Protein AF-0000000083550250 (afdb_homodimer)

Radius of gyration: 25.95 Å; Cα contacts (8 Å, |Δi|>4): 1192; chains: 2; bounding box: 70×78×74 Å

Solvent-accessible surface area (backbone atoms only — not comparable to full-atom values): 33553 Å² total; per-residue (Å²): 126,80,76,89,70,52,73,62,41,43,50,44,47,48,36,23,65,73,61,24,26,57,62,56,21,14,63,73,69,72,49,53,44,66,59,44,53,50,37,48,52,49,51,23,62,74,69,72,40,67,40,64,40,82,44,86,99,64,44,41,39,65,30,75,62,19,50,56,47,45,55,50,43,48,48,51,52,45,51,54,50,49,49,51,38,48,54,28,45,72,67,70,45,58,48,47,79,43,36,36,34,22,31,57,83,47,33,31,27,31,47,38,55,53,47,44,59,48,43,71,75,34,70,61,40,48,77,43,76,44,77,28,54,63,66,53,46,54,53,28,44,73,66,56,68,22,58,34,28,44,40,63,75,67,84,71,56,88,78,47,41,73,46,77,48,35,79,31,60,42,25,36,37,27,13,65,81,44,89,68,46,80,43,82,58,39,39,57,75,77,46,36,87,42,42,24,38,41,62,59,41,76,68,53,34,58,57,60,50,43,42,27,51,77,71,73,43,73,66,40,75,68,40,72,37,76,44,62,55,38,48,43,18,32,16,35,54,65,62,23,33,34,74,46,52,78,45,52,67,59,55,50,27,61,31,62,38,47,47,27,82,28,42,52,48,75,84,57,80,63,42,32,40,25,39,37,31,46,67,79,46,61,69,27,46,44,54,42,51,47,51,54,49,49,55,70,50,33,38,54,74,40,34,55,28,43,56,52,69,58,76,67,75,75,75,82,124,127,82,76,89,70,51,73,63,39,44,51,44,47,49,36,23,65,73,61,25,26,58,63,57,22,14,62,73,70,72,50,53,44,66,58,45,53,49,35,46,50,49,51,24,62,74,67,72,40,68,39,64,41,82,44,87,99,63,44,41,40,66,30,74,64,20,50,57,47,46,55,50,43,48,48,51,53,45,51,54,50,48,50,53,38,50,53,28,44,73,68,70,44,59,46,47,80,42,35,36,33,22,33,58,83,48,32,31,27,30,46,38,54,53,48,43,58,48,41,73,73,33,71,61,38,48,78,41,76,43,74,28,54,63,66,53,46,54,53,29,43,75,66,57,68,21,59,35,28,44,39,63,75,66,85,71,54,88,79,46,40,75,46,78,49,35,78,29,60,43,26,36,36,27,13,64,81,41,90,68,45,80,44,83,58,41,40,56,76,76,47,36,88,42,41,24,37,41,61,58,41,76,68,52,34,57,56,61,50,43,43,28,52,77,71,72,42,73,65,39,76,68,41,72,37,77,44,62,54,39,48,42,19,31,16,34,54,64,61,22,32,35,74,48,53,78,45,51,66,62,55,51,26,60,31,62,38,46,47,28,82,28,42,52,48,75,84,58,81,62,42,31,41,25,39,38,30,46,69,78,46,61,69,26,46,44,53,43,51,48,51,53,49,48,55,70,50,34,39,55,74,40,34,55,28,43,57,52,69,61,76,66,74,76,75,85,123

Foldseek 3Di:
DPQPADLVLLQLLLLCAVVLALVRSCVVVVHDSVVSVVSQVVVCVSVVHDQWDQDPPRHIHGDPVNVVVSLVSLVVNLVVQVVVLVVCLVVVAQAEEAEEEEEQLCCVQFVVVLVVVLCVVRVRYHYHYYYDHPVVVVVCQVSVVHAKYWDWPQPDDPQKDWDFQDWFAKWKKAAPPDPCLPPQEEAPVNQQVWEEEAQDTPSRRCLVQCSQVVVPGDHHHQHYDNHNLVSNVCRNVPSTMYMDRFAFPAQARPVGGGMGIHGYDDPRDIITTTMMHGPVSCSRSNVVSSRVSQNVQRHLPHGGRTDHDDPPPPPPD/DPQPADLVLLQLLLLCAVVLALCRSCVVVVHDSVVSVVSQVVVCVSVVHDQWDQDPPRHIHGDPVNVVVSLVSLVVNLVVVVVVLVVCLVVVAQAEEAEEEEEQLCCVQFVVVLVVVLCVVRVRYHYHYYYDHPVVVVVCQVSVVHAKYWDWPQPDDPQKDWDFQDWFAKWKKAAPPDPCLPPQEEAVVNQQAWEEEAQDTPSRRCLVQCSQVVVPGDHHHQHYDNHNLVSNVCRNVPSTMYMDRFAFPAQARPVGGGMGIHGYDDPRDIITTTMMHGPVSCSRSNVVSSRVSQNVQRHLPHGGRTDRDPPPPPPPD

Organism: NCBI:txid2306993

Secondary structure (DSSP, 8-state):
------HHHHHHHHHHHHHS-HHHHHHHHTS-HHHHHHHHHHHHHHHT---EEEETTTEEEE-HHHHHHHHHHHHHHHHHHHHHHHHHHHHT---EEEEEEEETTTHHHHHHHHHHHHHHH-TTEEEEEEEE-HHHHHHHHHTTS-SEEEEE-SS--TTEEEEEEEEE--EEEEETT-TTTT-S-B-HHHHTTSEEEEE--TTHHHHHHHHHHTTT---EEEEEES-HHHHHHHHHTTS-BEEES--BS--B-TTS-BEEEEEB-SS---EEEEEEEEGGGGG-HHHHHHHHHHHHH--SS-BTTB-----------/------HHHHHHHHHHHHHS-HHHHHHHHTS-HHHHHHHHHHHHHHHT---EEEETTTEEEE-HHHHHHHHHHHHHHHHHHHHHHHHHHHHT---EEEEEEEETTTHHHHHHHHHHHHHHH-TTEEEEEEEE-HHHHHHHHHTTS-SEEEEE-SS--TTEEEEEEEEE--EEEEETT-TTTT-S-B-HHHHTTSEEEEE--TTHHHHHHHHHHTTT---EEEEEES-HHHHHHHHHTTS-BEEES--BS--B-TTS-BEEEEEB-SS---EEEEEEEEGGGGG-HHHHHHHHHHHHH--SS-BTTB-----------

Nearest PDB structures (foldseek):
  3fzv-assembly1_A  TM=6.780E-01  e=3.133E-28  Pseudomonas aeruginosa PAO1
  3fzv-assembly1_D  TM=7.309E-01  e=5.349E-27  Pseudomonas aeruginosa PAO1
  6g1d-assembly1_D  TM=6.155E-01  e=1.034E-23  Corynebacterium glutamicum
  1ixc-assembly1_B-2  TM=5.768E-01  e=3.769E-24  Cupriavidus necator
  6g1d-assembly1_A  TM=6.102E-01  e=1.101E-23  Corynebacterium glutamicum

InterPro domains:
  IPR000847 LysR, HTH, N-terminal domain [PF00126] (7-66)
  IPR000847 LysR, HTH, N-terminal domain [PR00039] (22-33)
  IPR000847 LysR, HTH, N-terminal domain [PR00039] (33-43)
  IPR000847 LysR, HTH, N-terminal domain [PR00039] (43-54)
  IPR000847 LysR, HTH, N-terminal domain [PS50931] (5-63)
  IPR005119 LysR, substrate-binding [PF03466] (92-297)
  IPR036388 Winged helix-like DNA-binding domain superfamily [G3DSA:1.10.10.10] (3-85)
  IPR036390 Winged helix DNA-binding domain superfamily [SSF46785] (4-113)

pLDDT: mean 88.81, std 13.45, range [21.88, 98.88]

Structure (mmCIF, N/CA/C/O backbone):
data_AF-0000000083550250-model_v1
#
loop_
_entity.id
_entity.type
_entity.pdbx_description
1 polymer 'LysR family transcriptional regulator'
#
loop_
_atom_site.group_PDB
_atom_site.id
_atom_site.type_symbol
_atom_site.label_atom_id
_atom_site.label_alt_id
_atom_site.label_comp_id
_atom_site.label_asym_id
_atom_site.label_entity_id
_atom_site.label_seq_id
_atom_site.pdbx_PDB_ins_code
_atom_site.Cartn_x
_atom_site.Cartn_y
_atom_site.Cartn_z
_atom_site.occupancy
_atom_site.B_iso_or_equiv
_atom_site.auth_seq_id
_atom_site.auth_comp_id
_atom_site.auth_asym_id
_atom_site.auth_atom_id
_atom_site.pdbx_PDB_model_num
ATOM 1 N N . MET A 1 1 ? 16.156 15.422 42.844 1 33.97 1 MET A N 1
ATOM 2 C CA . MET A 1 1 ? 17.406 15.289 42.094 1 33.97 1 MET A CA 1
ATOM 3 C C . MET A 1 1 ? 17.188 15.688 40.625 1 33.97 1 MET A C 1
ATOM 5 O O . MET A 1 1 ? 16.125 15.438 40.062 1 33.97 1 MET A O 1
ATOM 9 N N . ALA A 1 2 ? 17.844 16.656 40.188 1 43.44 2 ALA A N 1
ATOM 10 C CA . ALA A 1 2 ? 17.766 17.203 38.844 1 43.44 2 ALA A CA 1
ATOM 11 C C . ALA A 1 2 ? 17.891 16.094 37.781 1 43.44 2 ALA A C 1
ATOM 13 O O . ALA A 1 2 ? 18.781 15.242 37.875 1 43.44 2 ALA A O 1
ATOM 14 N N . LEU A 1 3 ? 16.797 15.711 37.25 1 52.44 3 LEU A N 1
ATOM 15 C CA . LEU A 1 3 ? 16.828 14.695 36.219 1 52.44 3 LEU A CA 1
ATOM 16 C C . LEU A 1 3 ? 17.906 15 35.188 1 52.44 3 LEU A C 1
ATOM 18 O O . LEU A 1 3 ? 17.984 16.109 34.656 1 52.44 3 LEU A O 1
ATOM 22 N N . ARG A 1 4 ? 19.016 14.336 35.219 1 67.69 4 ARG A N 1
ATOM 23 C CA . ARG A 1 4 ? 20.188 14.516 34.375 1 67.69 4 ARG A CA 1
ATOM 24 C C . ARG A 1 4 ? 19.984 13.883 33 1 67.69 4 ARG A C 1
ATOM 26 O O . ARG A 1 4 ? 20.906 13.266 32.469 1 67.69 4 ARG A O 1
ATOM 33 N N . ILE A 1 5 ? 18.641 13.852 32.594 1 73 5 ILE A N 1
ATOM 34 C CA . ILE A 1 5 ? 18.453 13.32 31.25 1 73 5 ILE A CA 1
ATOM 35 C C . ILE A 1 5 ? 17.984 14.438 30.312 1 73 5 ILE A C 1
ATOM 37 O O . ILE A 1 5 ? 17.406 15.43 30.766 1 73 5 ILE A O 1
ATOM 41 N N . THR A 1 6 ? 18.422 14.32 29.141 1 76.31 6 THR A N 1
ATOM 42 C CA . THR A 1 6 ? 18.031 15.289 28.109 1 76.31 6 THR A CA 1
ATOM 43 C C . THR A 1 6 ? 16.906 14.742 27.25 1 76.31 6 THR A C 1
ATOM 45 O O . THR A 1 6 ? 16.688 13.531 27.188 1 76.31 6 THR A O 1
ATOM 48 N N . LEU A 1 7 ? 16.203 15.656 26.641 1 80.56 7 LEU A N 1
ATOM 49 C CA . LEU A 1 7 ? 15.18 15.258 25.688 1 80.56 7 LEU A CA 1
ATOM 50 C C . LEU A 1 7 ? 15.797 14.453 24.547 1 80.56 7 LEU A C 1
ATOM 52 O O . LEU A 1 7 ? 15.172 13.523 24.031 1 80.56 7 LEU A O 1
ATOM 56 N N . ARG A 1 8 ? 17 14.773 24.297 1 81.75 8 ARG A N 1
ATOM 57 C CA . ARG A 1 8 ? 17.703 14.078 23.234 1 81.75 8 ARG A CA 1
ATOM 58 C C . ARG A 1 8 ? 17.938 12.609 23.594 1 81.75 8 ARG A C 1
ATOM 60 O O . ARG A 1 8 ? 17.797 11.734 22.734 1 81.75 8 ARG A O 1
ATOM 67 N N . GLN A 1 9 ? 18.25 12.422 24.75 1 84.56 9 GLN A N 1
ATOM 68 C CA . GLN A 1 9 ? 18.438 11.055 25.219 1 84.56 9 GLN A CA 1
ATOM 69 C C . GLN A 1 9 ? 17.141 10.258 25.094 1 84.56 9 GLN A C 1
ATOM 71 O O . GLN A 1 9 ? 17.156 9.086 24.703 1 84.56 9 GLN A O 1
A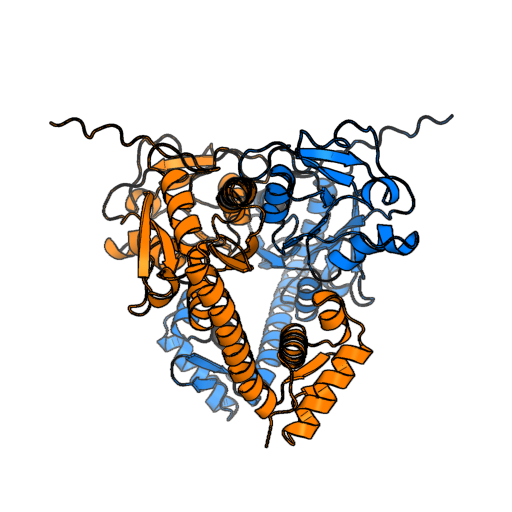TOM 76 N N . LEU A 1 10 ? 16.078 10.891 25.406 1 85.56 10 LEU A N 1
ATOM 77 C CA . LEU A 1 10 ? 14.773 10.234 25.266 1 85.56 10 LEU A CA 1
ATOM 78 C C . LEU A 1 10 ? 14.453 9.945 23.812 1 85.56 10 LEU A C 1
ATOM 80 O O . LEU A 1 10 ? 13.906 8.891 23.484 1 85.56 10 LEU A O 1
ATOM 84 N N . GLU A 1 11 ? 14.805 10.82 22.953 1 85.19 11 GLU A N 1
ATOM 85 C CA . GLU A 1 11 ? 14.633 10.609 21.531 1 85.19 11 GLU A CA 1
ATOM 86 C C . GLU A 1 11 ? 15.43 9.398 21.031 1 85.19 11 GLU A C 1
ATOM 88 O O . GLU A 1 11 ? 14.922 8.602 20.25 1 85.19 11 GLU A O 1
ATOM 93 N N . TYR A 1 12 ? 16.641 9.328 21.531 1 87.62 12 TYR A N 1
ATOM 94 C CA . TYR A 1 12 ? 17.484 8.203 21.172 1 87.62 12 TYR A CA 1
ATOM 95 C C . TYR A 1 12 ? 16.875 6.887 21.625 1 87.62 12 TYR A C 1
ATOM 97 O O . TYR A 1 12 ? 16.844 5.914 20.875 1 87.62 12 TYR A O 1
ATOM 105 N N . PHE A 1 13 ? 16.391 6.879 22.781 1 89.75 13 PHE A N 1
ATOM 106 C CA . PHE A 1 13 ? 15.773 5.703 23.375 1 89.75 13 PHE A CA 1
ATOM 107 C C . PHE A 1 13 ? 14.562 5.262 22.547 1 89.75 13 PHE A C 1
ATOM 109 O O . PHE A 1 13 ? 14.438 4.082 22.203 1 89.75 13 PHE A O 1
ATOM 116 N N . VAL A 1 14 ? 13.75 6.227 22.25 1 87.06 14 VAL A N 1
ATOM 117 C CA . VAL A 1 14 ? 12.531 5.93 21.5 1 87.06 14 VAL A CA 1
ATOM 118 C C . VAL A 1 14 ? 12.891 5.391 20.109 1 87.06 14 VAL A C 1
ATOM 120 O O . VAL A 1 14 ? 12.281 4.426 19.641 1 87.06 14 VAL A O 1
ATOM 123 N N . ALA A 1 15 ? 13.898 5.953 19.531 1 86.5 15 ALA A N 1
ATOM 124 C CA . ALA A 1 15 ? 14.344 5.504 18.219 1 86.5 15 ALA A CA 1
ATOM 125 C C . ALA A 1 15 ? 14.812 4.055 18.266 1 86.5 15 ALA A C 1
ATOM 127 O O . ALA A 1 15 ? 14.469 3.256 17.391 1 86.5 15 ALA A O 1
ATOM 128 N N . VAL A 1 16 ? 15.547 3.746 19.25 1 89.25 16 VAL A N 1
ATOM 129 C CA . VAL A 1 16 ? 16.047 2.383 19.375 1 89.25 16 VAL A CA 1
ATOM 130 C C . VAL A 1 16 ? 14.883 1.425 19.625 1 89.25 16 VAL A C 1
ATOM 132 O O . VAL A 1 16 ? 14.852 0.318 19.078 1 89.25 16 VAL A O 1
ATOM 135 N N . GLY A 1 17 ? 14.008 1.849 20.406 1 86.5 17 GLY A N 1
ATOM 136 C CA . GLY A 1 17 ? 12.844 1.027 20.688 1 86.5 17 GLY A CA 1
ATOM 137 C C . GLY A 1 17 ? 12 0.749 19.453 1 86.5 17 GLY A C 1
ATOM 138 O O . GLY A 1 17 ? 11.477 -0.352 19.297 1 86.5 17 GLY A O 1
ATOM 139 N N . GLU A 1 18 ? 11.938 1.693 18.672 1 80.81 18 GLU A N 1
ATOM 140 C CA . GLU A 1 18 ? 11.102 1.605 17.469 1 80.81 18 GLU A CA 1
ATOM 141 C C . GLU A 1 18 ? 11.766 0.757 16.391 1 80.81 18 GLU A C 1
ATOM 143 O O . GLU A 1 18 ? 11.094 0.024 15.672 1 80.81 18 GLU A O 1
ATOM 148 N N . HIS A 1 19 ? 13.055 0.819 16.359 1 79.19 19 HIS A N 1
ATOM 149 C CA . HIS A 1 19 ? 13.75 0.204 15.227 1 79.19 19 HIS A CA 1
ATOM 150 C C . HIS A 1 19 ? 14.445 -1.089 15.648 1 79.19 19 HIS A C 1
ATOM 152 O O . HIS A 1 19 ? 14.883 -1.866 14.797 1 79.19 19 HIS A O 1
ATOM 158 N N . GLY A 1 20 ? 14.57 -1.303 16.953 1 81.56 20 GLY A 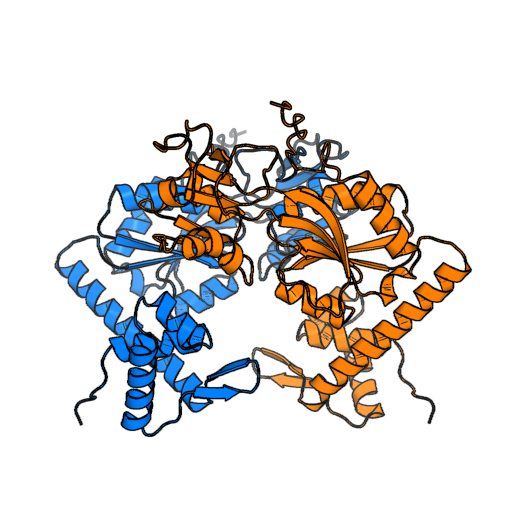N 1
ATOM 159 C CA . GLY A 1 20 ? 15.117 -2.539 17.484 1 81.56 20 GLY A CA 1
ATOM 160 C C . GLY A 1 20 ? 16.609 -2.67 17.297 1 81.56 20 GLY A C 1
ATOM 161 O O . GLY A 1 20 ? 17.156 -3.768 17.391 1 81.56 20 GLY A O 1
ATOM 162 N N . SER A 1 21 ? 17.172 -1.557 16.828 1 85.06 21 SER A N 1
ATOM 163 C CA . SER A 1 21 ? 18.609 -1.559 16.531 1 85.06 21 SER A CA 1
ATOM 164 C C . SER A 1 21 ? 19.234 -0.189 16.781 1 85.06 21 SER A C 1
ATOM 166 O O . SER A 1 21 ? 18.672 0.836 16.391 1 85.06 21 SER A O 1
ATOM 168 N N . ILE A 1 22 ? 20.438 -0.225 17.453 1 86.38 22 ILE A N 1
ATOM 169 C CA . ILE A 1 22 ? 21.141 1.021 17.719 1 86.38 22 ILE A CA 1
ATOM 170 C C . ILE A 1 22 ? 21.656 1.618 16.422 1 86.38 22 ILE A C 1
ATOM 172 O O . ILE A 1 22 ? 21.531 2.824 16.188 1 86.38 22 ILE A O 1
ATOM 176 N N . ALA A 1 23 ? 22.078 0.716 15.562 1 81.62 23 ALA A N 1
ATOM 177 C CA . ALA A 1 23 ? 22.609 1.181 14.281 1 81.62 23 ALA A CA 1
ATOM 178 C C . ALA A 1 23 ? 21.516 1.815 13.43 1 81.62 23 ALA A C 1
ATOM 180 O O . ALA A 1 23 ? 21.703 2.895 12.867 1 81.62 23 ALA A O 1
ATOM 181 N N . LEU A 1 24 ? 20.422 1.231 13.438 1 80.06 24 LEU A N 1
ATOM 182 C CA . LEU A 1 24 ? 19.312 1.758 12.656 1 80.06 24 LEU A CA 1
ATOM 183 C C . LEU A 1 24 ? 18.781 3.055 13.258 1 80.06 24 LEU A C 1
ATOM 185 O O . LEU A 1 24 ? 18.484 4.004 12.539 1 80.06 24 LEU A O 1
ATOM 189 N N . ALA A 1 25 ? 18.719 3.031 14.516 1 85 25 ALA A N 1
ATOM 190 C CA . ALA A 1 25 ? 18.297 4.242 15.211 1 85 25 ALA A CA 1
ATOM 191 C C . ALA A 1 25 ? 19.25 5.398 14.938 1 85 25 ALA A C 1
ATOM 193 O O . ALA A 1 25 ? 18.812 6.531 14.711 1 85 25 ALA A O 1
ATOM 194 N N . ALA A 1 26 ? 20.516 5.117 14.945 1 84.38 26 ALA A N 1
ATOM 195 C CA . ALA A 1 26 ? 21.531 6.137 14.711 1 84.38 26 ALA A CA 1
ATOM 196 C C . ALA A 1 26 ? 21.391 6.754 13.32 1 84.38 26 ALA A C 1
ATOM 198 O O . ALA A 1 26 ? 21.484 7.969 13.164 1 84.38 26 ALA A O 1
ATOM 199 N N . GLU A 1 27 ? 21.125 5.914 12.445 1 74.88 27 GLU A N 1
ATOM 200 C CA . GLU A 1 27 ? 20.906 6.363 11.078 1 74.88 27 GLU A CA 1
ATOM 201 C C . GLU A 1 27 ? 19.672 7.254 10.977 1 74.88 27 GLU A C 1
ATOM 203 O O . GLU A 1 27 ? 19.703 8.305 10.328 1 74.88 27 GLU A O 1
ATOM 208 N N . LYS A 1 28 ? 18.734 6.875 11.719 1 73.25 28 LYS A N 1
ATOM 209 C CA . LYS A 1 28 ? 17.438 7.562 11.641 1 73.25 28 LYS A CA 1
ATOM 210 C C . LYS A 1 28 ? 17.516 8.93 12.328 1 73.25 28 LYS A C 1
ATOM 212 O O . LYS A 1 28 ? 16.859 9.883 11.883 1 73.25 28 LYS A O 1
ATOM 217 N N . VAL A 1 29 ? 18.328 8.984 13.359 1 74.5 29 VAL A N 1
ATOM 218 C CA . VAL A 1 29 ? 18.375 10.227 14.117 1 74.5 29 VAL A CA 1
ATOM 219 C C . VAL A 1 29 ? 19.672 10.984 13.797 1 74.5 29 VAL A C 1
ATOM 221 O O . VAL A 1 29 ? 19.984 11.992 14.43 1 74.5 29 VAL A O 1
ATOM 224 N N . SER A 1 30 ? 20.391 10.492 12.742 1 72.19 30 SER A N 1
ATOM 225 C CA . SER A 1 30 ? 21.578 11.133 12.18 1 72.19 30 SER A CA 1
ATOM 226 C C . SER A 1 30 ? 22.625 11.398 13.25 1 72.19 30 SER A C 1
ATOM 228 O O . SER A 1 30 ? 23.141 12.508 13.367 1 72.19 30 SER A O 1
ATOM 230 N N . VAL A 1 31 ? 22.922 10.367 14.07 1 78.31 31 VAL A N 1
ATOM 231 C CA . VAL A 1 31 ? 23.984 10.43 15.07 1 78.31 31 VAL A CA 1
ATOM 232 C C . VAL A 1 31 ? 24.797 9.141 15.047 1 78.31 31 VAL A C 1
ATOM 234 O O . VAL A 1 31 ? 24.516 8.242 14.25 1 78.31 31 VAL A O 1
ATOM 237 N N . SER A 1 32 ? 25.859 9.125 15.766 1 82.31 32 SER A N 1
ATOM 238 C CA . SER A 1 32 ? 26.703 7.938 15.797 1 82.31 32 SER A CA 1
ATOM 239 C C . SER A 1 32 ? 26.125 6.875 16.719 1 82.31 32 SER A C 1
ATOM 241 O O . SER A 1 32 ? 25.453 7.203 17.703 1 82.31 32 SER A O 1
ATOM 243 N N . SER A 1 33 ? 26.328 5.648 16.359 1 88.81 33 SER A N 1
ATOM 244 C CA . SER A 1 33 ? 25.891 4.527 17.172 1 88.81 33 SER A CA 1
ATOM 245 C C . SER A 1 33 ? 26.453 4.633 18.594 1 88.81 33 SER A C 1
ATOM 247 O O . SER A 1 33 ? 25.734 4.387 19.562 1 88.81 33 SER A O 1
ATOM 249 N N . PRO A 1 34 ? 27.688 5.062 18.781 1 87.75 34 PRO A N 1
ATOM 250 C CA . PRO A 1 34 ? 28.203 5.203 20.156 1 87.75 34 PRO A CA 1
ATOM 251 C C . PRO A 1 34 ? 27.438 6.246 20.969 1 87.75 34 PRO A C 1
ATOM 253 O O . PRO A 1 34 ? 27.234 6.07 22.172 1 87.75 34 PRO A O 1
ATOM 256 N N . SER A 1 35 ? 27.062 7.273 20.297 1 86.38 35 SER A N 1
ATOM 257 C CA . SER A 1 35 ? 26.297 8.312 20.984 1 86.38 35 SER A CA 1
ATOM 258 C C . SER A 1 35 ? 24.969 7.77 21.516 1 86.38 35 SER A C 1
ATOM 260 O O . SER A 1 35 ? 24.562 8.094 22.625 1 86.38 35 SER A O 1
ATOM 262 N N . ILE A 1 36 ? 24.312 6.98 20.703 1 90.81 36 ILE A N 1
ATOM 263 C CA . ILE A 1 36 ? 23.047 6.387 21.094 1 90.81 36 ILE A CA 1
ATOM 264 C C . ILE A 1 36 ? 23.281 5.383 22.234 1 90.81 36 ILE A C 1
ATOM 266 O O . ILE A 1 36 ? 22.547 5.379 23.219 1 90.81 36 ILE A O 1
ATOM 270 N N . SER A 1 37 ? 24.266 4.52 22.078 1 91.5 37 SER A N 1
ATOM 271 C CA . SER A 1 37 ? 24.594 3.527 23.094 1 91.5 37 SER A CA 1
ATOM 272 C C . SER A 1 37 ? 24.891 4.188 24.438 1 91.5 37 SER A C 1
ATOM 274 O O . SER A 1 37 ? 24.406 3.73 25.484 1 91.5 37 SER A O 1
ATOM 276 N N . ALA A 1 38 ? 25.625 5.289 24.391 1 89.94 38 ALA A N 1
ATOM 277 C CA . ALA A 1 38 ? 25.953 6.027 25.609 1 89.94 38 ALA A CA 1
ATOM 278 C C . ALA A 1 38 ? 24.703 6.621 26.25 1 89.94 38 ALA A C 1
ATOM 280 O O . ALA A 1 38 ? 24.547 6.578 27.469 1 89.94 38 ALA A O 1
ATOM 281 N N . ALA A 1 39 ? 23.922 7.16 25.422 1 90.25 39 ALA A N 1
ATOM 282 C CA . ALA A 1 39 ? 22.688 7.758 25.906 1 90.25 39 ALA A CA 1
ATOM 283 C C . ALA A 1 39 ? 21.812 6.723 26.609 1 90.25 39 ALA A C 1
ATOM 285 O O . ALA A 1 39 ? 21.266 6.98 27.688 1 90.25 39 ALA A O 1
ATOM 286 N N . ILE A 1 40 ? 21.688 5.547 26.031 1 90.94 40 ILE A N 1
ATOM 287 C CA . ILE A 1 40 ? 20.875 4.48 26.594 1 90.94 40 ILE A CA 1
ATOM 288 C C . ILE A 1 40 ? 21.453 4.02 27.922 1 90.94 40 ILE A C 1
ATOM 290 O O . ILE A 1 40 ? 20.719 3.836 28.891 1 90.94 40 ILE A O 1
ATOM 294 N N . ALA A 1 41 ? 22.734 3.848 27.922 1 90.5 41 ALA A N 1
ATOM 295 C CA . ALA A 1 41 ? 23.422 3.443 29.141 1 90.5 41 ALA A CA 1
ATOM 296 C C . ALA A 1 41 ? 23.203 4.461 30.25 1 90.5 41 ALA A C 1
ATOM 298 O O . ALA A 1 41 ? 22.969 4.09 31.406 1 90.5 41 ALA A O 1
ATOM 299 N N . GLN A 1 42 ? 23.297 5.68 29.906 1 86.69 42 GLN A N 1
ATOM 300 C CA . GLN A 1 42 ? 23.094 6.742 30.891 1 86.69 42 GLN A CA 1
ATOM 301 C C . GLN A 1 42 ? 21.656 6.73 31.406 1 86.69 42 GLN A C 1
ATOM 303 O O . GLN A 1 42 ? 21.438 6.926 32.625 1 86.69 42 GLN A O 1
ATOM 308 N N . LEU A 1 43 ? 20.719 6.559 30.516 1 87.5 43 LEU A N 1
ATOM 309 C CA . LEU A 1 43 ? 19.312 6.473 30.938 1 87.5 43 LEU A CA 1
ATOM 310 C C . LEU A 1 43 ? 19.109 5.309 31.891 1 87.5 43 LEU A C 1
ATOM 312 O O . LEU A 1 43 ? 18.469 5.469 32.938 1 87.5 43 LEU A O 1
ATOM 316 N N . GLU A 1 44 ? 19.703 4.156 31.531 1 89.62 44 GLU A N 1
ATOM 317 C CA . GLU A 1 44 ? 19.562 2.973 32.375 1 89.62 44 GLU A CA 1
ATOM 318 C C . GLU A 1 44 ? 20.203 3.186 33.75 1 89.62 44 GLU A C 1
ATOM 320 O O . GLU A 1 44 ? 19.641 2.799 34.781 1 89.62 44 GLU A O 1
ATOM 325 N N . ALA A 1 45 ? 21.344 3.785 33.719 1 85.06 45 ALA A N 1
ATOM 326 C CA . ALA A 1 45 ? 22.047 4.074 34.938 1 85.06 45 ALA A CA 1
ATOM 327 C C . ALA A 1 45 ? 21.266 5.059 35.812 1 85.06 45 ALA A C 1
ATOM 329 O O . ALA A 1 45 ? 21.141 4.871 37.031 1 85.06 45 ALA A O 1
ATOM 330 N N . GLU A 1 46 ? 20.781 6.07 35.188 1 80.75 46 GLU A N 1
ATOM 331 C CA . GLU A 1 46 ? 20.062 7.129 35.906 1 80.75 46 GLU A CA 1
ATOM 332 C C . GLU A 1 46 ? 18.812 6.59 36.594 1 80.75 46 GLU A C 1
ATOM 334 O O . GLU A 1 46 ? 18.484 6.965 37.719 1 80.75 46 GLU A O 1
ATOM 339 N N . PHE A 1 47 ? 18.156 5.711 35.906 1 81.56 47 PHE A N 1
ATOM 340 C CA . PHE A 1 47 ? 16.875 5.246 36.406 1 81.56 47 PHE A CA 1
ATOM 341 C C . PHE A 1 47 ? 17.016 3.887 37.094 1 81.56 47 PHE A C 1
ATOM 343 O O . PHE A 1 47 ? 16.062 3.385 37.688 1 81.56 47 PHE A O 1
ATOM 350 N N . GLY A 1 48 ? 18.219 3.285 36.938 1 84.19 48 GLY A N 1
ATOM 351 C CA . GLY A 1 48 ? 18.469 1.988 37.562 1 84.19 48 GLY A CA 1
ATOM 352 C C . GLY A 1 48 ? 17.641 0.874 36.938 1 84.19 48 GLY A C 1
ATOM 353 O O . GLY A 1 48 ? 17.172 -0.021 37.625 1 84.19 48 GLY A O 1
ATOM 354 N N . LEU A 1 49 ? 17.281 1.052 35.656 1 85.5 49 LEU A N 1
ATOM 355 C CA . LEU A 1 49 ? 16.469 0.106 34.906 1 85.5 49 LEU A CA 1
ATOM 356 C C . LEU A 1 49 ? 17.203 -0.376 33.656 1 85.5 49 LEU A C 1
ATOM 358 O O . LEU A 1 49 ? 17.891 0.403 33 1 85.5 49 LEU A O 1
ATOM 362 N N . GLN A 1 50 ? 17.094 -1.587 33.469 1 89.75 50 GLN A N 1
ATOM 363 C CA . GLN A 1 50 ? 17.469 -2.072 32.156 1 89.75 50 GLN A CA 1
ATOM 364 C C . GLN A 1 50 ? 16.344 -1.865 31.141 1 89.75 50 GLN A C 1
ATOM 366 O O . GLN A 1 50 ? 15.234 -2.354 31.344 1 89.75 50 GLN A O 1
ATOM 371 N N . LEU A 1 51 ? 16.656 -1.194 30.125 1 91.38 51 LEU A N 1
ATOM 372 C CA . LEU A 1 51 ? 15.602 -0.794 29.203 1 91.38 51 LEU A CA 1
ATOM 373 C C . LEU A 1 51 ? 15.539 -1.744 28.016 1 91.38 51 LEU A C 1
ATOM 375 O O . LEU A 1 51 ? 14.469 -1.952 27.438 1 91.38 51 LEU A O 1
ATOM 379 N N . PHE A 1 52 ? 16.703 -2.246 27.641 1 92.31 52 PHE A N 1
ATOM 380 C CA . PHE A 1 52 ? 16.766 -3.137 26.484 1 92.31 52 PHE A CA 1
ATOM 381 C C . PHE A 1 52 ? 17.453 -4.449 26.859 1 92.31 52 PHE A C 1
ATOM 383 O O . PHE A 1 52 ? 18.25 -4.5 27.797 1 92.31 52 PHE A O 1
ATOM 390 N N . ILE A 1 53 ? 17.047 -5.527 26.125 1 86.19 53 ILE A N 1
ATOM 391 C CA . ILE A 1 53 ? 17.734 -6.809 26.234 1 86.19 53 ILE A CA 1
ATOM 392 C C . ILE A 1 53 ? 18.172 -7.281 24.859 1 86.19 53 ILE A C 1
ATOM 394 O O . ILE A 1 53 ? 17.469 -7.055 23.859 1 86.19 53 ILE A O 1
ATOM 398 N N . ARG A 1 54 ? 19.328 -7.762 24.797 1 79.81 54 ARG A N 1
ATOM 399 C CA . ARG A 1 54 ? 19.828 -8.312 23.547 1 79.81 54 ARG A CA 1
ATOM 400 C C . ARG A 1 54 ? 19.25 -9.711 23.297 1 79.81 54 ARG A C 1
ATOM 402 O O . ARG A 1 54 ? 19.281 -10.562 24.188 1 79.81 54 ARG A O 1
ATOM 409 N N . ARG A 1 55 ? 18.469 -9.867 22.312 1 67.75 55 ARG A N 1
ATOM 410 C CA . ARG A 1 55 ? 17.984 -11.195 21.953 1 67.75 55 ARG A CA 1
ATOM 411 C C . ARG A 1 55 ? 18.844 -11.797 20.844 1 67.75 55 ARG A C 1
ATOM 413 O O . ARG A 1 55 ? 19.281 -11.094 19.938 1 67.75 55 ARG A O 1
ATOM 420 N N . HIS A 1 56 ? 19.031 -13.039 20.859 1 62.47 56 HIS A N 1
ATOM 421 C CA . HIS A 1 56 ? 19.766 -13.766 19.828 1 62.47 56 HIS A CA 1
ATOM 422 C C . HIS A 1 56 ? 19.094 -13.617 18.469 1 62.47 56 HIS A C 1
ATOM 424 O O . HIS A 1 56 ? 17.875 -13.688 18.359 1 62.47 56 HIS A O 1
ATOM 430 N N . ALA A 1 57 ? 19.797 -13.133 17.422 1 57.81 57 ALA A N 1
ATOM 431 C CA . ALA A 1 57 ? 19.469 -13.055 16 1 57.81 57 ALA A CA 1
ATOM 432 C C . ALA A 1 57 ? 18.484 -11.922 15.727 1 57.81 57 ALA A C 1
ATOM 434 O O . ALA A 1 57 ? 18.234 -11.57 14.57 1 57.81 57 ALA A O 1
ATOM 435 N N . HIS A 1 58 ? 17.875 -11.297 16.938 1 59.88 58 HIS A N 1
ATOM 436 C CA . HIS A 1 58 ? 16.797 -10.367 16.641 1 59.88 58 HIS A CA 1
ATOM 437 C C . HIS A 1 58 ? 17.172 -8.938 17.047 1 59.88 58 HIS A C 1
ATOM 439 O O . HIS A 1 58 ? 16.359 -8.023 16.938 1 59.88 58 HIS A O 1
ATOM 445 N N . GLY A 1 59 ? 18.328 -8.758 17.453 1 73.44 59 GLY A N 1
ATOM 446 C CA . GLY A 1 59 ? 18.719 -7.402 17.797 1 73.44 59 GLY A CA 1
ATOM 447 C C . GLY A 1 59 ? 18.312 -7.004 19.203 1 73.44 59 GLY A C 1
ATOM 448 O O . GLY A 1 59 ? 18.453 -7.793 20.141 1 73.44 59 GLY A O 1
ATOM 449 N N . LEU A 1 60 ? 17.938 -5.652 19.453 1 83.5 60 LEU A N 1
ATOM 450 C CA . LEU A 1 60 ? 17.531 -5.133 20.75 1 83.5 60 LEU A CA 1
ATOM 451 C C . LEU A 1 60 ? 16.016 -5.141 20.906 1 83.5 60 LEU A C 1
ATOM 453 O O . LEU A 1 60 ? 15.297 -4.836 19.953 1 83.5 60 LEU A O 1
ATOM 457 N N . SER A 1 61 ? 15.594 -5.684 22.047 1 86.56 61 SER A N 1
ATOM 458 C CA . SER A 1 61 ? 14.18 -5.617 22.391 1 86.56 61 SER A CA 1
ATOM 459 C C . SER A 1 61 ? 13.969 -4.91 23.734 1 86.56 61 SER A C 1
ATOM 461 O O . SER A 1 61 ? 14.836 -4.941 24.609 1 86.56 61 SER A O 1
ATOM 463 N N . LEU A 1 62 ? 12.82 -4.297 23.828 1 86.62 62 LEU A N 1
ATOM 464 C CA . LEU A 1 62 ? 12.477 -3.605 25.078 1 86.62 62 LEU A CA 1
ATOM 465 C C . LEU A 1 62 ? 12.211 -4.602 26.188 1 86.62 62 LEU A C 1
ATOM 467 O O . LEU A 1 62 ? 11.594 -5.645 25.969 1 86.62 62 LEU A O 1
ATOM 471 N N . THR A 1 63 ? 12.75 -4.359 27.391 1 84.69 63 THR A N 1
ATOM 472 C CA . THR A 1 63 ? 12.289 -5.043 28.594 1 84.69 63 THR A CA 1
ATOM 473 C C . THR A 1 63 ? 10.883 -4.59 28.969 1 84.69 63 THR A C 1
ATOM 475 O O . THR A 1 63 ? 10.328 -3.686 28.344 1 84.69 63 THR A O 1
ATOM 478 N N . GLN A 1 64 ? 10.344 -5.238 29.969 1 78.12 64 GLN A N 1
ATOM 479 C CA . GLN A 1 64 ? 9.062 -4.773 30.469 1 78.12 64 GLN A CA 1
ATOM 480 C C . GLN A 1 64 ? 9.164 -3.338 30.984 1 78.12 64 GLN A C 1
ATOM 482 O O . GLN A 1 64 ? 8.289 -2.514 30.719 1 78.12 64 GLN A O 1
ATOM 487 N N . GLY A 1 65 ? 10.125 -3.121 31.781 1 81.06 65 GLY A N 1
ATOM 488 C CA . GLY A 1 65 ? 10.391 -1.76 32.219 1 81.06 65 GLY A CA 1
ATOM 489 C C . GLY A 1 65 ? 10.641 -0.798 31.062 1 81.06 65 GLY A C 1
ATOM 490 O O . GLY A 1 65 ? 10.172 0.341 31.094 1 81.06 65 GLY A O 1
ATOM 491 N N . GLY A 1 66 ? 11.336 -1.346 30.062 1 87 66 GLY A N 1
ATOM 492 C CA . GLY A 1 66 ? 11.594 -0.542 28.875 1 87 66 GLY A CA 1
ATOM 493 C C . GLY A 1 66 ? 10.336 -0.14 28.141 1 87 66 GLY A C 1
ATOM 494 O O . GLY A 1 66 ? 10.219 0.994 27.672 1 87 66 GLY A O 1
ATOM 495 N N . ALA A 1 67 ? 9.43 -0.985 28.078 1 83.75 67 ALA A N 1
ATOM 496 C CA . ALA A 1 67 ? 8.164 -0.707 27.406 1 83.75 67 ALA A CA 1
ATOM 497 C C . ALA A 1 67 ? 7.379 0.376 28.141 1 83.75 67 ALA A C 1
ATOM 499 O O . ALA A 1 67 ? 6.812 1.272 27.516 1 83.75 67 ALA A O 1
ATOM 500 N N . ARG A 1 68 ? 7.344 0.273 29.438 1 78.81 68 ARG A N 1
ATOM 501 C CA . ARG A 1 68 ? 6.672 1.296 30.234 1 78.81 68 ARG A CA 1
ATOM 502 C C . ARG A 1 68 ? 7.395 2.635 30.125 1 78.81 68 ARG A C 1
ATOM 504 O O . ARG A 1 68 ? 6.754 3.682 30 1 78.81 68 ARG A O 1
ATOM 511 N N . PHE A 1 69 ? 8.727 2.49 30.203 1 84.44 69 PHE A N 1
ATOM 512 C CA . PHE A 1 69 ? 9.539 3.691 30.062 1 84.44 69 PHE A CA 1
ATOM 513 C C . PHE A 1 69 ? 9.289 4.359 28.719 1 84.44 69 PHE A C 1
ATOM 515 O O . PHE A 1 69 ? 9.227 5.586 28.625 1 84.44 69 PHE A O 1
ATOM 522 N N . MET A 1 70 ? 9.117 3.539 27.688 1 87.06 70 MET A N 1
ATOM 523 C CA . MET A 1 70 ? 8.875 4.027 26.328 1 87.06 70 MET A CA 1
ATOM 524 C C . MET A 1 70 ? 7.609 4.875 26.281 1 87.06 70 MET A C 1
ATOM 526 O O . MET A 1 70 ? 7.609 5.961 25.703 1 87.06 70 MET A O 1
ATOM 530 N N . GLU A 1 71 ? 6.656 4.453 26.891 1 79.94 71 GLU A N 1
ATOM 531 C CA . GLU A 1 71 ? 5.395 5.188 26.922 1 79.94 71 GLU A CA 1
ATOM 532 C C . GLU A 1 71 ? 5.566 6.559 27.562 1 79.94 71 GLU A C 1
ATOM 534 O O . GLU A 1 71 ? 5.102 7.566 27.031 1 79.94 71 GLU A O 1
ATOM 539 N N . HIS A 1 72 ? 6.27 6.551 28.625 1 78.38 72 HIS A N 1
ATOM 540 C CA . HIS A 1 72 ? 6.473 7.793 29.344 1 78.38 72 HIS A CA 1
ATOM 541 C C . HIS A 1 72 ? 7.426 8.719 28.609 1 78.38 72 HIS A C 1
ATOM 543 O O . HIS A 1 72 ? 7.219 9.938 28.562 1 78.38 72 HIS A O 1
ATOM 549 N N . ALA A 1 73 ? 8.453 8.117 28.047 1 84.25 73 ALA A N 1
ATOM 550 C CA . ALA A 1 73 ? 9.398 8.914 27.266 1 84.25 73 ALA A CA 1
ATOM 551 C C . ALA A 1 73 ? 8.695 9.609 26.109 1 84.25 73 ALA A C 1
ATOM 553 O O . ALA A 1 73 ? 8.922 10.797 25.859 1 84.25 73 ALA A O 1
ATOM 554 N N . ARG A 1 74 ? 7.824 8.875 25.5 1 80.31 74 ARG A N 1
ATOM 555 C CA . ARG A 1 74 ? 7.055 9.445 24.391 1 80.31 74 ARG A CA 1
ATOM 556 C C . ARG A 1 74 ? 6.172 10.594 24.891 1 80.31 74 ARG A C 1
ATOM 558 O O . ARG A 1 74 ? 6.07 11.633 24.219 1 80.31 74 ARG A O 1
ATOM 565 N N . ASP A 1 75 ? 5.625 10.422 26.016 1 75.38 75 ASP A N 1
ATOM 566 C CA . ASP A 1 75 ? 4.781 11.453 26.594 1 75.38 75 ASP A CA 1
ATOM 567 C C . ASP A 1 75 ? 5.582 12.727 26.875 1 75.38 75 ASP A C 1
ATOM 569 O O . ASP A 1 75 ? 5.125 13.828 26.578 1 75.38 75 ASP A O 1
ATOM 573 N N . VAL A 1 76 ? 6.738 12.555 27.438 1 74.69 76 VAL A N 1
ATOM 574 C CA . VAL A 1 76 ? 7.598 13.688 27.75 1 74.69 76 VAL A CA 1
ATOM 575 C C . VAL A 1 76 ? 7.977 14.414 26.469 1 74.69 76 VAL A C 1
ATOM 577 O O . VAL A 1 76 ? 7.906 15.648 26.406 1 74.69 76 VAL A O 1
ATOM 580 N N . LEU A 1 77 ? 8.32 13.664 25.516 1 77.88 77 LEU A N 1
ATOM 581 C CA . LEU A 1 77 ? 8.719 14.266 24.25 1 77.88 77 LEU A CA 1
ATOM 582 C C . LEU A 1 77 ? 7.547 15 23.609 1 77.88 77 LEU A C 1
ATOM 584 O O . LEU A 1 77 ? 7.727 16.078 23.031 1 77.88 77 LEU A O 1
ATOM 588 N N . GLU A 1 78 ? 6.43 14.461 23.812 1 71.56 78 GLU A N 1
ATOM 589 C CA . GLU A 1 78 ? 5.215 15.094 23.297 1 71.56 78 GLU A CA 1
ATOM 590 C C . GLU A 1 78 ? 4.949 16.422 24 1 71.56 78 GLU A C 1
ATOM 592 O O . GLU A 1 78 ? 4.617 17.422 23.359 1 71.56 78 GLU A O 1
ATOM 597 N N . ARG A 1 79 ? 5.137 16.375 25.219 1 67.81 79 ARG A N 1
ATOM 598 C CA . ARG A 1 79 ? 4.918 17.578 26 1 67.81 79 ARG A CA 1
ATOM 599 C C . ARG A 1 79 ? 5.965 18.641 25.672 1 67.81 79 ARG A C 1
ATOM 601 O O . ARG A 1 79 ? 5.656 19.844 25.625 1 67.81 79 ARG A O 1
ATOM 608 N N . ALA A 1 80 ? 7.125 18.203 25.484 1 70.56 80 ALA A N 1
ATOM 609 C CA . ALA A 1 80 ? 8.172 19.125 25.078 1 70.56 80 ALA A CA 1
ATOM 610 C C . ALA A 1 80 ? 7.836 19.781 23.734 1 70.56 80 ALA A C 1
ATOM 612 O O . ALA A 1 80 ? 8.047 20.969 23.547 1 70.56 80 ALA A O 1
ATOM 613 N N . ARG A 1 81 ? 7.277 18.984 22.891 1 69.94 81 ARG A N 1
ATOM 614 C CA . ARG A 1 81 ? 6.852 19.5 21.594 1 69.94 81 ARG A CA 1
ATOM 615 C C . ARG A 1 81 ? 5.734 20.516 21.75 1 69.94 81 ARG A C 1
ATOM 617 O O . ARG A 1 81 ? 5.707 21.531 21.031 1 69.94 81 ARG A O 1
ATOM 624 N N . ALA A 1 82 ? 4.934 20.266 22.703 1 66.81 82 ALA A N 1
ATOM 625 C CA . ALA A 1 82 ? 3.828 21.172 22.969 1 66.81 82 ALA A CA 1
ATOM 626 C C . ALA A 1 82 ? 4.344 22.531 23.422 1 66.81 82 ALA A C 1
ATOM 628 O O . ALA A 1 82 ? 3.711 23.562 23.156 1 66.81 82 ALA A O 1
ATOM 629 N N . LEU A 1 83 ? 5.488 22.5 24.062 1 64.06 83 LEU A N 1
ATOM 630 C CA . LEU A 1 83 ? 6.098 23.766 24.453 1 64.06 83 LEU A CA 1
ATOM 631 C C . LEU A 1 83 ? 6.488 24.578 23.234 1 64.06 83 LEU A C 1
ATOM 633 O O . LEU A 1 83 ? 6.344 25.812 23.234 1 64.06 83 LEU A O 1
ATOM 637 N N . ASN A 1 84 ? 6.988 23.891 22.297 1 64.69 84 ASN A N 1
ATOM 638 C CA . ASN A 1 84 ? 7.297 24.578 21.047 1 64.69 84 ASN A CA 1
ATOM 639 C C . ASN A 1 84 ? 6.047 25.172 20.406 1 64.69 84 ASN A C 1
ATOM 641 O O . ASN A 1 84 ? 6.09 26.297 19.891 1 64.69 84 ASN A O 1
ATOM 645 N N . ASP A 1 85 ? 5.027 24.5 20.5 1 66.5 85 ASP A N 1
ATOM 646 C CA . ASP A 1 85 ? 3.752 24.969 19.969 1 66.5 85 ASP A CA 1
ATOM 647 C C . ASP A 1 85 ? 3.283 26.219 20.703 1 66.5 85 ASP A C 1
ATOM 649 O O . ASP A 1 85 ? 2.781 27.156 20.078 1 66.5 85 ASP A O 1
ATOM 653 N N . LEU A 1 86 ? 3.523 26.141 21.938 1 61.88 86 LEU A N 1
ATOM 654 C CA . LEU A 1 86 ? 3.172 27.297 22.75 1 61.88 86 LEU A CA 1
ATOM 655 C C . LEU A 1 86 ? 4.004 28.516 22.344 1 61.88 86 LEU A C 1
ATOM 657 O O . LEU A 1 86 ? 3.475 29.609 22.219 1 61.88 86 LEU A O 1
ATOM 661 N N . ALA A 1 87 ? 5.25 28.281 22.172 1 63.84 87 ALA A N 1
ATOM 662 C CA . ALA A 1 87 ? 6.129 29.359 21.734 1 63.84 87 ALA A CA 1
ATOM 663 C C . ALA A 1 87 ? 5.691 29.922 20.391 1 63.84 87 ALA A C 1
ATOM 665 O O . ALA A 1 87 ? 5.688 31.141 20.188 1 63.84 87 ALA A O 1
ATOM 666 N N . ASN A 1 88 ? 5.328 29.078 19.547 1 66.69 88 ASN A N 1
ATOM 667 C CA . ASN A 1 88 ? 4.848 29.484 18.234 1 66.69 88 ASN A CA 1
ATOM 668 C C . ASN A 1 88 ? 3.537 30.266 18.328 1 66.69 88 ASN A C 1
ATOM 670 O O . ASN A 1 88 ? 3.334 31.25 17.609 1 66.69 88 ASN A O 1
ATOM 674 N N . ASP A 1 89 ? 2.711 29.812 19.172 1 63.5 89 ASP A N 1
ATOM 675 C CA . ASP A 1 89 ? 1.441 30.5 19.406 1 63.5 89 ASP A CA 1
ATOM 676 C C . ASP A 1 89 ? 1.666 31.922 19.891 1 63.5 89 ASP A C 1
ATOM 678 O O . ASP A 1 89 ? 1.01 32.844 19.422 1 63.5 89 ASP A O 1
ATOM 682 N N . ILE A 1 90 ? 2.559 31.984 20.656 1 62.44 90 ILE A N 1
ATOM 683 C CA . ILE A 1 90 ? 2.854 33.281 21.234 1 62.44 90 ILE A CA 1
ATOM 684 C C . ILE A 1 90 ? 3.471 34.188 20.172 1 62.44 90 ILE A C 1
ATOM 686 O O . ILE A 1 90 ? 3.129 35.375 20.062 1 62.44 90 ILE A O 1
ATOM 690 N N . SER A 1 91 ? 4.262 33.594 19.344 1 68.94 91 SER A N 1
ATOM 691 C CA . SER A 1 91 ? 4.961 34.375 18.344 1 68.94 91 SER A CA 1
ATOM 692 C C . SER A 1 91 ? 4.102 34.562 17.094 1 68.94 91 SER A C 1
ATOM 694 O O . SER A 1 91 ? 4.422 35.375 16.234 1 68.94 91 SER A O 1
ATOM 696 N N . GLY A 1 92 ? 3.01 33.875 16.938 1 74.19 92 GLY A N 1
ATOM 697 C CA . GLY A 1 92 ? 2.121 33.938 15.797 1 74.19 92 GLY A CA 1
ATOM 698 C C . GLY A 1 92 ? 2.727 33.344 14.539 1 74.19 92 GLY A C 1
ATOM 699 O O . GLY A 1 92 ? 2.25 33.594 13.43 1 74.19 92 GLY A O 1
ATOM 700 N N . LYS A 1 93 ? 3.74 32.625 14.719 1 82.25 93 LYS A N 1
ATOM 701 C CA . LYS A 1 93 ? 4.449 32.094 13.555 1 82.25 93 LYS A CA 1
ATOM 702 C C . LYS A 1 93 ? 4.012 30.672 13.25 1 82.25 93 LYS A C 1
ATOM 704 O O . LYS A 1 93 ? 3.723 29.891 14.164 1 82.25 93 LYS A O 1
ATOM 709 N N . VAL A 1 94 ? 3.816 30.422 11.984 1 90.56 94 VAL A N 1
ATOM 710 C CA . VAL A 1 94 ? 3.547 29.078 11.492 1 90.56 94 VAL A CA 1
ATOM 711 C C . VAL A 1 94 ? 4.859 28.375 11.156 1 90.56 94 VAL A C 1
ATOM 713 O O . VAL A 1 94 ? 5.473 28.672 10.125 1 90.56 94 VAL A O 1
ATOM 716 N N . ARG A 1 95 ? 5.289 27.562 12.055 1 89.31 95 ARG A N 1
ATOM 717 C CA . ARG A 1 95 ? 6.57 26.891 11.914 1 89.31 95 ARG A CA 1
ATOM 718 C C . ARG A 1 95 ? 6.645 25.656 12.812 1 89.31 95 ARG A C 1
ATOM 720 O O . ARG A 1 95 ? 5.691 25.359 13.539 1 89.31 95 ARG A O 1
ATOM 727 N N . GLY A 1 96 ? 7.789 24.844 12.711 1 86.69 96 GLY A N 1
ATOM 728 C CA . GLY A 1 96 ? 8.008 23.688 13.562 1 86.69 96 GLY A CA 1
ATOM 729 C C . GLY A 1 96 ? 7.488 22.406 12.961 1 86.69 96 GLY A C 1
ATOM 730 O O . GLY A 1 96 ? 7.059 22.375 11.812 1 86.69 96 GLY A O 1
ATOM 731 N N . PRO A 1 97 ? 7.559 21.359 13.773 1 88.31 97 PRO A N 1
ATOM 732 C CA . PRO A 1 97 ? 7.16 20.047 13.266 1 88.31 97 PRO A CA 1
ATOM 733 C C . PRO A 1 97 ? 5.645 19.891 13.133 1 88.31 97 PRO A C 1
ATOM 735 O O . PRO A 1 97 ? 4.898 20.438 13.953 1 88.31 97 PRO A O 1
ATOM 738 N N . LEU A 1 98 ? 5.195 19.234 12.141 1 94.19 98 LEU A N 1
ATOM 739 C CA . LEU A 1 98 ? 3.809 18.859 11.906 1 94.19 98 LEU A CA 1
ATOM 740 C C . LEU A 1 98 ? 3.719 17.422 11.406 1 94.19 98 LEU A C 1
ATOM 742 O O . LEU A 1 98 ? 4.164 17.109 10.297 1 94.19 98 LEU A O 1
ATOM 746 N N . ASN A 1 99 ? 3.195 16.5 12.242 1 95.38 99 ASN A N 1
ATOM 747 C CA . ASN A 1 99 ? 3.014 15.094 11.891 1 95.38 99 ASN A CA 1
ATOM 748 C C . ASN A 1 99 ? 1.596 14.82 11.398 1 95.38 99 ASN A C 1
ATOM 750 O O . ASN A 1 99 ? 0.65 14.82 12.188 1 95.38 99 ASN A O 1
ATOM 754 N N . VAL A 1 100 ? 1.467 14.516 10.094 1 98.31 100 VAL A N 1
ATOM 755 C CA . VAL A 1 100 ? 0.158 14.367 9.461 1 98.31 100 VAL A CA 1
ATOM 756 C C . VAL A 1 100 ? -0.046 12.914 9.031 1 98.31 100 VAL A C 1
ATOM 758 O O . VAL A 1 100 ? 0.74 12.383 8.242 1 98.31 100 VAL A O 1
ATOM 761 N N . GLY A 1 101 ? -1.067 12.281 9.578 1 98.5 101 GLY A N 1
ATOM 762 C CA . GLY A 1 101 ? -1.48 10.969 9.109 1 98.5 101 GLY A CA 1
ATOM 763 C C . GLY A 1 101 ? -2.48 11.031 7.969 1 98.5 101 GLY A C 1
ATOM 764 O O . GLY A 1 101 ? -3.186 12.031 7.809 1 98.5 101 GLY A O 1
ATOM 765 N N . CYS A 1 102 ? -2.5 10.031 7.207 1 98.5 102 CYS A N 1
ATOM 766 C CA . CYS A 1 102 ? -3.49 9.898 6.145 1 98.5 102 CYS A CA 1
ATOM 767 C C . CYS A 1 102 ? -3.887 8.438 5.945 1 98.5 102 CYS A C 1
ATOM 769 O O . CYS A 1 102 ? -3.041 7.547 6.008 1 98.5 102 CYS A O 1
ATOM 771 N N . LEU A 1 103 ? -5.152 8.281 5.73 1 97.94 103 LEU A N 1
ATOM 772 C CA . LEU A 1 103 ? -5.656 6.934 5.477 1 97.94 103 LEU A CA 1
ATOM 773 C C . LEU A 1 103 ? -5.004 6.336 4.234 1 97.94 103 LEU A C 1
ATOM 775 O O . LEU A 1 103 ? -4.906 6.996 3.199 1 97.94 103 LEU A O 1
ATOM 779 N N . VAL A 1 104 ? -4.672 5.121 4.32 1 96.56 104 VAL A N 1
ATOM 780 C CA . VAL A 1 104 ? -3.834 4.449 3.334 1 96.56 104 VAL A CA 1
ATOM 781 C C . VAL A 1 104 ? -4.602 4.297 2.023 1 96.56 104 VAL A C 1
ATOM 783 O O . VAL A 1 104 ? -4 4.133 0.959 1 96.56 104 VAL A O 1
ATOM 786 N N . THR A 1 105 ? -5.887 4.402 2 1 95.38 105 THR A N 1
ATOM 787 C CA . THR A 1 105 ? -6.68 4.133 0.808 1 95.38 105 THR A CA 1
ATOM 788 C C . THR A 1 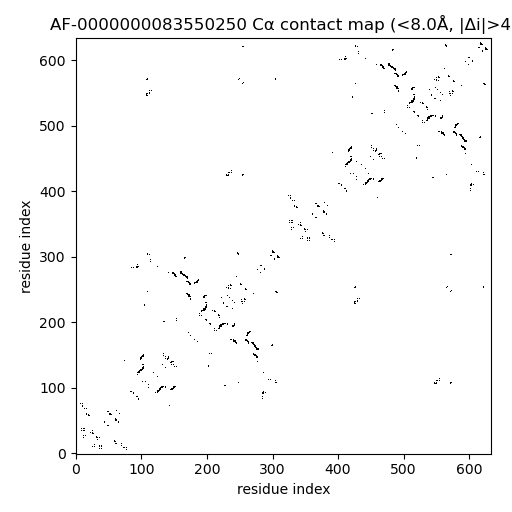105 ? -6.57 5.285 -0.186 1 95.38 105 THR A C 1
ATOM 790 O O . THR A 1 105 ? -6.895 5.129 -1.365 1 95.38 105 THR A O 1
ATOM 793 N N . PHE A 1 106 ? -6.121 6.492 0.322 1 96.88 106 PHE A N 1
ATOM 794 C CA . PHE A 1 106 ? -6.051 7.605 -0.618 1 96.88 106 PHE A CA 1
ATOM 795 C C . PHE A 1 106 ? -4.828 8.477 -0.341 1 96.88 106 PHE A C 1
ATOM 797 O O . PHE A 1 106 ? -4.684 9.555 -0.919 1 96.88 106 PHE A O 1
ATOM 804 N N . ALA A 1 107 ? -3.928 8.062 0.473 1 98.12 107 ALA A N 1
ATOM 805 C CA . ALA A 1 107 ? -2.732 8.828 0.815 1 98.12 107 ALA A CA 1
ATOM 806 C C . ALA A 1 107 ? -1.921 9.164 -0.433 1 98.12 107 ALA A C 1
ATOM 808 O O . ALA A 1 107 ? -1.417 10.281 -0.572 1 98.12 107 ALA A O 1
ATOM 809 N N . GLN A 1 108 ? -1.838 8.25 -1.383 1 97.25 108 GLN A N 1
ATOM 810 C CA . GLN A 1 108 ? -1.023 8.406 -2.582 1 97.25 108 GLN A CA 1
ATOM 811 C C . GLN A 1 108 ? -1.671 9.383 -3.561 1 97.25 108 GLN A C 1
ATOM 813 O O . GLN A 1 108 ? -1.009 9.898 -4.469 1 97.25 108 GLN A O 1
ATOM 818 N N . ILE A 1 109 ? -2.922 9.641 -3.363 1 97.12 109 ILE A N 1
ATOM 819 C CA . ILE A 1 109 ? -3.686 10.438 -4.316 1 97.12 109 ILE A CA 1
ATOM 820 C C . ILE A 1 109 ? -3.762 11.891 -3.838 1 97.12 109 ILE A C 1
ATOM 822 O O . ILE A 1 109 ? -3.59 12.82 -4.625 1 97.12 109 ILE A O 1
ATOM 826 N N . VAL A 1 110 ? -3.914 12.102 -2.561 1 97.88 110 VAL A N 1
ATOM 827 C CA . VAL A 1 110 ? -4.324 13.406 -2.061 1 97.88 110 VAL A CA 1
ATOM 828 C C . VAL A 1 110 ? -3.158 14.078 -1.34 1 97.88 110 VAL A C 1
ATOM 830 O O . VAL A 1 110 ? -2.854 15.242 -1.587 1 97.88 110 VAL A O 1
ATOM 833 N N . LEU A 1 111 ? -2.441 13.367 -0.515 1 98.44 111 LEU A N 1
ATOM 834 C CA . LEU A 1 111 ? -1.6 13.945 0.526 1 98.44 111 LEU A CA 1
ATOM 835 C C . LEU A 1 111 ? -0.385 14.641 -0.081 1 98.44 111 LEU A C 1
ATOM 837 O O . LEU A 1 111 ? -0.034 15.75 0.322 1 98.44 111 LEU A O 1
ATOM 841 N N . PRO A 1 112 ? 0.261 14.062 -1.12 1 98.5 112 PRO A N 1
ATOM 842 C CA . PRO A 1 112 ? 1.471 14.711 -1.635 1 98.5 112 PRO A CA 1
ATOM 843 C C . PRO A 1 112 ? 1.198 16.094 -2.225 1 98.5 112 PRO A C 1
ATOM 845 O O . PRO A 1 112 ? 1.939 17.031 -1.954 1 98.5 112 PRO A O 1
ATOM 848 N N . GLN A 1 113 ? 0.158 16.172 -2.975 1 97.56 113 GLN A N 1
ATOM 849 C CA . GLN A 1 113 ? -0.181 17.453 -3.572 1 97.56 113 GLN A CA 1
ATOM 850 C C . GLN A 1 113 ? -0.639 18.453 -2.51 1 97.56 113 GLN A C 1
ATOM 852 O O . GLN A 1 113 ? -0.272 19.625 -2.555 1 97.56 113 GLN A O 1
ATOM 857 N N . LEU A 1 114 ? -1.46 17.984 -1.597 1 98.5 114 LEU A N 1
ATOM 858 C CA . LEU A 1 114 ? -1.894 18.812 -0.485 1 98.5 114 LEU A CA 1
ATOM 859 C C . LEU A 1 114 ? -0.696 19.328 0.308 1 98.5 114 LEU A C 1
ATOM 861 O O . LEU A 1 114 ? -0.629 20.516 0.643 1 98.5 114 LEU A O 1
ATOM 865 N N . ARG A 1 115 ? 0.215 18.422 0.623 1 98.69 115 ARG A N 1
ATOM 866 C CA . ARG A 1 115 ? 1.434 18.766 1.35 1 98.69 115 ARG A CA 1
ATOM 867 C C . ARG A 1 115 ? 2.258 19.781 0.584 1 98.69 115 ARG A C 1
ATOM 869 O O . ARG A 1 115 ? 2.744 20.766 1.167 1 98.69 115 ARG A O 1
ATOM 876 N N . ARG A 1 116 ? 2.434 19.609 -0.716 1 98.25 116 ARG A N 1
ATOM 877 C CA . ARG A 1 116 ? 3.23 20.531 -1.532 1 98.25 116 ARG A CA 1
ATOM 878 C C . ARG A 1 116 ? 2.707 21.953 -1.43 1 98.25 116 ARG A C 1
ATOM 880 O O . ARG A 1 116 ? 3.471 22.875 -1.154 1 98.25 116 ARG A O 1
ATOM 887 N N . GLY A 1 117 ? 1.404 22.109 -1.589 1 98 117 GLY A N 1
ATOM 888 C CA . GLY A 1 117 ? 0.813 23.422 -1.479 1 98 117 GLY A CA 1
ATOM 889 C C . GLY A 1 117 ? 1.034 24.062 -0.123 1 98 117 GLY A C 1
ATOM 890 O O . GLY A 1 117 ? 1.293 25.266 -0.033 1 98 117 GLY A O 1
ATOM 891 N N . PHE A 1 118 ? 0.979 23.281 0.9 1 98.62 118 PHE A N 1
ATOM 892 C CA . PHE A 1 118 ? 1.109 23.797 2.258 1 98.62 118 PHE A CA 1
ATOM 893 C C . PHE A 1 118 ? 2.541 24.25 2.531 1 98.62 118 PHE A C 1
ATOM 895 O O . PHE A 1 118 ? 2.766 25.344 3.031 1 98.62 118 PHE A O 1
ATOM 902 N N . VAL A 1 119 ? 3.525 23.406 2.172 1 97.94 119 VAL A N 1
ATOM 903 C CA . VAL A 1 119 ? 4.906 23.688 2.543 1 97.94 119 VAL A CA 1
ATOM 904 C C . VAL A 1 119 ? 5.465 24.797 1.652 1 97.94 119 VAL A C 1
ATOM 906 O O . VAL A 1 119 ? 6.449 25.453 2.002 1 97.94 119 VAL A O 1
ATOM 909 N N . ASP A 1 120 ? 4.879 25.016 0.464 1 97.75 120 ASP A N 1
ATOM 910 C CA . ASP A 1 120 ? 5.234 26.172 -0.351 1 97.75 120 ASP A CA 1
ATOM 911 C C . ASP A 1 120 ? 4.836 27.469 0.343 1 97.75 120 ASP A C 1
ATOM 913 O O . ASP A 1 120 ? 5.555 28.469 0.261 1 97.75 120 ASP A O 1
ATOM 917 N N . GLN A 1 121 ? 3.699 27.422 1.042 1 97.12 121 GLN A N 1
ATOM 918 C CA . GLN A 1 121 ? 3.184 28.594 1.742 1 97.12 121 GLN A CA 1
ATOM 919 C C . GLN A 1 121 ? 3.889 28.797 3.08 1 97.12 121 GLN A C 1
ATOM 921 O O . GLN A 1 121 ? 4.109 29.922 3.512 1 97.12 121 GLN A O 1
ATOM 926 N N . TRP A 1 122 ? 4.211 27.734 3.74 1 96.94 122 TRP A N 1
ATOM 927 C CA . TRP A 1 122 ? 4.84 27.781 5.055 1 96.94 122 TRP A CA 1
ATOM 928 C C . TRP A 1 122 ? 6.133 26.984 5.078 1 96.94 122 TRP A C 1
ATOM 930 O O . TRP A 1 122 ? 6.211 25.938 5.734 1 96.94 122 TRP A O 1
ATOM 940 N N . PRO A 1 123 ? 7.207 27.5 4.578 1 96.19 123 PRO A N 1
ATOM 941 C CA . PRO A 1 123 ? 8.445 26.75 4.387 1 96.19 123 PRO A CA 1
ATOM 942 C C . PRO A 1 123 ? 9.164 26.438 5.699 1 96.19 123 PRO A C 1
ATOM 944 O O . PRO A 1 123 ? 10.062 25.609 5.734 1 96.19 123 PRO A O 1
ATOM 947 N N . GLU A 1 124 ? 8.781 27.062 6.773 1 94.19 124 GLU A N 1
ATOM 948 C CA . GLU A 1 124 ? 9.445 26.844 8.055 1 94.19 124 GLU A CA 1
ATOM 949 C C . GLU A 1 124 ? 8.812 25.672 8.805 1 94.19 124 GLU A C 1
ATOM 951 O O . GLU A 1 124 ? 9.289 25.281 9.867 1 94.19 124 GLU A O 1
ATOM 956 N N . VAL A 1 125 ? 7.738 25.062 8.25 1 95.06 125 VAL A N 1
ATOM 957 C CA . VAL A 1 125 ? 7.109 23.891 8.844 1 95.06 125 VAL A CA 1
ATOM 958 C C . VAL A 1 125 ? 7.859 22.625 8.422 1 95.06 125 VAL A C 1
ATOM 960 O O . VAL A 1 125 ? 8.164 22.453 7.238 1 95.06 125 VAL A O 1
ATOM 963 N N . GLU A 1 126 ? 8.273 21.828 9.383 1 94.38 126 GLU A N 1
ATOM 964 C CA . GLU A 1 126 ? 8.812 20.5 9.117 1 94.38 126 GLU A CA 1
ATOM 965 C C . GLU A 1 126 ? 7.699 19.453 9.016 1 94.38 126 GLU A C 1
ATOM 967 O O . GLU A 1 126 ? 7.309 18.859 10.023 1 94.38 126 GLU A O 1
ATOM 972 N N . PHE A 1 127 ? 7.25 19.188 7.812 1 97.06 127 PHE A N 1
ATOM 973 C CA . PHE A 1 127 ? 6.074 18.375 7.539 1 97.06 127 PHE A CA 1
ATOM 974 C C . PHE A 1 127 ? 6.449 16.906 7.406 1 97.06 127 PHE A C 1
ATOM 976 O O . PHE A 1 127 ? 7.277 16.547 6.57 1 97.06 127 PHE A O 1
ATOM 983 N N . HIS A 1 128 ? 5.879 16.047 8.227 1 95.81 128 HIS A N 1
ATOM 984 C CA . HIS A 1 128 ? 6.027 14.602 8.141 1 95.81 128 HIS A CA 1
ATOM 985 C C . HIS A 1 128 ? 4.691 13.93 7.844 1 95.81 128 HIS A C 1
ATOM 987 O O . HIS A 1 128 ? 3.678 14.25 8.469 1 95.81 128 HIS A O 1
ATOM 993 N N . GLN A 1 129 ? 4.695 13.07 6.867 1 98 129 GLN A N 1
ATOM 994 C CA . GLN A 1 129 ? 3.457 12.367 6.531 1 98 129 GLN A CA 1
ATOM 995 C C . GLN A 1 129 ? 3.578 10.875 6.816 1 98 129 GLN A C 1
ATOM 997 O O . GLN A 1 129 ? 4.641 10.281 6.621 1 98 129 GLN A O 1
ATOM 1002 N N . PHE A 1 130 ? 2.426 10.266 7.215 1 96.12 130 PHE A N 1
ATOM 1003 C CA . PHE A 1 130 ? 2.357 8.852 7.57 1 96.12 130 PHE A CA 1
ATOM 1004 C C . PHE A 1 130 ? 1.103 8.211 6.988 1 96.12 130 PHE A C 1
ATOM 1006 O O . PHE A 1 130 ? 0.006 8.766 7.102 1 96.12 130 PHE A O 1
ATOM 1013 N N . GLU A 1 131 ? 1.282 7.07 6.324 1 96.94 131 GLU A N 1
ATOM 1014 C CA . GLU A 1 131 ? 0.146 6.266 5.887 1 96.94 131 GLU A CA 1
ATOM 1015 C C . GLU A 1 131 ? -0.315 5.312 6.984 1 96.94 131 GLU A C 1
ATOM 1017 O O . GLU A 1 131 ? 0.484 4.539 7.516 1 96.94 131 GLU A O 1
ATOM 1022 N N . ARG A 1 132 ? -1.578 5.359 7.297 1 96.25 132 ARG A N 1
ATOM 1023 C CA . ARG A 1 132 ? -2.127 4.559 8.391 1 96.25 132 ARG A CA 1
ATOM 1024 C C . ARG A 1 132 ? -3.523 4.051 8.047 1 96.25 132 ARG A C 1
ATOM 1026 O O . ARG A 1 132 ? -4.234 4.664 7.246 1 96.25 132 ARG A O 1
ATOM 1033 N N . ASP A 1 133 ? -3.84 2.889 8.57 1 94.94 133 ASP A N 1
ATOM 1034 C CA . ASP A 1 133 ? -5.262 2.559 8.562 1 94.94 133 ASP A CA 1
ATOM 1035 C C . ASP A 1 133 ? -6.008 3.303 9.664 1 94.94 133 ASP A C 1
ATOM 1037 O O . ASP A 1 133 ? -5.395 4.008 10.469 1 94.94 133 ASP A O 1
ATOM 1041 N N . GLN A 1 134 ? -7.293 3.174 9.711 1 96.31 134 GLN A N 1
ATOM 1042 C CA . GLN A 1 134 ? -8.141 3.982 10.586 1 96.31 134 GLN A CA 1
ATOM 1043 C C . GLN A 1 134 ? -7.805 3.748 12.055 1 96.31 134 GLN A C 1
ATOM 1045 O O . GLN A 1 134 ? -7.688 4.699 12.828 1 96.31 134 GLN A O 1
ATOM 1050 N N . GLN A 1 135 ? -7.629 2.543 12.469 1 93.38 135 GLN A N 1
ATOM 1051 C CA . GLN A 1 135 ? -7.309 2.23 13.859 1 93.38 135 GLN A CA 1
ATOM 1052 C C . GLN A 1 135 ? -5.961 2.824 14.258 1 93.38 135 GLN A C 1
ATOM 1054 O O . GLN A 1 135 ? -5.828 3.406 15.336 1 93.38 135 GLN A O 1
ATOM 1059 N N . ALA A 1 136 ? -5.02 2.664 13.414 1 94.19 136 ALA A N 1
ATOM 1060 C CA . ALA A 1 136 ? -3.693 3.217 13.672 1 94.19 136 ALA A CA 1
ATOM 1061 C C . ALA A 1 136 ? -3.746 4.738 13.789 1 94.19 136 ALA A C 1
ATOM 1063 O O . ALA A 1 136 ? -3.002 5.332 14.57 1 94.19 136 ALA A O 1
ATOM 1064 N N . ILE A 1 137 ? -4.594 5.379 13.008 1 97.5 137 ILE A N 1
ATOM 1065 C CA . ILE A 1 137 ? -4.762 6.824 13.086 1 97.5 137 ILE A CA 1
ATOM 1066 C C . ILE A 1 137 ? -5.266 7.211 14.477 1 97.5 137 ILE A C 1
ATOM 1068 O O . ILE A 1 137 ? -4.73 8.133 15.102 1 97.5 137 ILE A O 1
ATOM 1072 N N . PHE A 1 138 ? -6.234 6.449 14.969 1 96.31 138 PHE A N 1
ATOM 1073 C CA . PHE A 1 138 ? -6.738 6.723 16.312 1 96.31 138 PHE A CA 1
ATOM 1074 C C . PHE A 1 138 ? -5.621 6.617 17.344 1 96.31 138 PHE A C 1
ATOM 1076 O O . PHE A 1 138 ? -5.43 7.531 18.156 1 96.31 138 PHE A O 1
ATOM 1083 N N . ASP A 1 139 ? -4.887 5.543 17.266 1 92 139 ASP A N 1
ATOM 1084 C CA . ASP A 1 139 ? -3.842 5.258 18.234 1 92 139 ASP A CA 1
ATOM 1085 C C . ASP A 1 139 ? -2.738 6.312 18.188 1 92 139 ASP A C 1
ATOM 1087 O O . ASP A 1 139 ? -2.268 6.777 19.219 1 92 139 ASP A O 1
ATOM 1091 N N . ASP A 1 140 ? -2.404 6.727 17 1 92.88 140 ASP A N 1
ATOM 1092 C CA . ASP A 1 140 ? -1.299 7.664 16.828 1 92.88 140 ASP A CA 1
ATOM 1093 C C . ASP A 1 140 ? -1.704 9.078 17.25 1 92.88 140 ASP A C 1
ATOM 1095 O O . ASP A 1 140 ? -0.881 9.836 17.766 1 92.88 140 ASP A O 1
ATOM 1099 N N . LEU A 1 141 ? -2.936 9.422 17 1 92.75 141 LEU A N 1
ATOM 1100 C CA . LEU A 1 141 ? -3.42 10.711 17.484 1 92.75 141 LEU A CA 1
ATOM 1101 C C . LEU A 1 141 ? -3.461 10.742 19.016 1 92.75 141 LEU A C 1
ATOM 1103 O O . LEU A 1 141 ? -3.045 11.727 19.625 1 92.75 141 LEU A O 1
ATOM 1107 N N . ARG A 1 142 ? -3.834 9.625 19.594 1 86.38 142 ARG A N 1
ATOM 1108 C CA . ARG A 1 142 ? -3.939 9.531 21.047 1 86.38 142 ARG A CA 1
ATOM 1109 C C . ARG A 1 142 ? -2.562 9.578 21.703 1 86.38 142 ARG A C 1
ATOM 1111 O O . ARG A 1 142 ? -2.402 10.141 22.781 1 86.38 142 ARG A O 1
ATOM 1118 N N . SER A 1 143 ? -1.635 8.953 21.031 1 81.69 143 SER A N 1
ATOM 1119 C CA . SER A 1 143 ? -0.282 8.898 21.578 1 81.69 143 SER A CA 1
ATOM 1120 C C . SER A 1 143 ? 0.545 10.094 21.125 1 81.69 143 SER A C 1
ATOM 1122 O O . SER A 1 143 ? 1.758 10.141 21.328 1 81.69 143 SER A O 1
ATOM 1124 N N . ALA A 1 144 ? -0.043 11 20.344 1 81.5 144 ALA A N 1
ATOM 1125 C CA . ALA A 1 144 ? 0.557 12.25 19.891 1 81.5 144 ALA A CA 1
ATOM 1126 C C . ALA A 1 144 ? 1.688 11.984 18.906 1 81.5 144 ALA A C 1
ATOM 1128 O O . ALA A 1 144 ? 2.586 12.812 18.75 1 81.5 144 ALA A O 1
ATOM 1129 N N . ARG A 1 145 ? 1.62 10.82 18.375 1 85.69 145 ARG A N 1
ATOM 1130 C CA . ARG A 1 145 ? 2.547 10.531 17.281 1 85.69 145 ARG A CA 1
ATOM 1131 C C . ARG A 1 145 ? 2.119 11.242 16 1 85.69 145 ARG A C 1
ATOM 1133 O O . ARG A 1 145 ? 2.947 11.523 15.133 1 85.69 145 ARG A O 1
ATOM 1140 N N . LEU A 1 146 ? 0.807 11.508 15.945 1 94.12 146 LEU A N 1
ATOM 1141 C CA . LEU A 1 146 ? 0.22 12.352 14.914 1 94.12 146 LEU A CA 1
ATOM 1142 C C . LEU A 1 146 ? -0.409 13.602 15.523 1 94.12 146 LEU A C 1
ATOM 1144 O O . LEU A 1 146 ? -0.998 13.539 16.609 1 94.12 146 LEU A O 1
ATOM 1148 N N . ASP A 1 147 ? -0.244 14.672 14.82 1 93.19 147 ASP A N 1
ATOM 1149 C CA . ASP A 1 147 ? -0.897 15.914 15.234 1 93.19 147 ASP A CA 1
ATOM 1150 C C . ASP A 1 147 ? -2.301 16.016 14.641 1 93.19 147 ASP A C 1
ATOM 1152 O O . ASP A 1 147 ? -3.209 16.562 15.281 1 93.19 147 ASP A O 1
ATOM 1156 N N . ILE A 1 148 ? -2.441 15.578 13.469 1 97.56 148 ILE A N 1
ATOM 1157 C CA . ILE A 1 148 ? -3.676 15.656 12.695 1 97.56 148 ILE A CA 1
ATOM 1158 C C . ILE A 1 148 ? -3.682 14.586 11.609 1 97.56 148 ILE A C 1
ATOM 1160 O O . ILE A 1 148 ? -2.625 14.094 11.211 1 97.56 148 ILE A O 1
ATOM 1164 N N . ALA A 1 149 ? -4.879 14.164 11.188 1 98.69 149 ALA A N 1
ATOM 1165 C CA . ALA A 1 149 ? -4.945 13.133 10.156 1 98.69 149 ALA A CA 1
ATOM 1166 C C . ALA A 1 149 ? -6.047 13.445 9.141 1 98.69 149 ALA A C 1
ATOM 1168 O O . ALA A 1 149 ? -7.082 14.008 9.5 1 98.69 149 ALA A O 1
ATOM 1169 N N . LEU A 1 150 ? -5.781 13.164 7.891 1 98.62 150 LEU A N 1
ATOM 1170 C CA . LEU A 1 150 ? -6.785 13.141 6.832 1 98.62 150 LEU A CA 1
ATOM 1171 C C . LEU A 1 150 ? -7.418 11.758 6.715 1 98.62 150 LEU A C 1
ATOM 1173 O O . LEU A 1 150 ? -6.73 10.781 6.422 1 98.62 150 LEU A O 1
ATOM 1177 N N . THR A 1 151 ? -8.711 11.625 6.992 1 98.44 151 THR A N 1
ATOM 1178 C CA . THR A 1 151 ? -9.375 10.328 6.992 1 98.44 151 THR A CA 1
ATOM 1179 C C . THR A 1 151 ? -10.875 10.484 6.762 1 98.44 151 THR A C 1
ATOM 1181 O O . THR A 1 151 ? -11.32 11.492 6.203 1 98.44 151 THR A O 1
ATOM 1184 N N . TYR A 1 152 ? -11.633 9.414 7.02 1 97.81 152 TYR A N 1
ATOM 1185 C CA . TYR A 1 152 ? -13.086 9.414 6.902 1 97.81 152 TYR A CA 1
ATOM 1186 C C . TYR A 1 152 ? -13.742 9.531 8.273 1 97.81 152 TYR A C 1
ATOM 1188 O O . TYR A 1 152 ? -13.102 9.281 9.297 1 97.81 152 TYR A O 1
ATOM 1196 N N . ASP A 1 153 ? -15 9.922 8.242 1 97.56 153 ASP A N 1
ATOM 1197 C CA . ASP A 1 153 ? -15.797 9.891 9.461 1 97.56 153 ASP A CA 1
ATOM 1198 C C . ASP A 1 153 ? -16.312 8.484 9.75 1 97.56 153 ASP A C 1
ATOM 1200 O O . ASP A 1 153 ? -17.516 8.273 9.891 1 97.56 153 ASP A O 1
ATOM 1204 N N . LEU A 1 154 ? -15.406 7.59 9.945 1 94.94 154 LEU A N 1
ATOM 1205 C CA . LEU A 1 154 ? -15.68 6.188 10.234 1 94.94 154 LEU A CA 1
ATOM 1206 C C . LEU A 1 154 ? -15.438 5.875 11.703 1 94.94 154 LEU A C 1
ATOM 1208 O O . LEU A 1 154 ? -14.289 5.777 12.141 1 94.94 154 LEU A O 1
ATOM 1212 N N . ASN A 1 155 ? -16.5 5.691 12.523 1 94.44 155 ASN A N 1
ATOM 1213 C CA . ASN A 1 155 ? -16.438 5.285 13.922 1 94.44 155 ASN A CA 1
ATOM 1214 C C . ASN A 1 155 ? -15.523 6.211 14.727 1 94.44 155 ASN A C 1
ATOM 1216 O O . ASN A 1 155 ? -14.664 5.742 15.469 1 94.44 155 ASN A O 1
ATOM 1220 N N . ILE A 1 156 ? -15.742 7.406 14.586 1 96.44 156 ILE A N 1
ATOM 1221 C CA . ILE A 1 156 ? -14.898 8.391 15.25 1 96.44 156 ILE A CA 1
ATOM 1222 C C . ILE A 1 156 ? -15.141 8.344 16.766 1 96.44 156 ILE A C 1
ATOM 1224 O O . ILE A 1 156 ? -16.266 8.523 17.219 1 96.44 156 ILE A O 1
ATOM 1228 N N . PRO A 1 157 ? -14.086 8.117 17.469 1 94.62 157 PRO A N 1
ATOM 1229 C CA . PRO A 1 157 ? -14.25 8.117 18.938 1 94.62 157 PRO A CA 1
ATOM 1230 C C . PRO A 1 157 ? -14.57 9.508 19.484 1 94.62 157 PRO A C 1
ATOM 1232 O O . PRO A 1 157 ? -14.203 10.516 18.891 1 94.62 157 PRO A O 1
ATOM 1235 N N . ALA A 1 158 ? -15.102 9.562 20.703 1 94.19 158 ALA A N 1
ATOM 1236 C CA . ALA A 1 158 ? -15.602 10.789 21.312 1 94.19 158 ALA A CA 1
ATOM 1237 C C . ALA A 1 158 ? -14.461 11.727 21.688 1 94.19 158 ALA A C 1
ATOM 1239 O O . ALA A 1 158 ? -14.648 12.938 21.781 1 94.19 158 ALA A O 1
ATOM 1240 N N . ASP A 1 159 ? -13.32 11.141 21.844 1 93.31 159 ASP A N 1
ATOM 1241 C CA . ASP A 1 159 ? -12.211 11.945 22.344 1 93.31 159 ASP A CA 1
ATOM 1242 C C . ASP A 1 159 ? -11.477 12.641 21.203 1 93.31 159 ASP A C 1
ATOM 1244 O O . ASP A 1 159 ? -10.531 13.398 21.438 1 93.31 159 ASP A O 1
ATOM 1248 N N . LEU A 1 160 ? -11.922 12.391 20.016 1 96.56 160 LEU A N 1
ATOM 1249 C CA . LEU A 1 160 ? -11.328 13.031 18.859 1 96.56 160 LEU A CA 1
ATOM 1250 C C . LEU A 1 160 ? -12.344 13.906 18.141 1 96.56 160 LEU A C 1
ATOM 1252 O O . LEU A 1 160 ? -13.539 13.625 18.156 1 96.56 160 LEU A O 1
ATOM 1256 N N . ALA A 1 161 ? -11.859 14.977 17.547 1 96.31 161 ALA A N 1
ATOM 1257 C CA . ALA A 1 161 ? -12.695 15.891 16.781 1 96.31 161 ALA A CA 1
ATOM 1258 C C . ALA A 1 161 ? -12.523 15.672 15.281 1 96.31 161 ALA A C 1
ATOM 1260 O O . ALA A 1 161 ? -11.406 15.469 14.805 1 96.31 161 ALA A O 1
ATOM 1261 N N . PHE A 1 162 ? -13.617 15.727 14.633 1 97.81 162 PHE A N 1
ATOM 1262 C CA . PHE A 1 162 ? -13.617 15.539 13.188 1 97.81 162 PHE A CA 1
ATOM 1263 C C . PHE A 1 162 ? -14.117 16.797 12.484 1 97.81 162 PHE A C 1
ATOM 1265 O O . PHE A 1 162 ? -15.156 17.344 12.844 1 97.81 162 PHE A O 1
ATOM 1272 N N . ILE A 1 163 ? -13.391 17.266 11.445 1 97.75 163 ILE A N 1
ATOM 1273 C CA . ILE A 1 163 ? -13.773 18.391 10.594 1 97.75 163 ILE A CA 1
ATOM 1274 C C . ILE A 1 163 ? -14.062 17.891 9.18 1 97.75 163 ILE A C 1
ATOM 1276 O O . ILE A 1 163 ? -13.141 17.594 8.422 1 97.75 163 ILE A O 1
ATOM 1280 N N . PRO A 1 164 ? -15.328 17.812 8.836 1 98.12 164 PRO A N 1
ATOM 1281 C CA . PRO A 1 164 ? -15.641 17.344 7.484 1 98.12 164 PRO A CA 1
ATOM 1282 C C . PRO A 1 164 ? -15.203 18.312 6.398 1 98.12 164 PRO A C 1
ATOM 1284 O O . PRO A 1 164 ? -15.305 19.531 6.582 1 98.12 164 PRO A O 1
ATOM 1287 N N . LEU A 1 165 ? -14.703 17.797 5.285 1 98.12 165 LEU A N 1
ATOM 1288 C CA . LEU A 1 165 ? -14.312 18.625 4.152 1 98.12 165 LEU A CA 1
ATOM 1289 C C . LEU A 1 165 ? -15.25 18.406 2.969 1 98.12 165 LEU A C 1
ATOM 1291 O O . LEU A 1 165 ? -15.844 19.375 2.457 1 98.12 165 LEU A O 1
ATOM 1295 N N . ILE A 1 166 ? -15.422 17.156 2.518 1 97 166 ILE A N 1
ATOM 1296 C CA . ILE A 1 166 ? -16.328 16.859 1.406 1 97 166 ILE A CA 1
ATOM 1297 C C . ILE A 1 166 ? -17.016 15.531 1.649 1 97 166 ILE A C 1
ATOM 1299 O O . ILE A 1 166 ? -16.516 14.688 2.4 1 97 166 ILE A O 1
ATOM 1303 N N . GLU A 1 167 ? -18.172 15.383 1.045 1 96.31 167 GLU A N 1
ATOM 1304 C CA . GLU A 1 167 ? -18.891 14.117 1.044 1 96.31 167 GLU A CA 1
ATOM 1305 C C . GLU A 1 167 ? -18.5 13.258 -0.15 1 96.31 167 GLU A C 1
ATOM 1307 O O . GLU A 1 167 ? -18.344 13.766 -1.264 1 96.31 167 GLU A O 1
ATOM 1312 N N . LEU A 1 168 ? -18.312 12 0.086 1 95.88 168 LEU A N 1
ATOM 1313 C CA . LEU A 1 168 ? -17.891 11.055 -0.944 1 95.88 168 LEU A CA 1
ATOM 1314 C C . LEU A 1 168 ? -18.875 9.891 -1.038 1 95.88 168 LEU A C 1
ATOM 1316 O O . LEU A 1 168 ? -18.75 8.906 -0.306 1 95.88 168 LEU A O 1
ATOM 1320 N N . PRO A 1 169 ? -19.812 9.992 -1.981 1 94.81 169 PRO A N 1
ATOM 1321 C CA . PRO A 1 169 ? -20.719 8.859 -2.174 1 94.81 169 PRO A CA 1
ATOM 1322 C C . PRO A 1 169 ? -20 7.625 -2.727 1 94.81 169 PRO A C 1
ATOM 1324 O O . PRO A 1 169 ? -19.047 7.75 -3.506 1 94.81 169 PRO A O 1
ATOM 1327 N N . PRO A 1 170 ? -20.547 6.477 -2.326 1 97.06 170 PRO A N 1
ATOM 1328 C CA . PRO A 1 170 ? -19.906 5.242 -2.789 1 97.06 170 PRO A CA 1
ATOM 1329 C C . PRO A 1 170 ? -20.281 4.895 -4.23 1 97.06 170 PRO A C 1
ATOM 1331 O O . PRO A 1 170 ? -21.312 5.332 -4.73 1 97.06 170 PRO A O 1
ATOM 1334 N N . PHE A 1 171 ? -19.484 4.137 -4.871 1 97.75 171 PHE A N 1
ATOM 1335 C CA . PHE A 1 171 ? -19.719 3.615 -6.215 1 97.75 171 PHE A CA 1
ATOM 1336 C C . PHE A 1 171 ? -19.172 2.201 -6.348 1 97.75 171 PHE A C 1
ATOM 1338 O O . PHE A 1 171 ? -18.375 1.758 -5.512 1 97.75 171 PHE A O 1
ATOM 1345 N N . ALA A 1 172 ? -19.609 1.51 -7.316 1 98.56 172 ALA A N 1
ATOM 1346 C CA . ALA A 1 172 ? -19.062 0.203 -7.688 1 98.56 172 ALA A CA 1
ATOM 1347 C C . ALA A 1 172 ? -17.938 0.344 -8.711 1 98.56 172 ALA A C 1
ATOM 1349 O O . ALA A 1 172 ? -18.031 1.164 -9.633 1 98.56 172 ALA A O 1
ATOM 1350 N N . LEU A 1 173 ? -16.906 -0.391 -8.5 1 98.5 173 LEU A N 1
ATOM 1351 C CA . LEU A 1 173 ? -15.812 -0.542 -9.461 1 98.5 173 LEU A CA 1
ATOM 1352 C C . LEU A 1 173 ? -15.961 -1.839 -10.25 1 98.5 173 LEU A C 1
ATOM 1354 O O . LEU A 1 173 ? -16.078 -2.916 -9.664 1 98.5 173 LEU A O 1
ATOM 1358 N N . LEU A 1 174 ? -16 -1.698 -11.539 1 98.81 174 LEU A N 1
ATOM 1359 C CA . LEU A 1 174 ? -16.156 -2.848 -12.422 1 98.81 174 LEU A CA 1
ATOM 1360 C C . LEU A 1 174 ? -15.094 -2.838 -13.516 1 98.81 174 LEU A C 1
ATOM 1362 O O . LEU A 1 174 ? -14.547 -1.783 -13.852 1 98.81 174 LEU A O 1
ATOM 1366 N N . ASN A 1 175 ? -14.727 -4.055 -13.984 1 98.56 175 ASN A N 1
ATOM 1367 C CA . ASN A 1 175 ? -13.922 -4.051 -15.195 1 98.56 175 ASN A CA 1
ATOM 1368 C C . ASN A 1 175 ? -14.711 -3.523 -16.391 1 98.56 175 ASN A C 1
ATOM 1370 O O . ASN A 1 175 ? -15.945 -3.545 -16.391 1 98.56 175 ASN A O 1
ATOM 1374 N N . GLU A 1 176 ? -14.062 -3.135 -17.391 1 97 176 GLU A N 1
ATOM 1375 C CA . GLU A 1 176 ? -14.641 -2.41 -18.516 1 97 176 GLU A CA 1
ATOM 1376 C C . GLU A 1 176 ? -15.68 -3.258 -19.25 1 97 176 GLU A C 1
ATOM 1378 O O . GLU A 1 176 ? -16.656 -2.73 -19.781 1 97 176 GLU A O 1
ATOM 1383 N N . THR A 1 177 ? -15.523 -4.559 -19.234 1 97.38 177 THR A N 1
ATOM 1384 C CA . THR A 1 177 ? -16.391 -5.418 -20.031 1 97.38 177 THR A CA 1
ATOM 1385 C C . THR A 1 177 ? -17.438 -6.082 -19.141 1 97.38 177 THR A C 1
ATOM 1387 O O . THR A 1 177 ? -18.188 -6.949 -19.609 1 97.38 177 THR A O 1
ATOM 1390 N N . HIS A 1 178 ? -17.5 -5.77 -17.922 1 98.25 178 HIS A N 1
ATOM 1391 C CA . HIS A 1 178 ? -18.5 -6.336 -17.016 1 98.25 178 HIS A CA 1
ATOM 1392 C C . HIS A 1 178 ? -19.922 -6.031 -17.5 1 98.25 178 HIS A C 1
ATOM 1394 O O . HIS A 1 178 ? -20.188 -4.93 -17.984 1 98.25 178 HIS A O 1
ATOM 1400 N N . GLU A 1 179 ? -20.828 -6.863 -17.312 1 98.06 179 GLU A N 1
ATOM 1401 C CA . GLU A 1 179 ? -22.188 -6.727 -17.828 1 98.06 179 GLU A CA 1
ATOM 1402 C C . GLU A 1 179 ? -22.891 -5.531 -17.188 1 98.06 179 GLU A C 1
ATOM 1404 O O . GLU A 1 179 ? -23.766 -4.918 -17.812 1 98.06 179 GLU A O 1
ATOM 1409 N N . LEU A 1 180 ? -22.5 -5.195 -15.992 1 98.5 180 LEU A N 1
ATOM 1410 C CA . LEU A 1 180 ? -23.156 -4.113 -15.273 1 98.5 180 LEU A CA 1
ATOM 1411 C C . LEU A 1 180 ? -22.453 -2.785 -15.516 1 98.5 180 LEU A C 1
ATOM 1413 O O . LEU A 1 180 ? -22.906 -1.737 -15.055 1 98.5 180 LEU A O 1
ATOM 1417 N N . ALA A 1 181 ? -21.359 -2.785 -16.25 1 98.06 181 ALA A N 1
ATOM 1418 C CA . ALA A 1 181 ? -20.469 -1.634 -16.344 1 98.06 181 ALA A CA 1
ATOM 1419 C C . ALA A 1 181 ? -21.141 -0.482 -17.094 1 98.06 181 ALA A C 1
ATOM 1421 O O . ALA A 1 181 ? -20.734 0.672 -16.969 1 98.06 181 ALA A O 1
ATOM 1422 N N . HIS A 1 182 ? -22.203 -0.743 -17.781 1 96.81 182 HIS A N 1
ATOM 1423 C CA . HIS A 1 182 ? -22.828 0.271 -18.625 1 96.81 182 HIS A CA 1
ATOM 1424 C C . HIS A 1 182 ? -24.031 0.91 -17.938 1 96.81 182 HIS A C 1
ATOM 1426 O O . HIS A 1 182 ? -24.641 1.837 -18.469 1 96.81 182 HIS A O 1
ATOM 1432 N N . ARG A 1 183 ? -24.297 0.432 -16.75 1 97.75 183 ARG A N 1
ATOM 1433 C CA . ARG A 1 183 ? -25.438 0.968 -16.016 1 97.75 183 ARG A CA 1
ATOM 1434 C C . ARG A 1 183 ? -25.141 2.365 -15.484 1 97.75 183 ARG A C 1
ATOM 1436 O O . ARG A 1 183 ? -24 2.672 -15.141 1 97.75 183 ARG A O 1
ATOM 1443 N N . GLU A 1 184 ? -26.219 3.152 -15.398 1 97.38 184 GLU A N 1
ATOM 1444 C CA . GLU A 1 184 ? -26.078 4.504 -14.875 1 97.38 184 GLU A CA 1
ATOM 1445 C C . GLU A 1 184 ? -25.859 4.488 -13.359 1 97.38 184 GLU A C 1
ATOM 1447 O O . GLU A 1 184 ? -25.188 5.363 -12.812 1 97.38 184 GLU A O 1
ATOM 1452 N N . SER A 1 185 ? -26.484 3.504 -12.695 1 98.12 185 SER A N 1
ATOM 1453 C CA . SER A 1 185 ? -26.375 3.295 -11.258 1 98.12 185 SER A CA 1
ATOM 1454 C C . SER A 1 185 ? -26.641 1.84 -10.883 1 98.12 185 SER A C 1
ATOM 1456 O O . SER A 1 185 ? -27.203 1.086 -11.68 1 98.12 185 SER A O 1
ATOM 1458 N N . LEU A 1 186 ? -26.188 1.488 -9.695 1 98.38 186 LEU A N 1
ATOM 1459 C CA . LEU A 1 186 ? -26.391 0.143 -9.172 1 98.38 186 LEU A CA 1
ATOM 1460 C C . LEU A 1 186 ? -26.797 0.188 -7.703 1 98.38 186 LEU A C 1
ATOM 1462 O O . LEU A 1 186 ? -26.469 1.137 -6.992 1 98.38 186 LEU A O 1
ATOM 1466 N N . SER A 1 187 ? -27.578 -0.803 -7.305 1 97.56 187 SER A N 1
ATOM 1467 C CA . SER A 1 187 ? -27.828 -1.045 -5.887 1 97.56 187 SER A CA 1
ATOM 1468 C C . SER A 1 187 ? -27.031 -2.24 -5.379 1 97.56 187 SER A C 1
ATOM 1470 O O . SER A 1 187 ? -26.547 -3.059 -6.172 1 97.56 187 SER A O 1
ATOM 1472 N N . PRO A 1 188 ? -26.875 -2.352 -4.078 1 97.62 188 PRO A N 1
ATOM 1473 C CA . PRO A 1 188 ? -26.234 -3.555 -3.539 1 97.62 188 PRO A CA 1
ATOM 1474 C C . PRO A 1 188 ? -26.922 -4.84 -3.996 1 97.62 188 PRO A C 1
ATOM 1476 O O . PRO A 1 188 ? -26.25 -5.859 -4.203 1 97.62 188 PRO A O 1
ATOM 1479 N N . ALA A 1 189 ? -28.172 -4.805 -4.195 1 97.75 189 ALA A N 1
ATOM 1480 C CA . ALA A 1 189 ? -28.922 -5.977 -4.656 1 97.75 189 ALA A CA 1
ATOM 1481 C C . ALA A 1 189 ? -28.484 -6.387 -6.059 1 97.75 189 ALA A C 1
ATOM 1483 O O . ALA A 1 189 ? -28.406 -7.574 -6.371 1 97.75 189 ALA A O 1
ATOM 1484 N N . ASP A 1 190 ? -28.219 -5.395 -6.887 1 98.12 190 ASP A N 1
ATOM 1485 C CA . ASP A 1 190 ? -27.75 -5.668 -8.242 1 98.12 190 ASP A CA 1
ATOM 1486 C C . ASP A 1 190 ? -26.422 -6.426 -8.227 1 98.12 190 ASP A C 1
ATOM 1488 O O . ASP A 1 190 ? -26.125 -7.164 -9.164 1 98.12 190 ASP A O 1
ATOM 1492 N N . LEU A 1 191 ? -25.641 -6.234 -7.137 1 98.44 191 LEU A N 1
ATOM 1493 C CA . LEU A 1 191 ? -24.266 -6.727 -7.07 1 98.44 191 LEU A CA 1
ATOM 1494 C C . LEU A 1 191 ? -24.203 -8.055 -6.324 1 98.44 191 LEU A C 1
ATOM 1496 O O . LEU A 1 191 ? -23.188 -8.75 -6.375 1 98.44 191 LEU A O 1
ATOM 1500 N N . ALA A 1 192 ? -25.266 -8.477 -5.719 1 96.38 192 ALA A N 1
ATOM 1501 C CA . ALA A 1 192 ? -25.297 -9.539 -4.715 1 96.38 192 ALA A CA 1
ATOM 1502 C C . ALA A 1 192 ? -24.844 -10.867 -5.309 1 96.38 192 ALA A C 1
ATOM 1504 O O . ALA A 1 192 ? -24.219 -11.68 -4.621 1 96.38 192 ALA A O 1
ATOM 1505 N N . ASP A 1 193 ? -25.078 -11.094 -6.562 1 97.06 193 ASP A N 1
ATOM 1506 C CA . ASP A 1 193 ? -24.844 -12.398 -7.16 1 97.06 193 ASP A CA 1
ATOM 1507 C C . ASP A 1 193 ? -23.484 -12.453 -7.844 1 97.06 193 ASP A C 1
ATOM 1509 O O . ASP A 1 193 ? -23.094 -13.484 -8.398 1 97.06 193 ASP A O 1
ATOM 1513 N N . TYR A 1 194 ? -22.766 -11.352 -7.84 1 98.5 194 TYR A N 1
ATOM 1514 C CA . TYR A 1 194 ? -21.453 -11.281 -8.484 1 98.5 194 TYR A CA 1
ATOM 1515 C C . TYR A 1 194 ? -20.344 -11.359 -7.449 1 98.5 194 TYR A C 1
ATOM 1517 O O . TYR A 1 194 ? -20.516 -10.93 -6.305 1 98.5 194 TYR A O 1
ATOM 1525 N N . PRO A 1 195 ? -19.141 -11.938 -7.832 1 98.56 195 PRO A N 1
ATOM 1526 C CA . PRO A 1 195 ? -18.016 -11.984 -6.902 1 98.56 195 PRO A CA 1
ATOM 1527 C C . PRO A 1 195 ? -17.516 -10.594 -6.512 1 98.56 195 PRO A C 1
ATOM 1529 O O . PRO A 1 195 ? -17.484 -9.688 -7.352 1 98.56 195 PRO A O 1
ATOM 1532 N N . MET A 1 196 ? -17.156 -10.469 -5.223 1 98.56 196 MET A N 1
ATOM 1533 C CA . MET A 1 196 ? -16.641 -9.203 -4.699 1 98.56 196 MET A CA 1
ATOM 1534 C C . MET A 1 196 ? -15.156 -9.312 -4.375 1 98.56 196 MET A C 1
ATOM 1536 O O . MET A 1 196 ? -14.711 -10.312 -3.814 1 98.56 196 MET A O 1
ATOM 1540 N N . VAL A 1 197 ? -14.391 -8.359 -4.832 1 98.69 197 VAL A N 1
ATOM 1541 C CA . VAL A 1 197 ? -13.047 -8.117 -4.32 1 98.69 197 VAL A CA 1
ATOM 1542 C C . VAL A 1 197 ? -13.102 -7.113 -3.172 1 98.69 197 VAL A C 1
ATOM 1544 O O . VAL A 1 197 ? -13.234 -5.91 -3.396 1 98.69 197 VAL A O 1
ATOM 1547 N N . LEU A 1 198 ? -12.961 -7.578 -1.977 1 97.81 198 LEU A N 1
ATOM 1548 C CA . LEU A 1 198 ? -13.164 -6.746 -0.796 1 97.81 198 LEU A CA 1
ATOM 1549 C C . LEU A 1 198 ? -11.844 -6.117 -0.343 1 97.81 198 LEU A C 1
ATOM 1551 O O . LEU A 1 198 ? -10.852 -6.82 -0.154 1 97.81 198 LEU A O 1
ATOM 1555 N N . LEU A 1 199 ? -11.828 -4.797 -0.307 1 96.62 199 LEU A N 1
ATOM 1556 C CA . LEU A 1 199 ? -10.75 -4.133 0.421 1 96.62 199 LEU A CA 1
ATOM 1557 C C . LEU A 1 199 ? -10.867 -4.395 1.919 1 96.62 199 LEU A C 1
ATOM 1559 O O . LEU A 1 199 ? -11.719 -3.809 2.592 1 96.62 199 LEU A O 1
ATOM 1563 N N . ASP A 1 200 ? -9.992 -5.168 2.467 1 94.12 200 ASP A N 1
ATOM 1564 C CA . ASP A 1 200 ? -10.164 -5.75 3.795 1 94.12 200 ASP A CA 1
ATOM 1565 C C . ASP A 1 200 ? -9.32 -5.004 4.832 1 94.12 200 ASP A C 1
ATOM 1567 O O . ASP A 1 200 ? -8.344 -5.547 5.352 1 94.12 200 ASP A O 1
ATOM 1571 N N . LEU A 1 201 ? -9.727 -3.85 5.164 1 92.94 201 LEU A N 1
ATOM 1572 C CA . LEU A 1 201 ? -9.094 -3.012 6.176 1 92.94 201 LEU A CA 1
ATOM 1573 C C . LEU A 1 201 ? -10.008 -2.826 7.379 1 92.94 201 LEU A C 1
ATOM 1575 O O . LEU A 1 201 ? -11.234 -2.797 7.234 1 92.94 201 LEU A O 1
ATOM 1579 N N . PRO A 1 202 ? -9.391 -2.672 8.562 1 88.38 202 PRO A N 1
ATOM 1580 C CA . PRO A 1 202 ? -10.203 -2.428 9.75 1 88.38 202 PRO A CA 1
ATOM 1581 C C . PRO A 1 202 ? -11.172 -1.262 9.578 1 88.38 202 PRO A C 1
ATOM 1583 O O . PRO A 1 202 ? -10.797 -0.22 9.031 1 88.38 202 PRO A O 1
ATOM 1586 N N . MET A 1 203 ? -12.469 -1.479 9.938 1 91.88 203 MET A N 1
ATOM 1587 C CA . MET A 1 203 ? -13.562 -0.513 9.914 1 91.88 203 MET A CA 1
ATOM 1588 C C . MET A 1 203 ? -14.039 -0.27 8.492 1 91.88 203 MET A C 1
ATOM 1590 O O . MET A 1 203 ? -15.242 -0.172 8.242 1 91.88 203 MET A O 1
ATOM 1594 N N . SER A 1 204 ? -13.094 -0.209 7.488 1 93.12 204 SER A N 1
ATOM 1595 C CA . SER A 1 204 ? -13.469 0.003 6.094 1 93.12 204 SER A CA 1
ATOM 1596 C C . SER A 1 204 ? -14.289 -1.162 5.555 1 93.12 204 SER A C 1
ATOM 1598 O O . SER A 1 204 ? -15.305 -0.955 4.891 1 93.12 204 SER A O 1
ATOM 1600 N N . ALA A 1 205 ? -13.828 -2.355 5.863 1 94.69 205 ALA A N 1
ATOM 1601 C CA . ALA A 1 205 ? -14.539 -3.541 5.398 1 94.69 205 ALA A CA 1
ATOM 1602 C C . ALA A 1 205 ? -15.969 -3.564 5.934 1 94.69 205 ALA A C 1
ATOM 1604 O O . ALA A 1 205 ? -16.922 -3.812 5.184 1 94.69 205 ALA A O 1
ATOM 1605 N N . ASP A 1 206 ? -16.109 -3.24 7.238 1 94.38 206 ASP A N 1
ATOM 1606 C CA . ASP A 1 206 ? -17.422 -3.225 7.867 1 94.38 206 ASP A CA 1
ATOM 1607 C C . ASP A 1 206 ? -18.328 -2.178 7.219 1 94.38 206 ASP A C 1
ATOM 1609 O O . ASP A 1 206 ? -19.516 -2.418 7.016 1 94.38 206 ASP A O 1
ATOM 1613 N N . TYR A 1 207 ? -17.812 -1.088 6.918 1 96.19 207 TYR A N 1
ATOM 1614 C CA . TYR A 1 207 ? -18.562 -0.011 6.277 1 96.19 207 TYR A CA 1
ATOM 1615 C C . TYR A 1 207 ? -19.141 -0.466 4.941 1 96.19 207 TYR A C 1
ATOM 1617 O O . TYR A 1 207 ? -20.344 -0.337 4.699 1 96.19 207 TYR A O 1
ATOM 1625 N N . PHE A 1 208 ? -18.344 -1.08 4.113 1 96.44 208 PHE A N 1
ATOM 1626 C CA . PHE A 1 208 ? -18.812 -1.477 2.793 1 96.44 208 PHE A CA 1
ATOM 1627 C C . PHE A 1 208 ? -19.781 -2.646 2.893 1 96.44 208 PHE A C 1
ATOM 1629 O O . PHE A 1 208 ? -20.781 -2.699 2.168 1 96.44 208 PHE A O 1
ATOM 1636 N N . LEU A 1 209 ? -19.5 -3.59 3.785 1 96.5 209 LEU A N 1
ATOM 1637 C CA . LEU A 1 209 ? -20.359 -4.75 3.936 1 96.5 209 LEU A CA 1
ATOM 1638 C C . LEU A 1 209 ? -21.719 -4.344 4.504 1 96.5 209 LEU A C 1
ATOM 1640 O O . LEU A 1 209 ? -22.734 -5.02 4.266 1 96.5 209 LEU A O 1
ATOM 1644 N N . SER A 1 210 ? -21.781 -3.223 5.207 1 96.38 210 SER A N 1
ATOM 1645 C CA . SER A 1 210 ? -23.031 -2.742 5.789 1 96.38 210 SER A CA 1
ATOM 1646 C C . SER A 1 210 ? -24.047 -2.389 4.707 1 96.38 210 SER A C 1
ATOM 1648 O O . SER A 1 210 ? -25.25 -2.387 4.961 1 96.38 210 SER A O 1
ATOM 1650 N N . PHE A 1 211 ? -23.562 -2.039 3.475 1 96.5 211 PHE A N 1
ATOM 1651 C CA . PHE A 1 211 ? -24.469 -1.759 2.361 1 96.5 211 PHE A CA 1
ATOM 1652 C C . PHE A 1 211 ? -25.359 -2.959 2.074 1 96.5 211 PHE A C 1
ATOM 1654 O O . PHE A 1 211 ? -26.5 -2.799 1.631 1 96.5 211 PHE A O 1
ATOM 1661 N N . PHE A 1 212 ? -24.812 -4.129 2.295 1 96.88 212 PHE A N 1
ATOM 1662 C CA . PHE A 1 212 ? -25.484 -5.379 1.977 1 96.88 212 PHE A CA 1
ATOM 1663 C C . PHE A 1 212 ? -26.266 -5.895 3.182 1 96.88 212 PHE A C 1
ATOM 1665 O O . PHE A 1 212 ? -27.422 -6.289 3.057 1 96.88 212 PHE A O 1
ATOM 1672 N N . THR A 1 213 ? -25.656 -5.848 4.305 1 94.06 213 THR A N 1
ATOM 1673 C CA . THR A 1 213 ? -26.281 -6.367 5.516 1 94.06 213 THR A CA 1
ATOM 1674 C C . THR A 1 213 ? -27.578 -5.613 5.816 1 94.06 213 THR A C 1
ATOM 1676 O O . THR A 1 213 ? -28.547 -6.199 6.312 1 94.06 213 THR A O 1
ATOM 1679 N N . ALA A 1 214 ? -27.625 -4.359 5.52 1 90.62 214 ALA A N 1
ATOM 1680 C CA . ALA A 1 214 ? -28.797 -3.523 5.723 1 90.62 214 ALA A CA 1
ATOM 1681 C C . ALA A 1 214 ? -29.984 -4.043 4.918 1 90.62 214 ALA A C 1
ATOM 1683 O O . ALA A 1 214 ? -31.141 -3.816 5.285 1 90.62 214 ALA A O 1
ATOM 1684 N N . MET A 1 215 ? -29.734 -4.793 3.914 1 94.12 215 MET A N 1
ATOM 1685 C CA . MET A 1 215 ? -30.766 -5.312 3.027 1 94.12 215 MET A CA 1
ATOM 1686 C C . MET A 1 215 ? -30.953 -6.809 3.23 1 94.12 215 MET A C 1
ATOM 1688 O O . MET A 1 215 ? -31.703 -7.453 2.488 1 94.12 215 MET A O 1
ATOM 1692 N N . GLY A 1 216 ? -30.188 -7.34 4.156 1 95.25 216 GLY A N 1
ATOM 1693 C CA . GLY A 1 216 ? -30.25 -8.773 4.41 1 95.25 216 GLY A CA 1
ATOM 1694 C C . GLY A 1 216 ? -29.562 -9.602 3.348 1 95.25 216 GLY A C 1
ATOM 1695 O O . GLY A 1 216 ? -29.906 -10.766 3.131 1 95.25 216 GLY A O 1
ATOM 1696 N N . ILE A 1 217 ? -28.688 -8.961 2.65 1 95.88 217 ILE A N 1
ATOM 1697 C CA . ILE A 1 217 ? -27.969 -9.617 1.571 1 95.88 217 ILE A CA 1
ATOM 1698 C C . ILE A 1 217 ? -26.562 -10.008 2.055 1 95.88 217 ILE A C 1
ATOM 1700 O O . ILE A 1 217 ? -25.922 -9.25 2.785 1 95.88 217 ILE A O 1
ATOM 1704 N N . GLU A 1 218 ? -26.141 -11.156 1.676 1 94.5 218 GLU A N 1
ATOM 1705 C CA . GLU A 1 218 ? -24.766 -11.578 1.881 1 94.5 218 GLU A CA 1
ATOM 1706 C C . GLU A 1 218 ? -23.984 -11.586 0.566 1 94.5 218 GLU A C 1
ATOM 1708 O O . GLU A 1 218 ? -24.234 -12.438 -0.297 1 94.5 218 GLU A O 1
ATOM 1713 N N . PRO A 1 219 ? -23.078 -10.68 0.452 1 96.25 219 PRO A N 1
ATOM 1714 C CA . PRO A 1 219 ? -22.328 -10.688 -0.803 1 96.25 219 PRO A CA 1
ATOM 1715 C C . PRO A 1 219 ? -21.391 -11.883 -0.921 1 96.25 219 PRO A C 1
ATOM 1717 O O . PRO A 1 219 ? -21.047 -12.508 0.087 1 96.25 219 PRO A O 1
ATOM 1720 N N . ILE A 1 220 ? -20.984 -12.211 -2.133 1 97.31 220 ILE A N 1
ATOM 1721 C CA . ILE A 1 220 ? -20.016 -13.281 -2.389 1 97.31 220 ILE A CA 1
ATOM 1722 C C . ILE A 1 220 ? -18.594 -12.719 -2.375 1 97.31 220 ILE A C 1
ATOM 1724 O O . ILE A 1 220 ? -18.156 -12.117 -3.357 1 97.31 220 ILE A O 1
ATOM 1728 N N . ILE A 1 221 ? -17.922 -12.906 -1.286 1 96 221 ILE A N 1
ATOM 1729 C CA . ILE A 1 221 ? -16.547 -12.406 -1.203 1 96 221 ILE A CA 1
ATOM 1730 C C . ILE A 1 221 ? -15.594 -13.406 -1.858 1 96 221 ILE A C 1
ATOM 1732 O O . ILE A 1 221 ? -15.297 -14.461 -1.289 1 96 221 ILE A O 1
ATOM 1736 N N . ALA A 1 222 ? -15.086 -13.07 -3.012 1 96.75 222 ALA A N 1
ATOM 1737 C CA . ALA A 1 222 ? -14.227 -13.969 -3.777 1 96.75 222 ALA A CA 1
ATOM 1738 C C . ALA A 1 222 ? -12.758 -13.695 -3.496 1 96.75 222 ALA A C 1
ATOM 1740 O O . ALA A 1 222 ? -11.914 -14.594 -3.607 1 96.75 222 ALA A O 1
ATOM 1741 N N . GLU A 1 223 ? -12.453 -12.422 -3.223 1 96.62 223 GLU A N 1
ATOM 1742 C CA . GLU A 1 223 ? -11.078 -11.984 -2.969 1 96.62 223 GLU A CA 1
ATOM 1743 C C . GLU A 1 223 ? -11.031 -10.969 -1.829 1 96.62 223 GLU A C 1
ATOM 1745 O O . GLU A 1 223 ? -11.977 -10.203 -1.631 1 96.62 223 GLU A O 1
ATOM 1750 N N . ARG A 1 224 ? -9.938 -11.047 -1.079 1 95.62 224 ARG A N 1
ATOM 1751 C CA . ARG A 1 224 ? -9.617 -10.039 -0.075 1 95.62 224 ARG A CA 1
ATOM 1752 C C . ARG A 1 224 ? -8.203 -9.492 -0.277 1 95.62 224 ARG A C 1
ATOM 1754 O O . ARG A 1 224 ? -7.289 -10.242 -0.631 1 95.62 224 ARG A O 1
ATOM 1761 N N . THR A 1 225 ? -8.062 -8.234 -0.145 1 96.12 225 THR A N 1
ATOM 1762 C CA . THR A 1 225 ? -6.746 -7.609 -0.131 1 96.12 225 THR A CA 1
ATOM 1763 C C . THR A 1 225 ? -6.75 -6.359 0.741 1 96.12 225 THR A C 1
ATOM 1765 O O . THR A 1 225 ? -7.793 -5.727 0.928 1 96.12 225 THR A O 1
ATOM 1768 N N . ARG A 1 226 ? -5.578 -6.008 1.245 1 94.25 226 ARG A N 1
ATOM 1769 C CA . ARG A 1 226 ? -5.457 -4.785 2.037 1 94.25 226 ARG A CA 1
ATOM 1770 C C . ARG A 1 226 ? -4.871 -3.648 1.208 1 94.25 226 ARG A C 1
ATOM 1772 O O . ARG A 1 226 ? -4.727 -2.527 1.697 1 94.25 226 ARG A O 1
ATOM 1779 N N . ASP A 1 227 ? -4.562 -3.936 0.001 1 95.38 227 ASP A N 1
ATOM 1780 C CA . ASP A 1 227 ? -3.922 -2.965 -0.88 1 95.38 227 ASP A CA 1
ATOM 1781 C C . ASP A 1 227 ? -4.898 -2.457 -1.939 1 95.38 227 ASP A C 1
ATOM 1783 O O . ASP A 1 227 ? -5.309 -3.209 -2.824 1 95.38 227 ASP A O 1
ATOM 1787 N N . ILE A 1 228 ? -5.156 -1.161 -1.877 1 96.31 228 ILE A N 1
ATOM 1788 C CA . ILE A 1 228 ? -6.172 -0.568 -2.738 1 96.31 228 ILE A CA 1
ATOM 1789 C C . ILE A 1 228 ? -5.738 -0.672 -4.199 1 96.31 228 ILE A C 1
ATOM 1791 O O . ILE A 1 228 ? -6.57 -0.848 -5.09 1 96.31 228 ILE A O 1
ATOM 1795 N N . ALA A 1 229 ? -4.449 -0.549 -4.457 1 96.69 229 ALA A N 1
ATOM 1796 C CA . ALA A 1 229 ? -3.959 -0.661 -5.828 1 96.69 229 ALA A CA 1
ATOM 1797 C C . ALA A 1 229 ? -4.129 -2.08 -6.359 1 96.69 229 ALA A C 1
ATOM 1799 O O . ALA A 1 229 ? -4.5 -2.277 -7.52 1 96.69 229 ALA A O 1
ATOM 1800 N N . VAL A 1 230 ? -3.883 -3.074 -5.551 1 97.88 230 VAL A N 1
ATOM 1801 C CA . VAL A 1 230 ? -4.082 -4.469 -5.93 1 97.88 230 VAL A CA 1
ATOM 1802 C C . VAL A 1 230 ? -5.566 -4.734 -6.164 1 97.88 230 VAL A C 1
ATOM 1804 O O . VAL A 1 230 ? -5.941 -5.398 -7.133 1 97.88 230 VAL A O 1
ATOM 1807 N N . MET A 1 231 ? -6.375 -4.199 -5.293 1 98.25 231 MET A N 1
ATOM 1808 C CA . MET A 1 231 ? -7.82 -4.344 -5.453 1 98.25 231 MET A CA 1
ATOM 1809 C C . MET A 1 231 ? -8.266 -3.854 -6.824 1 98.25 231 MET A C 1
ATOM 1811 O O . MET A 1 231 ? -9.016 -4.543 -7.52 1 98.25 231 MET A O 1
ATOM 1815 N N . ARG A 1 232 ? -7.805 -2.705 -7.223 1 98.06 232 ARG A N 1
ATOM 1816 C CA . ARG A 1 232 ? -8.195 -2.109 -8.492 1 98.06 232 ARG A CA 1
ATOM 1817 C C . ARG A 1 232 ? -7.762 -2.986 -9.664 1 98.06 232 ARG A C 1
ATOM 1819 O O . ARG A 1 232 ? -8.523 -3.184 -10.617 1 98.06 232 ARG A O 1
ATOM 1826 N N . SER A 1 233 ? -6.578 -3.514 -9.586 1 98.56 233 SER A N 1
ATOM 1827 C CA . SER A 1 233 ? -6.082 -4.355 -10.672 1 98.56 233 SER A CA 1
ATOM 1828 C C . SER A 1 233 ? -6.82 -5.688 -10.719 1 98.56 233 SER A C 1
ATOM 1830 O O . SER A 1 233 ? -7.066 -6.227 -11.805 1 98.56 233 SER A O 1
ATOM 1832 N N . LEU A 1 234 ? -7.133 -6.234 -9.547 1 98.81 234 LEU A N 1
ATOM 1833 C CA . LEU A 1 234 ? -7.922 -7.461 -9.523 1 98.81 234 LEU A CA 1
ATOM 1834 C C . LEU A 1 234 ? -9.273 -7.25 -10.195 1 98.81 234 LEU A C 1
ATOM 1836 O O . LEU A 1 234 ? -9.703 -8.07 -11.008 1 98.81 234 LEU A O 1
ATOM 1840 N N . VAL A 1 235 ? -9.914 -6.137 -9.875 1 98.88 235 VAL A N 1
ATOM 1841 C CA . VAL A 1 235 ? -11.203 -5.816 -10.484 1 98.88 235 VAL A CA 1
ATOM 1842 C C . VAL A 1 235 ? -11.039 -5.66 -11.992 1 98.88 235 VAL A C 1
ATOM 1844 O O . VAL A 1 235 ? -11.812 -6.23 -12.766 1 98.88 235 VAL A O 1
ATOM 1847 N N . ALA A 1 236 ? -10.047 -4.941 -12.398 1 98.69 236 ALA A N 1
ATOM 1848 C CA . ALA A 1 236 ? -9.828 -4.656 -13.812 1 98.69 236 ALA A CA 1
ATOM 1849 C C . ALA A 1 236 ? -9.578 -5.938 -14.602 1 98.69 236 ALA A C 1
ATOM 1851 O O . ALA A 1 236 ? -9.844 -6 -15.805 1 98.69 236 ALA A O 1
ATOM 1852 N N . ASN A 1 237 ? -9.07 -6.93 -13.914 1 98.38 237 ASN A N 1
ATOM 1853 C CA . ASN A 1 237 ? -8.766 -8.195 -14.57 1 98.38 237 ASN A CA 1
ATOM 1854 C C . ASN A 1 237 ? -9.906 -9.203 -14.414 1 98.38 237 ASN A C 1
ATOM 1856 O O . ASN A 1 237 ? -9.727 -10.391 -14.672 1 98.38 237 ASN A O 1
ATOM 1860 N N . GLY A 1 238 ? -11.016 -8.781 -13.867 1 98.44 238 GLY A N 1
ATOM 1861 C CA . GLY A 1 238 ? -12.242 -9.562 -13.953 1 98.44 238 GLY A CA 1
ATOM 1862 C C . GLY A 1 238 ? -12.438 -10.5 -12.773 1 98.44 238 GLY A C 1
ATOM 1863 O O . GLY A 1 238 ? -13.203 -11.461 -12.859 1 98.44 238 GLY A O 1
ATOM 1864 N N . PHE A 1 239 ? -11.789 -10.266 -11.688 1 98.56 239 PHE A N 1
ATOM 1865 C CA . PHE A 1 239 ? -11.93 -11.156 -10.539 1 98.56 239 PHE A CA 1
ATOM 1866 C C . PHE A 1 239 ? -13.172 -10.797 -9.734 1 98.56 239 PHE A C 1
ATOM 1868 O O . PHE A 1 239 ? -13.516 -11.5 -8.773 1 98.56 239 PHE A O 1
ATOM 1875 N N . GLY A 1 240 ? -13.836 -9.75 -10.062 1 98.69 240 GLY A N 1
ATOM 1876 C CA . GLY A 1 240 ? -15.062 -9.305 -9.406 1 98.69 240 GLY A CA 1
ATOM 1877 C C . GLY A 1 240 ? -15.219 -7.797 -9.398 1 98.69 240 GLY A C 1
ATOM 1878 O O . GLY A 1 240 ? -14.445 -7.082 -10.031 1 98.69 240 GLY A O 1
ATOM 1879 N N . TYR A 1 241 ? -16.281 -7.34 -8.734 1 98.88 241 TYR A N 1
ATOM 1880 C CA . TYR A 1 241 ? -16.469 -5.914 -8.492 1 98.88 241 TYR A CA 1
ATOM 1881 C C . TYR A 1 241 ? -15.906 -5.516 -7.133 1 98.88 241 TYR A C 1
ATOM 1883 O O . TYR A 1 241 ? -15.609 -6.375 -6.301 1 98.88 241 TYR A O 1
ATOM 1891 N N . SER A 1 242 ? -15.688 -4.273 -6.949 1 98.75 242 SER A N 1
ATOM 1892 C CA . SER A 1 242 ? -15.414 -3.703 -5.633 1 98.75 242 SER A CA 1
ATOM 1893 C C . SER A 1 242 ? -16.266 -2.455 -5.391 1 98.75 242 SER A C 1
ATOM 1895 O O . SER A 1 242 ? -17.078 -2.074 -6.234 1 98.75 242 SER A O 1
ATOM 1897 N N . VAL A 1 243 ? -16.203 -1.944 -4.207 1 98.06 243 VAL A N 1
ATOM 1898 C CA . VAL A 1 243 ? -16.875 -0.702 -3.812 1 98.06 243 VAL A CA 1
ATOM 1899 C C . VAL A 1 243 ? -15.852 0.244 -3.18 1 98.06 243 VAL A C 1
ATOM 1901 O O . VAL A 1 243 ? -14.945 -0.194 -2.467 1 98.06 243 VAL A O 1
ATOM 1904 N N . ALA A 1 244 ? -16 1.491 -3.482 1 97.25 244 ALA A N 1
ATOM 1905 C CA . ALA A 1 244 ? -15.055 2.494 -2.994 1 97.25 244 ALA A CA 1
ATOM 1906 C C . ALA A 1 244 ? -15.703 3.871 -2.924 1 97.25 244 ALA A C 1
ATOM 1908 O O . ALA A 1 244 ? -16.844 4.051 -3.363 1 97.25 244 ALA A O 1
ATOM 1909 N N . ASN A 1 245 ? -14.961 4.832 -2.34 1 96.38 245 ASN A N 1
ATOM 1910 C CA . ASN A 1 245 ? -15.477 6.191 -2.193 1 96.38 245 ASN A CA 1
ATOM 1911 C C . ASN A 1 245 ? -14.594 7.207 -2.912 1 96.38 245 ASN A C 1
ATOM 1913 O O . ASN A 1 245 ? -15.023 8.336 -3.156 1 96.38 245 ASN A O 1
ATOM 1917 N N . ILE A 1 246 ? -13.391 6.781 -3.256 1 93.81 246 ILE A N 1
ATOM 1918 C CA . ILE A 1 246 ? -12.438 7.695 -3.871 1 93.81 246 ILE A CA 1
ATOM 1919 C C . ILE A 1 246 ? -12.305 7.379 -5.359 1 93.81 246 ILE A C 1
ATOM 1921 O O . ILE A 1 246 ? -11.977 6.25 -5.73 1 93.81 246 ILE A O 1
ATOM 1925 N N . ARG A 1 247 ? -12.539 8.352 -6.141 1 93.56 247 ARG A N 1
ATOM 1926 C CA . ARG A 1 247 ? -12.352 8.203 -7.578 1 93.56 247 ARG A CA 1
ATOM 1927 C C . ARG A 1 247 ? -11.086 8.922 -8.039 1 93.56 247 ARG A C 1
ATOM 1929 O O . ARG A 1 247 ? -11.031 10.148 -8.031 1 93.56 247 ARG A O 1
ATOM 1936 N N . PRO A 1 248 ? -10.07 8.148 -8.43 1 92.75 248 PRO A N 1
ATOM 1937 C CA . PRO A 1 248 ? -8.867 8.797 -8.961 1 92.75 248 PRO A CA 1
ATOM 1938 C C . PRO A 1 248 ? -9.117 9.523 -10.281 1 92.75 248 PRO A C 1
ATOM 1940 O O . PRO A 1 248 ? -10.156 9.312 -10.914 1 92.75 248 PRO A O 1
ATOM 1943 N N . LEU A 1 249 ? -8.18 10.305 -10.727 1 92.81 249 LEU A N 1
ATOM 1944 C CA . LEU A 1 249 ? -8.281 11.039 -11.984 1 92.81 249 LEU A CA 1
ATOM 1945 C C . LEU A 1 249 ? -8.25 10.094 -13.18 1 92.81 249 LEU A C 1
ATOM 1947 O O . LEU A 1 249 ? -8.906 10.344 -14.188 1 92.81 249 LEU A O 1
ATOM 1951 N N . SER A 1 250 ? -7.508 9.023 -13 1 92.06 250 SER A N 1
ATOM 1952 C CA . SER A 1 250 ? -7.383 8.047 -14.07 1 92.06 250 SER A CA 1
ATOM 1953 C C . SER A 1 250 ? -8.383 6.906 -13.898 1 92.06 250 SER A C 1
ATOM 1955 O O . SER A 1 250 ? -8.609 6.434 -12.781 1 92.06 250 SER A O 1
ATOM 1957 N N . ASP A 1 251 ? -8.914 6.465 -15.062 1 95.06 251 ASP A N 1
ATOM 1958 C CA . ASP A 1 251 ? -9.797 5.309 -15.047 1 95.06 251 ASP A CA 1
ATOM 1959 C C . ASP A 1 251 ? -9.016 4.012 -15.242 1 95.06 251 ASP A C 1
ATOM 1961 O O . ASP A 1 251 ? -9.609 2.951 -15.461 1 95.06 251 ASP A O 1
ATOM 1965 N N . LEU A 1 252 ? -7.727 4.152 -15.203 1 95.69 252 LEU A N 1
ATOM 1966 C CA . LEU A 1 252 ? -6.898 2.963 -15.391 1 95.69 252 LEU A CA 1
ATOM 1967 C C . LEU A 1 252 ? -6.441 2.402 -14.055 1 95.69 252 LEU A C 1
ATOM 1969 O O . LEU A 1 252 ? -6.094 3.162 -13.141 1 95.69 252 LEU A O 1
ATOM 1973 N N . ALA A 1 253 ? -6.477 1.088 -13.977 1 96.81 253 ALA A N 1
ATOM 1974 C CA . ALA A 1 253 ? -5.828 0.412 -12.859 1 96.81 253 ALA A CA 1
ATOM 1975 C C . ALA A 1 253 ? -4.309 0.492 -12.977 1 96.81 253 ALA A C 1
ATOM 1977 O O . ALA A 1 253 ? -3.779 0.857 -14.023 1 96.81 253 ALA A O 1
ATOM 1978 N N . PRO A 1 254 ? -3.59 0.151 -11.898 1 95.5 254 PRO A N 1
ATOM 1979 C CA . PRO A 1 254 ? -2.127 0.223 -11.922 1 95.5 254 PRO A CA 1
ATOM 1980 C C . PRO A 1 254 ? -1.512 -0.611 -13.047 1 95.5 254 PRO A C 1
ATOM 1982 O O . PRO A 1 254 ? -0.443 -0.27 -13.555 1 95.5 254 PRO A O 1
ATOM 1985 N N . ASP A 1 255 ? -2.131 -1.653 -13.438 1 95.56 255 ASP A N 1
ATOM 1986 C CA . ASP A 1 255 ? -1.572 -2.533 -14.461 1 95.56 255 ASP A CA 1
ATOM 1987 C C . ASP A 1 255 ? -1.955 -2.061 -15.859 1 95.56 255 ASP A C 1
ATOM 1989 O O . ASP A 1 255 ? -1.679 -2.742 -16.844 1 95.56 255 ASP A O 1
ATOM 1993 N N . GLY A 1 256 ? -2.691 -0.979 -15.984 1 95.12 256 GLY A N 1
ATOM 1994 C CA . GLY A 1 256 ? -2.99 -0.372 -17.266 1 95.12 256 GLY A CA 1
ATOM 1995 C C . GLY A 1 256 ? -4.359 -0.75 -17.797 1 95.12 256 GLY A C 1
ATOM 1996 O O . GLY A 1 256 ? -4.801 -0.223 -18.828 1 95.12 256 GLY A O 1
ATOM 1997 N N . ARG A 1 257 ? -5.055 -1.564 -17.156 1 96.88 257 ARG A N 1
ATOM 1998 C CA . ARG A 1 257 ? -6.379 -1.964 -17.625 1 96.88 257 ARG A CA 1
ATOM 1999 C C . ARG A 1 257 ? -7.438 -0.963 -17.172 1 96.88 257 ARG A C 1
ATOM 2001 O O . ARG A 1 257 ? -7.285 -0.311 -16.141 1 96.88 257 ARG A O 1
ATOM 2008 N N . ARG A 1 258 ? -8.5 -0.925 -17.859 1 97.19 258 ARG A N 1
ATOM 2009 C CA . ARG A 1 258 ? -9.508 0.109 -17.641 1 97.19 258 ARG A CA 1
ATOM 2010 C C . ARG A 1 258 ? -10.539 -0.337 -16.625 1 97.19 258 ARG A C 1
ATOM 2012 O O . ARG A 1 258 ? -10.891 -1.518 -16.562 1 97.19 258 ARG A O 1
ATOM 2019 N N . LEU A 1 259 ? -11.023 0.587 -15.852 1 98.25 259 LEU A N 1
ATOM 2020 C CA . LEU A 1 259 ? -12.07 0.401 -14.852 1 98.25 259 LEU A CA 1
ATOM 2021 C C . LEU A 1 259 ? -13.281 1.281 -15.164 1 98.25 259 LEU A C 1
ATOM 2023 O O . LEU A 1 259 ? -13.141 2.332 -15.789 1 98.25 259 LEU A O 1
ATOM 2027 N N . ARG A 1 260 ? -14.406 0.791 -14.758 1 98.31 260 ARG A N 1
ATOM 2028 C CA . ARG A 1 260 ? -15.648 1.555 -14.797 1 98.31 260 ARG A CA 1
ATOM 2029 C C . ARG A 1 260 ? -16.156 1.854 -13.383 1 98.31 260 ARG A C 1
ATOM 2031 O O . ARG A 1 260 ? -16.109 0.989 -12.508 1 98.31 260 ARG A O 1
ATOM 2038 N N . PHE A 1 261 ? -16.562 3.08 -13.156 1 97.81 261 PHE A N 1
ATOM 2039 C CA . PHE A 1 261 ? -17.078 3.572 -11.883 1 97.81 261 PHE A CA 1
ATOM 2040 C C . PHE A 1 261 ? -18.562 3.877 -11.969 1 97.81 261 PHE A C 1
ATOM 2042 O O . PHE A 1 261 ? -18.969 4.812 -12.656 1 97.81 261 PHE A O 1
ATOM 2049 N N . VAL A 1 262 ? -19.375 3.129 -11.281 1 98.19 262 VAL A N 1
ATOM 2050 C CA . VAL A 1 262 ? -20.812 3.273 -11.375 1 98.19 262 VAL A CA 1
ATOM 2051 C C . VAL A 1 262 ? -21.391 3.676 -10.016 1 98.19 262 VAL A C 1
ATOM 2053 O O . VAL A 1 262 ? -21.219 2.955 -9.023 1 98.19 262 VAL A O 1
ATOM 2056 N N . PRO A 1 263 ? -22.094 4.785 -9.906 1 97.56 263 PRO A N 1
ATOM 2057 C CA . PRO A 1 263 ? -22.641 5.238 -8.633 1 97.56 263 PRO A CA 1
ATOM 2058 C C . PRO A 1 263 ? -23.547 4.199 -7.977 1 97.56 263 PRO A C 1
ATOM 2060 O O . PRO A 1 263 ? -24.297 3.508 -8.664 1 97.56 263 PRO A O 1
ATOM 2063 N N . LEU A 1 264 ? -23.422 4.094 -6.652 1 97.31 264 LEU A N 1
ATOM 2064 C CA . LEU A 1 264 ? -24.312 3.223 -5.898 1 97.31 264 LEU A CA 1
ATOM 2065 C C . LEU A 1 264 ? -25.516 4.008 -5.363 1 97.31 264 LEU A C 1
ATOM 2067 O O . LEU A 1 264 ? -25.359 5.141 -4.898 1 97.31 264 LEU A O 1
ATOM 2071 N N . THR A 1 265 ? -26.656 3.348 -5.441 1 94.62 265 THR A N 1
ATOM 2072 C CA . THR A 1 265 ? -27.891 3.924 -4.914 1 94.62 265 THR A CA 1
ATOM 2073 C C . THR A 1 265 ? -28.531 2.992 -3.883 1 94.62 265 THR A C 1
ATOM 2075 O O . THR A 1 265 ? -28.062 1.863 -3.695 1 94.62 265 THR A O 1
ATOM 2078 N N . GLY A 1 266 ? -29.547 3.518 -3.156 1 91.44 266 GLY A N 1
ATOM 2079 C CA . GLY A 1 266 ? -30.172 2.75 -2.086 1 91.44 266 GLY A CA 1
ATOM 2080 C C . GLY A 1 266 ? -29.672 3.145 -0.708 1 91.44 266 GLY A C 1
ATOM 2081 O O . GLY A 1 266 ? -29.328 4.305 -0.476 1 91.44 266 GLY A O 1
ATOM 2082 N N . PRO A 1 267 ? -29.797 2.174 0.239 1 91.94 267 PRO A N 1
ATOM 2083 C CA . PRO A 1 267 ? -29.406 2.486 1.615 1 91.94 267 PRO A CA 1
ATOM 2084 C C . PRO A 1 267 ? -27.891 2.402 1.83 1 91.94 267 PRO A C 1
ATOM 2086 O O . PRO A 1 267 ? -27.422 1.627 2.67 1 91.94 267 PRO A O 1
ATOM 2089 N N . VAL A 1 268 ? -27.219 3.18 1.063 1 93.44 268 VAL A N 1
ATOM 2090 C CA . VAL A 1 268 ? -25.766 3.252 1.175 1 93.44 268 VAL A CA 1
ATOM 2091 C C . VAL A 1 268 ? -25.359 4.621 1.713 1 93.44 268 VAL A C 1
ATOM 2093 O O . VAL A 1 268 ? -25.656 5.648 1.108 1 93.44 268 VAL A O 1
ATOM 2096 N N . LYS A 1 269 ? -24.734 4.605 2.857 1 92.5 269 LYS A N 1
ATOM 2097 C CA . LYS A 1 269 ? -24.344 5.852 3.512 1 92.5 269 LYS A CA 1
ATOM 2098 C C . LYS A 1 269 ? -23.078 6.418 2.895 1 92.5 269 LYS A C 1
ATOM 2100 O O . LYS A 1 269 ? -22.109 5.688 2.668 1 92.5 269 LYS A O 1
ATOM 2105 N N . ALA A 1 270 ? -23.078 7.727 2.594 1 94.06 270 ALA A N 1
ATOM 2106 C CA . ALA A 1 270 ? -21.875 8.398 2.139 1 94.06 270 ALA A CA 1
ATOM 2107 C C . ALA A 1 270 ? -20.891 8.609 3.293 1 94.06 270 ALA A C 1
ATOM 2109 O O . ALA A 1 270 ? -21.281 8.602 4.461 1 94.06 270 ALA A O 1
ATOM 2110 N N . LEU A 1 271 ? -19.625 8.742 2.912 1 95.5 271 LEU A N 1
ATOM 2111 C CA . LEU A 1 271 ? -18.594 9.125 3.867 1 95.5 271 LEU A CA 1
ATOM 2112 C C . LEU A 1 271 ? -18.188 10.586 3.68 1 95.5 271 LEU A C 1
ATOM 2114 O O . LEU A 1 271 ? -18.375 11.156 2.602 1 95.5 271 LEU A O 1
ATOM 2118 N N . HIS A 1 272 ? -17.75 11.109 4.75 1 97 272 HIS A N 1
ATOM 2119 C CA . HIS A 1 272 ? -17.062 12.398 4.637 1 97 272 HIS A CA 1
ATOM 2120 C C . HIS A 1 272 ? -15.555 12.234 4.742 1 97 272 HIS A C 1
ATOM 2122 O O . HIS A 1 272 ? -15.062 11.57 5.656 1 97 272 HIS A O 1
ATOM 2128 N N . LEU A 1 273 ? -14.914 12.758 3.752 1 97.88 273 LEU A N 1
ATOM 2129 C CA . LEU A 1 273 ? -13.484 13.008 3.914 1 97.88 273 LEU A CA 1
ATOM 2130 C C . LEU A 1 273 ? -13.242 14.242 4.773 1 97.88 273 LEU A C 1
ATOM 2132 O O . LEU A 1 273 ? -13.906 15.266 4.598 1 97.88 273 LEU A O 1
ATOM 2136 N N . GLY A 1 274 ? -12.344 14.086 5.738 1 98.56 274 GLY A N 1
ATOM 2137 C CA . GLY A 1 274 ? -12.094 15.219 6.613 1 98.56 274 GLY A CA 1
ATOM 2138 C C . GLY A 1 274 ? -10.82 15.086 7.418 1 98.56 274 GLY A C 1
ATOM 2139 O O . GLY A 1 274 ? -9.961 14.266 7.098 1 98.56 274 GLY A O 1
ATOM 2140 N N . LEU A 1 275 ? -10.719 15.992 8.352 1 98.62 275 LEU A N 1
ATOM 2141 C CA . LEU A 1 275 ? -9.57 16.062 9.242 1 98.62 275 LEU A CA 1
ATOM 2142 C C . LEU A 1 275 ? -9.938 15.578 10.641 1 98.62 275 LEU A C 1
ATOM 2144 O O . LEU A 1 275 ? -11.031 15.867 11.133 1 98.62 275 LEU A O 1
ATOM 2148 N N . LEU A 1 276 ? -9.047 14.781 11.203 1 98.5 276 LEU A N 1
ATOM 2149 C CA . LEU A 1 276 ? -9.219 14.234 12.547 1 98.5 276 LEU A CA 1
ATOM 2150 C C . LEU A 1 276 ? -8.094 14.695 13.469 1 98.5 276 LEU A C 1
ATOM 2152 O O . LEU A 1 276 ? -6.922 14.648 13.094 1 98.5 276 LEU A O 1
ATOM 2156 N N . LEU A 1 277 ? -8.398 15.172 14.602 1 96.19 277 LEU A N 1
ATOM 2157 C CA . LEU A 1 277 ? -7.395 15.656 15.547 1 96.19 277 LEU A CA 1
ATOM 2158 C C . LEU A 1 277 ? -7.938 15.641 16.969 1 96.19 277 LEU A C 1
ATOM 2160 O O . LEU A 1 277 ? -9.141 15.461 17.188 1 96.19 277 LEU A O 1
ATOM 2164 N N . HIS A 1 278 ? -6.957 15.734 17.891 1 90.94 278 HIS A N 1
ATOM 2165 C CA . HIS A 1 278 ? -7.371 15.977 19.266 1 90.94 278 HIS A CA 1
ATOM 2166 C C . HIS A 1 278 ? -7.93 17.375 19.438 1 90.94 278 HIS A C 1
ATOM 2168 O O . HIS A 1 278 ? -7.418 18.328 18.844 1 90.94 278 HIS A O 1
ATOM 2174 N N . ASP A 1 279 ? -8.875 17.5 20.266 1 81.12 279 ASP A N 1
ATOM 2175 C CA . ASP A 1 279 ? -9.508 18.797 20.469 1 81.12 279 ASP A CA 1
ATOM 2176 C C . ASP A 1 279 ? -8.5 19.844 20.953 1 81.12 279 ASP A C 1
ATOM 2178 O O . ASP A 1 279 ? -8.555 21 20.547 1 81.12 279 ASP A O 1
ATOM 2182 N N . THR A 1 280 ? -7.562 19.422 21.719 1 75.06 280 THR A N 1
ATOM 2183 C CA . THR A 1 280 ? -6.609 20.344 22.312 1 75.06 280 THR A CA 1
ATOM 2184 C C . THR A 1 280 ? -5.559 20.781 21.297 1 75.06 280 THR A C 1
ATOM 2186 O O . THR A 1 280 ? -4.867 21.781 21.5 1 75.06 280 THR A O 1
ATOM 2189 N N . ALA A 1 281 ? -5.523 20.078 20.25 1 72.12 281 ALA A N 1
ATOM 2190 C CA . ALA A 1 281 ? -4.48 20.359 19.266 1 72.12 281 ALA A CA 1
ATOM 2191 C C . ALA A 1 281 ? -4.82 21.594 18.438 1 72.12 281 ALA A C 1
ATOM 2193 O O . ALA A 1 281 ? -3.938 22.203 17.828 1 72.12 281 ALA A O 1
ATOM 2194 N N . ARG A 1 282 ? -5.984 22.031 18.453 1 71.75 282 ARG A N 1
ATOM 2195 C CA . ARG A 1 282 ? -6.434 23.141 17.625 1 71.75 282 ARG A CA 1
ATOM 2196 C C . ARG A 1 282 ? -5.781 24.453 18.047 1 71.75 282 ARG A C 1
ATOM 2198 O O . ARG A 1 282 ? -5.773 25.422 17.281 1 71.75 282 ARG A O 1
ATOM 2205 N N . GLN A 1 283 ? -5.141 24.391 19.094 1 73.25 283 GLN A N 1
ATOM 2206 C CA . GLN A 1 283 ? -4.535 25.609 19.609 1 73.25 283 GLN A CA 1
ATOM 2207 C C . GLN A 1 283 ? -3.213 25.906 18.906 1 73.25 283 GLN A C 1
ATOM 2209 O O . GLN A 1 283 ? -2.75 27.047 18.906 1 73.25 283 GLN A O 1
ATOM 2214 N N . SER A 1 284 ? -2.682 24.922 18.25 1 82.06 284 SER A N 1
ATOM 2215 C CA . SER A 1 284 ? -1.439 25.109 17.516 1 82.06 284 SER A CA 1
ATOM 2216 C C . SER A 1 284 ? -1.671 25.906 16.234 1 82.06 284 SER A C 1
ATOM 2218 O O . SER A 1 284 ? -2.566 25.594 15.453 1 82.06 284 SER A O 1
ATOM 2220 N N . ARG A 1 285 ? -0.96 27 16.031 1 87.44 285 ARG A N 1
ATOM 2221 C CA . ARG A 1 285 ? -1.082 27.828 14.836 1 87.44 285 ARG A CA 1
ATOM 2222 C C . ARG A 1 285 ? -0.759 27.016 13.578 1 87.44 285 ARG A C 1
ATOM 2224 O O . ARG A 1 285 ? -1.374 27.219 12.523 1 87.44 285 ARG A O 1
ATOM 2231 N N . THR A 1 286 ? 0.2 26.156 13.719 1 92.25 286 THR A N 1
ATOM 2232 C CA . THR A 1 286 ? 0.587 25.312 12.594 1 92.25 286 THR A CA 1
ATOM 2233 C C . THR A 1 286 ? -0.551 24.375 12.203 1 92.25 286 THR A C 1
ATOM 2235 O O . THR A 1 286 ? -0.862 24.219 11.023 1 92.25 286 THR A O 1
ATOM 2238 N N . ILE A 1 287 ? -1.172 23.766 13.18 1 94 287 ILE A N 1
ATOM 2239 C CA . ILE A 1 287 ? -2.287 22.859 12.922 1 94 287 ILE A CA 1
ATOM 2240 C C . ILE A 1 287 ? -3.459 23.641 12.328 1 94 287 ILE A C 1
ATOM 2242 O O . ILE A 1 287 ? -4.078 23.203 11.359 1 94 287 ILE A O 1
ATOM 2246 N N . SER A 1 288 ? -3.74 24.844 12.859 1 93.56 288 SER A N 1
ATOM 2247 C CA . SER A 1 288 ? -4.812 25.688 12.352 1 93.56 288 SER A CA 1
ATOM 2248 C C . SER A 1 288 ? -4.555 26.094 10.906 1 93.56 288 SER A C 1
ATOM 2250 O O . SER A 1 288 ? -5.469 26.094 10.078 1 93.56 288 SER A O 1
ATOM 2252 N N . ALA A 1 289 ? -3.322 26.453 10.633 1 95.75 289 ALA A N 1
ATOM 2253 C CA . ALA A 1 289 ? -2.957 26.812 9.266 1 95.75 289 ALA A CA 1
ATOM 2254 C C . ALA A 1 289 ? -3.176 25.641 8.312 1 95.75 289 ALA A C 1
ATOM 2256 O O . ALA A 1 289 ? -3.633 25.828 7.184 1 95.75 289 ALA A O 1
ATOM 2257 N N . PHE A 1 290 ? -2.877 24.453 8.766 1 98 290 PHE A N 1
ATOM 2258 C CA . PHE A 1 290 ? -3.07 23.281 7.93 1 98 290 PHE A CA 1
ATOM 2259 C C . PHE A 1 290 ? -4.555 23 7.715 1 98 290 PHE A C 1
ATOM 2261 O O . PHE A 1 290 ? -4.969 22.625 6.613 1 98 290 PHE A O 1
ATOM 2268 N N . ILE A 1 291 ? -5.32 23.141 8.75 1 97.75 291 ILE A N 1
ATOM 2269 C CA . ILE A 1 291 ? -6.766 22.984 8.633 1 97.75 291 ILE A CA 1
ATOM 2270 C C . ILE A 1 291 ? -7.305 23.953 7.582 1 97.75 291 ILE A C 1
ATOM 2272 O O . ILE A 1 291 ? -8.047 23.547 6.684 1 97.75 291 ILE A O 1
ATOM 2276 N N . ASP A 1 292 ? -6.895 25.234 7.656 1 97.81 292 ASP A N 1
ATOM 2277 C CA . ASP A 1 292 ? -7.328 26.25 6.695 1 97.81 292 ASP A CA 1
ATOM 2278 C C . ASP A 1 292 ? -6.906 25.875 5.273 1 97.81 292 ASP A C 1
ATOM 2280 O O . ASP A 1 292 ? -7.695 25.984 4.336 1 97.81 292 ASP A O 1
ATOM 2284 N N . HIS A 1 293 ? -5.734 25.406 5.145 1 98.38 293 HIS A N 1
ATOM 2285 C CA . HIS A 1 293 ? -5.211 25 3.848 1 98.38 293 HIS A CA 1
ATOM 2286 C C . HIS A 1 293 ? -6.02 23.844 3.26 1 98.38 293 HIS A C 1
ATOM 2288 O O . HIS A 1 293 ? -6.414 23.891 2.092 1 98.38 293 HIS A O 1
ATOM 2294 N N . ALA A 1 294 ? -6.27 22.812 4.062 1 98.56 294 ALA A N 1
ATOM 2295 C CA . ALA A 1 294 ? -7.039 21.656 3.609 1 98.56 294 ALA A CA 1
ATOM 2296 C C . ALA A 1 294 ? -8.445 22.062 3.191 1 98.56 294 ALA A C 1
ATOM 2298 O O . ALA A 1 294 ? -8.961 21.609 2.168 1 98.56 294 ALA A O 1
ATOM 2299 N N . GLN A 1 295 ? -9.062 22.938 3.99 1 98.31 295 GLN A N 1
ATOM 2300 C CA . GLN A 1 295 ? -10.406 23.406 3.686 1 98.31 295 GLN A CA 1
ATOM 2301 C C . GLN A 1 295 ? -10.43 24.188 2.369 1 98.31 295 GLN A C 1
ATOM 2303 O O . GLN A 1 295 ? -11.406 24.109 1.617 1 98.31 295 GLN A O 1
ATOM 2308 N N . ASP A 1 296 ? -9.398 24.875 2.105 1 97.94 296 ASP A N 1
ATOM 2309 C CA . ASP A 1 296 ? -9.297 25.656 0.877 1 97.94 296 ASP A CA 1
ATOM 2310 C C . ASP A 1 296 ? -9.062 24.75 -0.331 1 97.94 296 ASP A C 1
ATOM 2312 O O . ASP A 1 296 ? -9.617 25 -1.407 1 97.94 296 ASP A O 1
ATOM 2316 N N . GLN A 1 297 ? -8.289 23.688 -0.174 1 97.88 297 GLN A N 1
ATOM 2317 C CA . GLN A 1 297 ? -7.824 22.875 -1.298 1 97.88 297 GLN A CA 1
ATOM 2318 C C . GLN A 1 297 ? -8.797 21.75 -1.596 1 97.88 297 GLN A C 1
ATOM 2320 O O . GLN A 1 297 ? -8.836 21.234 -2.715 1 97.88 297 GLN A O 1
ATOM 2325 N N . ILE A 1 298 ? -9.477 21.297 -0.579 1 98 298 ILE A N 1
ATOM 2326 C CA . ILE A 1 298 ? -10.398 20.188 -0.747 1 98 298 ILE A CA 1
ATOM 2327 C C . ILE A 1 298 ? -11.836 20.672 -0.598 1 98 298 ILE A C 1
ATOM 2329 O O . ILE A 1 298 ? -12.312 20.891 0.519 1 98 298 ILE A O 1
ATOM 2333 N N . THR A 1 299 ? -12.523 20.812 -1.702 1 96.5 299 THR A N 1
ATOM 2334 C CA . THR A 1 299 ? -13.906 21.281 -1.809 1 96.5 299 THR A CA 1
ATOM 2335 C C . THR A 1 299 ? -14.727 20.344 -2.691 1 96.5 299 THR A C 1
ATOM 2337 O O . THR A 1 299 ? -14.172 19.484 -3.367 1 96.5 299 THR A O 1
ATOM 2340 N N . PRO A 1 300 ? -16.016 20.438 -2.682 1 93.06 300 PRO A N 1
ATOM 2341 C CA . PRO A 1 300 ? -16.828 19.594 -3.557 1 93.06 300 PRO A CA 1
ATOM 2342 C C . PRO A 1 300 ? -16.531 19.828 -5.039 1 93.06 300 PRO A C 1
ATOM 2344 O O . PRO A 1 300 ? -16.891 18.984 -5.875 1 93.06 300 PRO A O 1
ATOM 2347 N N . LEU A 1 301 ? -15.852 20.922 -5.383 1 91.31 301 LEU A N 1
ATOM 2348 C CA . LEU A 1 301 ? -15.57 21.266 -6.773 1 91.31 301 LEU A CA 1
ATOM 2349 C C . LEU A 1 301 ? -14.164 20.844 -7.168 1 91.31 301 LEU A C 1
ATOM 2351 O O . LEU A 1 301 ? -13.898 20.594 -8.344 1 91.31 301 LEU A O 1
ATOM 2355 N N . ARG A 1 302 ? -13.305 20.859 -6.137 1 92.56 302 ARG A N 1
ATOM 2356 C CA . ARG A 1 302 ? -11.898 20.562 -6.438 1 92.56 302 ARG A CA 1
ATOM 2357 C C . ARG A 1 302 ? -11.219 19.875 -5.262 1 92.56 302 ARG A C 1
ATOM 2359 O O . ARG A 1 302 ? -11.352 20.312 -4.117 1 92.56 302 ARG A O 1
ATOM 2366 N N . ALA A 1 303 ? -10.516 18.828 -5.586 1 93.75 303 ALA A N 1
ATOM 2367 C CA . ALA A 1 303 ? -9.688 18.109 -4.621 1 93.75 303 ALA A CA 1
ATOM 2368 C C . ALA A 1 303 ? -8.461 17.5 -5.297 1 93.75 303 ALA A C 1
ATOM 2370 O O . ALA A 1 303 ? -8.57 16.859 -6.336 1 93.75 303 ALA A O 1
ATOM 2371 N N . PRO A 1 304 ? -7.328 17.734 -4.625 1 92.19 304 PRO A N 1
ATOM 2372 C CA . PRO A 1 304 ? -6.094 17.234 -5.234 1 92.19 304 PRO A CA 1
ATOM 2373 C C . PRO A 1 304 ? -6.152 15.742 -5.543 1 92.19 304 PRO A C 1
ATOM 2375 O O . PRO A 1 304 ? -6.355 14.93 -4.637 1 92.19 304 PRO A O 1
ATOM 2378 N N . GLY A 1 305 ? -5.93 15.43 -6.84 1 92.81 305 GLY A N 1
ATOM 2379 C CA . GLY A 1 305 ? -5.789 14.055 -7.281 1 92.81 305 GLY A CA 1
ATOM 2380 C C . GLY A 1 305 ? -7.109 13.312 -7.352 1 92.81 305 GLY A C 1
ATOM 2381 O O . GLY A 1 305 ? -7.141 12.125 -7.676 1 92.81 305 GLY A O 1
ATOM 2382 N N . LEU A 1 306 ? -8.203 13.977 -7.039 1 93.75 306 LEU A N 1
ATOM 2383 C CA . LEU A 1 306 ? -9.508 13.312 -6.992 1 93.75 306 LEU A CA 1
ATOM 2384 C C . LEU A 1 306 ? -10.438 13.867 -8.07 1 93.75 306 LEU A C 1
ATOM 2386 O O . LEU A 1 306 ? -10.367 15.055 -8.398 1 93.75 306 LEU A O 1
ATOM 2390 N N . GLN A 1 307 ? -11.242 12.992 -8.617 1 91.5 307 GLN A N 1
ATOM 2391 C CA . GLN A 1 307 ? -12.406 13.422 -9.383 1 91.5 307 GLN A CA 1
ATOM 2392 C C . GLN A 1 307 ? -13.609 13.656 -8.469 1 91.5 307 GLN A C 1
ATOM 2394 O O . GLN A 1 307 ? -14.164 12.711 -7.902 1 91.5 307 GLN A O 1
ATOM 2399 N N . VAL A 1 308 ? -13.883 14.898 -8.281 1 89.5 308 VAL A N 1
ATOM 2400 C CA . VAL A 1 308 ? -15.016 15.227 -7.418 1 89.5 308 VAL A CA 1
ATOM 2401 C C . VAL A 1 308 ? -16.172 15.742 -8.266 1 89.5 308 VAL A C 1
ATOM 2403 O O . VAL A 1 308 ? -15.969 16.281 -9.352 1 89.5 308 VAL A O 1
ATOM 2406 N N . ARG A 1 309 ? -17.438 15.086 -8.289 1 70.81 309 ARG A N 1
ATOM 2407 C CA . ARG A 1 309 ? -18.594 15.562 -9.047 1 70.81 309 ARG A CA 1
ATOM 2408 C C . ARG A 1 309 ? -19.219 16.781 -8.391 1 70.81 309 ARG A C 1
ATOM 2410 O O . ARG A 1 309 ? -19.375 16.828 -7.168 1 70.81 309 ARG A O 1
ATOM 2417 N N . ALA A 1 310 ? -19.141 17.891 -9.234 1 55.19 310 ALA A N 1
ATOM 2418 C CA . ALA A 1 310 ? -19.922 19.047 -8.812 1 55.19 310 ALA A CA 1
ATOM 2419 C C . ALA A 1 310 ? -21.375 18.656 -8.547 1 55.19 310 ALA A C 1
ATOM 2421 O O . ALA A 1 310 ? -21.938 17.797 -9.242 1 55.19 310 ALA A O 1
ATOM 2422 N N . ASN A 1 311 ? -21.719 18.5 -7.324 1 45.38 311 ASN A N 1
ATOM 2423 C CA . ASN A 1 311 ? -23.141 18.359 -7.051 1 45.38 311 ASN A CA 1
ATOM 2424 C C . ASN A 1 311 ? -24 19.047 -8.109 1 45.38 311 ASN A C 1
ATOM 2426 O O . ASN A 1 311 ? -23.953 20.281 -8.242 1 45.38 311 ASN A O 1
ATOM 2430 N N . THR A 1 312 ? -24.078 18.562 -9.328 1 42.97 312 THR A N 1
ATOM 2431 C CA . THR A 1 312 ? -25.188 19.188 -10.047 1 42.97 312 THR A CA 1
ATOM 2432 C C . THR A 1 312 ? -26.391 19.359 -9.125 1 42.97 312 THR A C 1
ATOM 2434 O O . THR A 1 312 ? -26.781 18.422 -8.422 1 42.97 312 THR A O 1
ATOM 2437 N N . PRO A 1 313 ? -26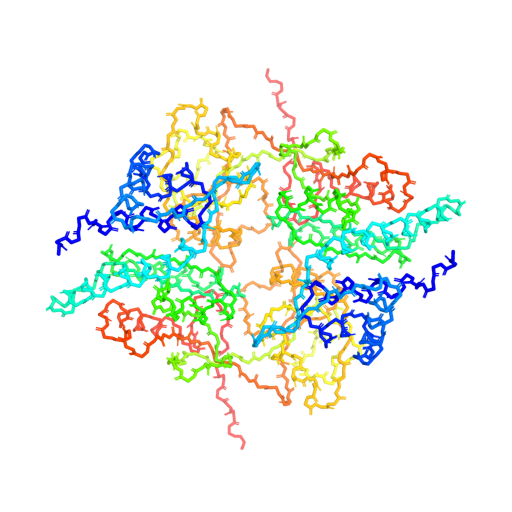.938 20.594 -8.922 1 36.44 313 PRO A N 1
ATOM 2438 C CA . PRO A 1 313 ? -28.188 20.797 -8.203 1 36.44 313 PRO A CA 1
ATOM 2439 C C . PRO A 1 313 ? -29.219 19.703 -8.508 1 36.44 313 PRO A C 1
ATOM 2441 O O . PRO A 1 313 ? -29.297 19.219 -9.641 1 36.44 313 PRO A O 1
ATOM 2444 N N . LEU A 1 314 ? -29.609 18.828 -7.645 1 33.69 314 LEU A N 1
ATOM 2445 C CA . LEU A 1 314 ? -30.891 18.141 -7.812 1 33.69 314 LEU A CA 1
ATOM 2446 C C . LEU A 1 314 ? -31.891 19.031 -8.555 1 33.69 314 LEU A C 1
ATOM 2448 O O . LEU A 1 314 ? -32.094 20.172 -8.18 1 33.69 314 LEU A O 1
ATOM 2452 N N . GLN A 1 315 ? -32.031 19 -9.852 1 30.84 315 GLN A N 1
ATOM 2453 C CA . GLN A 1 315 ? -33.25 19.547 -10.445 1 30.84 315 GLN A CA 1
ATOM 2454 C C . GLN A 1 315 ? -34.469 19.328 -9.547 1 30.84 315 GLN A C 1
ATOM 2456 O O . GLN A 1 315 ? -34.719 18.203 -9.117 1 30.84 315 GLN A O 1
ATOM 2461 N N . GLN A 1 316 ? -34.812 20.344 -8.742 1 26.95 316 GLN A N 1
ATOM 2462 C CA . GLN A 1 316 ? -36.156 20.5 -8.227 1 26.95 316 GLN A CA 1
ATOM 2463 C C . GLN A 1 316 ? -37.188 20.062 -9.258 1 26.95 316 GLN A C 1
ATOM 2465 O O . GLN A 1 316 ? -37.312 20.672 -10.32 1 26.95 316 GLN A O 1
ATOM 2470 N N . ALA A 1 317 ? -37.469 18.812 -9.523 1 21.88 317 ALA A N 1
ATOM 2471 C CA . ALA A 1 317 ? -38.906 18.562 -9.797 1 21.88 317 ALA A CA 1
ATOM 2472 C C . ALA A 1 317 ? -39.719 18.672 -8.523 1 21.88 317 ALA A C 1
ATOM 2474 O O . ALA A 1 317 ? -39.281 18.25 -7.449 1 21.88 317 ALA A O 1
ATOM 2475 N N . MET B 1 1 ? -2.822 -44.031 20.656 1 33.31 1 MET B N 1
ATOM 2476 C CA . MET B 1 1 ? -4.211 -43.562 20.672 1 33.31 1 MET B CA 1
ATOM 2477 C C . MET B 1 1 ? -4.539 -42.781 19.406 1 33.31 1 MET B C 1
ATOM 2479 O O . MET B 1 1 ? -3.691 -42.031 18.906 1 33.31 1 MET B O 1
ATOM 2483 N N . ALA B 1 2 ? -5.43 -43.188 18.641 1 43.31 2 ALA B N 1
ATOM 2484 C CA . ALA B 1 2 ? -5.871 -42.594 17.391 1 43.31 2 ALA B CA 1
ATOM 2485 C C . ALA B 1 2 ? -6.156 -41.094 17.578 1 43.31 2 ALA B C 1
ATOM 2487 O O . ALA B 1 2 ? -6.832 -40.719 18.531 1 43.31 2 ALA B O 1
ATOM 2488 N N . LEU B 1 3 ? -5.238 -40.281 17.156 1 52 3 LEU B N 1
ATOM 2489 C CA . LEU B 1 3 ? -5.449 -38.844 17.234 1 52 3 LEU B CA 1
ATOM 2490 C C . LEU B 1 3 ? -6.84 -38.469 16.734 1 52 3 LEU B C 1
ATOM 2492 O O . LEU B 1 3 ? -7.25 -38.906 15.648 1 52 3 LEU B O 1
ATOM 2496 N N . ARG B 1 4 ? -7.766 -38.188 17.594 1 67.38 4 ARG B N 1
ATOM 2497 C CA . ARG B 1 4 ? -9.164 -37.875 17.328 1 67.38 4 ARG B CA 1
ATOM 2498 C C . ARG B 1 4 ? -9.32 -36.438 16.859 1 67.38 4 ARG B C 1
ATOM 2500 O O . ARG B 1 4 ? -10.281 -35.75 17.234 1 67.38 4 ARG B O 1
ATOM 2507 N N . ILE B 1 5 ? -8.18 -35.938 16.203 1 72.62 5 ILE B N 1
ATOM 2508 C CA . ILE B 1 5 ? -8.352 -34.594 15.68 1 72.62 5 ILE B CA 1
ATOM 2509 C C . ILE B 1 5 ? -8.398 -34.625 14.148 1 72.62 5 ILE B C 1
ATOM 2511 O O . ILE B 1 5 ? -7.859 -35.562 13.531 1 72.62 5 ILE B O 1
ATOM 2515 N N . THR B 1 6 ? -9.148 -33.781 13.641 1 76 6 THR B N 1
ATOM 2516 C CA . THR B 1 6 ? -9.273 -33.656 12.188 1 76 6 THR B CA 1
ATOM 2517 C C . THR B 1 6 ? -8.422 -32.5 11.664 1 76 6 THR B C 1
ATOM 2519 O O . THR B 1 6 ? -8.055 -31.609 12.422 1 76 6 THR B O 1
ATOM 2522 N N . LEU B 1 7 ? -8.078 -32.625 10.391 1 80.38 7 LEU B N 1
ATOM 2523 C CA . LEU B 1 7 ? -7.379 -31.516 9.742 1 80.38 7 LEU B CA 1
ATOM 2524 C C . LEU B 1 7 ? -8.203 -30.25 9.812 1 80.38 7 LEU B C 1
ATOM 2526 O O . LEU B 1 7 ? -7.652 -29.141 9.945 1 80.38 7 LEU B O 1
ATOM 2530 N N . ARG B 1 8 ? -9.453 -30.453 9.82 1 81.75 8 ARG B N 1
ATOM 2531 C CA . ARG B 1 8 ? -10.359 -29.312 9.883 1 81.75 8 ARG B CA 1
ATOM 2532 C C . ARG B 1 8 ? -10.242 -28.594 11.219 1 81.75 8 ARG B C 1
ATOM 2534 O O . ARG B 1 8 ? -10.266 -27.359 11.273 1 81.75 8 ARG B O 1
ATOM 2541 N N . GLN B 1 9 ? -10.141 -29.344 12.18 1 84.62 9 GLN B N 1
ATOM 2542 C CA . GLN B 1 9 ? -9.961 -28.75 13.5 1 84.62 9 GLN B CA 1
ATOM 2543 C C . GLN B 1 9 ? -8.672 -27.938 13.57 1 84.62 9 GLN B C 1
ATOM 2545 O O . GLN B 1 9 ? -8.641 -26.859 14.172 1 84.62 9 GLN B O 1
ATOM 2550 N N . LEU B 1 10 ? -7.664 -28.438 12.977 1 85.5 10 LEU B N 1
ATOM 2551 C CA . LEU B 1 10 ? -6.391 -27.719 12.93 1 85.5 10 LEU B CA 1
ATOM 2552 C C . LEU B 1 10 ? -6.52 -26.438 12.125 1 85.5 10 LEU B C 1
ATOM 2554 O O . LEU B 1 10 ? -5.953 -25.406 12.5 1 85.5 10 LEU B O 1
ATOM 2558 N N . GLU B 1 11 ? -7.262 -26.484 11.078 1 85.06 11 GLU B N 1
ATOM 2559 C CA . GLU B 1 11 ? -7.527 -25.297 10.273 1 85.06 11 GLU B CA 1
ATOM 2560 C C . GLU B 1 11 ? -8.25 -24.219 11.094 1 85.06 11 GLU B C 1
ATOM 2562 O O . GLU B 1 11 ? -7.918 -23.031 11 1 85.06 11 GLU B O 1
ATOM 2567 N N . TYR B 1 12 ? -9.211 -24.688 11.836 1 87.62 12 TYR B N 1
ATOM 2568 C CA . TYR B 1 12 ? -9.961 -23.766 12.695 1 87.62 12 TYR B CA 1
ATOM 2569 C C . TYR B 1 12 ? -9.047 -23.109 13.719 1 87.62 12 TYR B C 1
ATOM 2571 O O . TYR B 1 12 ? -9.109 -21.891 13.93 1 87.62 12 TYR B O 1
ATOM 2579 N N . PHE B 1 13 ? -8.234 -23.859 14.289 1 89.81 13 PHE B N 1
ATOM 2580 C CA . PHE B 1 13 ? -7.285 -23.391 15.289 1 89.81 13 PHE B CA 1
ATOM 2581 C C . PHE B 1 13 ? -6.352 -22.344 14.703 1 89.81 13 PHE B C 1
ATOM 2583 O O . PHE B 1 13 ? -6.172 -21.266 15.281 1 89.81 13 PHE B O 1
ATOM 2590 N N . VAL B 1 14 ? -5.824 -22.672 13.547 1 87 14 VAL B N 1
ATOM 2591 C CA . VAL B 1 14 ? -4.879 -21.766 12.898 1 87 14 VAL B CA 1
ATOM 2592 C C . VAL B 1 14 ? -5.582 -20.469 12.539 1 87 14 VAL B C 1
ATOM 2594 O O . VAL B 1 14 ? -5.023 -19.375 12.727 1 87 14 VAL B O 1
ATOM 2597 N N . ALA B 1 15 ? -6.793 -20.562 12.102 1 86.62 15 ALA B N 1
ATOM 2598 C CA . ALA B 1 15 ? -7.566 -19.375 11.742 1 86.62 15 ALA B CA 1
ATOM 2599 C C . ALA B 1 15 ? -7.781 -18.469 12.953 1 86.62 15 ALA B C 1
ATOM 2601 O O . ALA B 1 15 ? -7.625 -17.25 12.867 1 86.62 15 ALA B O 1
ATOM 2602 N N . VAL B 1 16 ? -8.102 -19.062 14.023 1 89.25 16 VAL B N 1
ATOM 2603 C CA . VAL B 1 16 ? -8.328 -18.297 15.242 1 89.25 16 VAL B CA 1
ATOM 2604 C C . VAL B 1 16 ? -7.02 -17.656 15.695 1 89.25 16 VAL B C 1
ATOM 2606 O O . VAL B 1 16 ? -7.008 -16.5 16.125 1 89.25 16 VAL B O 1
ATOM 2609 N N . GLY B 1 17 ? -6.012 -18.375 15.594 1 86.56 17 GLY B N 1
ATOM 2610 C CA . GLY B 1 17 ? -4.711 -17.844 15.969 1 86.56 17 GLY B CA 1
ATOM 2611 C C . GLY B 1 17 ? -4.285 -16.672 15.125 1 86.56 17 GLY B C 1
ATOM 2612 O O . GLY B 1 17 ? -3.68 -15.719 15.633 1 86.56 17 GLY B O 1
ATOM 2613 N N . GLU B 1 18 ? -4.613 -16.75 13.945 1 81 18 GLU B N 1
ATOM 2614 C CA . GLU B 1 18 ? -4.203 -15.727 12.984 1 81 18 GLU B CA 1
ATOM 2615 C C . GLU B 1 18 ? -5.051 -14.469 13.133 1 81 18 GLU B C 1
ATOM 2617 O O . GLU B 1 18 ? -4.547 -13.352 12.977 1 81 18 GLU B O 1
ATOM 2622 N N . HIS B 1 19 ? -6.289 -14.656 13.492 1 79.19 19 HIS B N 1
ATOM 2623 C CA . HIS B 1 19 ? -7.211 -13.531 13.453 1 79.19 19 HIS B CA 1
ATOM 2624 C C . HIS B 1 19 ? -7.527 -13.031 14.859 1 79.19 19 HIS B C 1
ATOM 2626 O O . HIS B 1 19 ? -8.094 -11.945 15.023 1 79.19 19 HIS B O 1
ATOM 2632 N N . GLY B 1 20 ? -7.191 -13.82 15.859 1 81.44 20 GLY B N 1
ATOM 2633 C CA . GLY B 1 20 ? -7.34 -13.43 17.25 1 81.44 20 GLY B CA 1
ATOM 2634 C C . GLY B 1 20 ? -8.781 -13.398 17.719 1 81.44 20 GLY B C 1
ATOM 2635 O O . GLY B 1 20 ? -9.102 -12.789 18.734 1 81.44 20 GLY B O 1
ATOM 2636 N N . SER B 1 21 ? -9.625 -13.898 16.828 1 85 21 SER B N 1
ATOM 2637 C CA . SER B 1 21 ? -11.062 -13.883 17.109 1 85 21 SER B CA 1
ATOM 2638 C C . SER B 1 21 ? -11.758 -15.086 16.5 1 85 21 SER B C 1
ATOM 2640 O O . SER B 1 21 ? -11.508 -15.438 15.344 1 85 21 SER B O 1
ATOM 2642 N N . ILE B 1 22 ? -12.656 -15.711 17.328 1 86.56 22 ILE B N 1
ATOM 2643 C CA . ILE B 1 22 ? -13.422 -16.859 16.844 1 86.56 22 ILE B CA 1
ATOM 2644 C C . ILE B 1 22 ? -14.406 -16.406 15.773 1 86.56 22 ILE B C 1
ATOM 2646 O O . ILE B 1 22 ? -14.539 -17.047 14.734 1 86.56 22 ILE B O 1
ATOM 2650 N N . ALA B 1 23 ? -14.945 -15.227 16.031 1 81.56 23 ALA B N 1
ATOM 2651 C CA . ALA B 1 23 ? -15.922 -14.711 15.07 1 81.56 23 ALA B CA 1
ATOM 2652 C C . ALA B 1 23 ? -15.266 -14.391 13.734 1 81.56 23 ALA B C 1
ATOM 2654 O O . ALA B 1 23 ? -15.789 -14.758 12.672 1 81.56 23 ALA B O 1
ATOM 2655 N N . LEU B 1 24 ? -1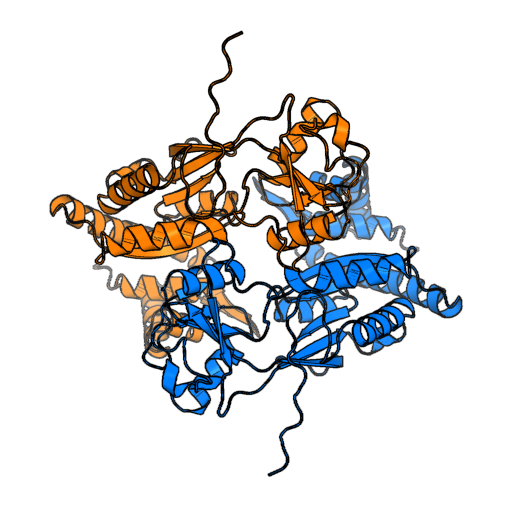4.172 -13.844 13.789 1 80.06 24 LEU B N 1
ATOM 2656 C CA . LEU B 1 24 ? -13.461 -13.5 12.562 1 80.06 24 LEU B CA 1
ATOM 2657 C C . LEU B 1 24 ? -12.969 -14.75 11.852 1 80.06 24 LEU B C 1
ATOM 2659 O O . LEU B 1 24 ? -13.047 -14.844 10.625 1 80.06 24 LEU B O 1
ATOM 2663 N N . ALA B 1 25 ? -12.5 -15.617 12.633 1 85 25 ALA B N 1
ATOM 2664 C CA . ALA B 1 25 ? -12.047 -16.875 12.062 1 85 25 ALA B CA 1
ATOM 2665 C C . ALA B 1 25 ? -13.195 -17.625 11.383 1 85 25 ALA B C 1
ATOM 2667 O O . ALA B 1 25 ? -13.031 -18.172 10.297 1 85 25 ALA B O 1
ATOM 2668 N N . ALA B 1 26 ? -14.336 -17.609 12 1 84.38 26 ALA B N 1
ATOM 2669 C CA . ALA B 1 26 ? -15.516 -18.281 11.461 1 84.38 26 ALA B CA 1
ATOM 2670 C C . ALA B 1 26 ? -15.914 -17.703 10.109 1 84.38 26 ALA B C 1
A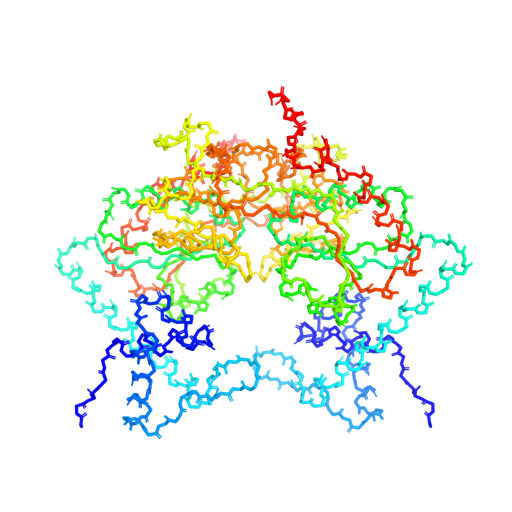TOM 2672 O O . ALA B 1 26 ? -16.25 -18.438 9.18 1 84.38 26 ALA B O 1
ATOM 2673 N N . GLU B 1 27 ? -15.844 -16.453 10.078 1 74.69 27 GLU B N 1
ATOM 2674 C CA . GLU B 1 27 ? -16.141 -15.766 8.828 1 74.69 27 GLU B CA 1
ATOM 2675 C C . GLU B 1 27 ? -15.156 -16.125 7.73 1 74.69 27 GLU B C 1
ATOM 2677 O O . GLU B 1 27 ? -15.547 -16.391 6.594 1 74.69 27 GLU B O 1
ATOM 2682 N N . LYS B 1 28 ? -13.977 -16.266 8.156 1 73.06 28 LYS B N 1
ATOM 2683 C CA . LYS B 1 28 ? -12.898 -16.516 7.195 1 73.06 28 LYS B CA 1
ATOM 2684 C C . LYS B 1 28 ? -12.945 -17.953 6.672 1 73.06 28 LYS B C 1
ATOM 2686 O O . LYS B 1 28 ? -12.633 -18.188 5.504 1 73.06 28 LYS B O 1
ATOM 2691 N N . VAL B 1 29 ? -13.383 -18.828 7.543 1 74.62 29 VAL B N 1
ATOM 2692 C CA . VAL B 1 29 ? -13.367 -20.234 7.145 1 74.62 29 VAL B CA 1
ATOM 2693 C C . VAL B 1 29 ? -14.789 -20.703 6.832 1 74.62 29 VAL B C 1
ATOM 2695 O O . VAL B 1 29 ? -15.023 -21.891 6.609 1 74.62 29 VAL B O 1
ATOM 2698 N N . SER B 1 30 ? -15.727 -19.719 6.766 1 71.88 30 SER B N 1
ATOM 2699 C CA . SER B 1 30 ? -17.109 -19.922 6.348 1 71.88 30 SER B CA 1
ATOM 2700 C C . SER B 1 30 ? -17.781 -21.016 7.172 1 71.88 30 SER B C 1
ATOM 2702 O O . SER B 1 30 ? -18.391 -21.922 6.621 1 71.88 30 SER B O 1
ATOM 2704 N N . VAL B 1 31 ? -17.656 -20.922 8.508 1 78.19 31 VAL B N 1
ATOM 2705 C CA . VAL B 1 31 ? -18.344 -21.828 9.438 1 78.19 31 VAL B CA 1
ATOM 2706 C C . VAL B 1 31 ? -18.906 -21.031 10.602 1 78.19 31 VAL B C 1
ATOM 2708 O O . VAL B 1 31 ? -18.781 -19.797 10.656 1 78.19 31 VAL B O 1
ATOM 2711 N N . SER B 1 32 ? -19.672 -21.672 11.406 1 82.5 32 SER B N 1
ATOM 2712 C CA . SER B 1 32 ? -20.266 -20.984 12.547 1 82.5 32 SER B CA 1
ATOM 2713 C C . SER B 1 32 ? -19.266 -20.844 13.688 1 82.5 32 SER B C 1
ATOM 2715 O O . SER B 1 32 ? -18.375 -21.688 13.852 1 82.5 32 SER B O 1
ATOM 2717 N N . SER B 1 33 ? -19.406 -19.781 14.414 1 88.81 33 SER B N 1
ATOM 2718 C CA . SER B 1 33 ? -18.562 -19.531 15.578 1 88.81 33 SER B CA 1
ATOM 2719 C C . SER B 1 33 ? -18.641 -20.688 16.562 1 88.81 33 SER B C 1
ATOM 2721 O O . SER B 1 33 ? -17.609 -21.109 17.109 1 88.81 33 SER B O 1
ATOM 2723 N N . PRO B 1 34 ? -19.797 -21.297 16.781 1 87.75 34 PRO B N 1
ATOM 2724 C CA . PRO B 1 34 ? -19.859 -22.438 17.688 1 87.75 34 PRO B CA 1
ATOM 2725 C C . PRO B 1 34 ? -19.031 -23.625 17.203 1 87.75 34 PRO B C 1
ATOM 2727 O O . PRO B 1 34 ? -18.438 -24.344 18.016 1 87.75 34 PRO B O 1
ATOM 2730 N N . SER B 1 35 ? -19.047 -23.812 15.945 1 86.5 35 SER B N 1
ATOM 2731 C CA . SER B 1 35 ? -18.266 -24.906 15.383 1 86.5 35 SER B CA 1
ATOM 2732 C C . SER B 1 35 ? -16.781 -24.719 15.664 1 86.5 35 SER B C 1
ATOM 2734 O O . SER B 1 35 ? -16.078 -25.688 16 1 86.5 35 SER B O 1
ATOM 2736 N N . ILE B 1 36 ? -16.312 -23.516 15.508 1 90.69 36 ILE B N 1
ATOM 2737 C CA . ILE B 1 36 ? -14.906 -23.219 15.766 1 90.69 36 ILE B CA 1
ATOM 2738 C C . ILE B 1 36 ? -14.617 -23.359 17.25 1 90.69 36 ILE B C 1
ATOM 2740 O O . ILE B 1 36 ? -13.609 -23.969 17.641 1 90.69 36 ILE B O 1
ATOM 2744 N N . SER B 1 37 ? -15.461 -22.797 18.094 1 91.44 37 SER B N 1
ATOM 2745 C CA . SER B 1 37 ? -15.289 -22.891 19.547 1 91.44 37 SER B CA 1
ATOM 2746 C C . SER B 1 37 ? -15.227 -24.344 20 1 91.44 37 SER B C 1
ATOM 2748 O O . SER B 1 37 ? -14.375 -24.703 20.828 1 91.44 37 SER B O 1
ATOM 2750 N N . ALA B 1 38 ? -16.109 -25.156 19.438 1 89.88 38 ALA B N 1
ATOM 2751 C CA . ALA B 1 38 ? -16.125 -26.578 19.781 1 89.88 38 ALA B CA 1
ATOM 2752 C C . ALA B 1 38 ? -14.836 -27.266 19.344 1 89.88 38 ALA B C 1
ATOM 2754 O O . ALA B 1 38 ? -14.289 -28.094 20.078 1 89.88 38 ALA B O 1
ATOM 2755 N N . ALA B 1 39 ? -14.461 -26.953 18.203 1 90.25 39 ALA B N 1
ATOM 2756 C CA . ALA B 1 39 ? -13.227 -27.547 17.672 1 90.25 39 ALA B CA 1
ATOM 2757 C C . ALA B 1 39 ? -12.031 -27.203 18.562 1 90.25 39 ALA B C 1
ATOM 2759 O O . ALA B 1 39 ? -11.219 -28.078 18.859 1 90.25 39 ALA B O 1
ATOM 2760 N N . ILE B 1 40 ? -11.938 -25.969 18.984 1 90.88 40 ILE B N 1
ATOM 2761 C CA . ILE B 1 40 ? -10.828 -25.531 19.828 1 90.88 40 ILE B CA 1
ATOM 2762 C C . ILE B 1 40 ? -10.883 -26.234 21.172 1 90.88 40 ILE B C 1
ATOM 2764 O O . ILE B 1 40 ? -9.859 -26.719 21.672 1 90.88 40 ILE B O 1
ATOM 2768 N N . ALA B 1 41 ? -12.055 -26.281 21.719 1 90.5 41 ALA B N 1
ATOM 2769 C CA . ALA B 1 41 ? -12.242 -26.969 23 1 90.5 41 ALA B CA 1
ATOM 2770 C C . ALA B 1 41 ? -11.828 -28.438 22.891 1 90.5 41 ALA B C 1
ATOM 2772 O O . ALA B 1 41 ? -11.188 -28.969 23.797 1 90.5 41 ALA B O 1
ATOM 2773 N N . GLN B 1 42 ? -12.203 -29.047 21.828 1 86.62 42 GLN B N 1
ATOM 2774 C CA . GLN B 1 42 ? -11.859 -30.438 21.625 1 86.62 42 GLN B CA 1
ATOM 2775 C C . GLN B 1 42 ? -10.344 -30.625 21.484 1 86.62 42 GLN B C 1
ATOM 2777 O O . GLN B 1 42 ? -9.781 -31.578 22.016 1 86.62 42 GLN B O 1
ATOM 2782 N N . LEU B 1 43 ? -9.727 -29.734 20.75 1 87.44 43 LEU B N 1
ATOM 2783 C CA . LEU B 1 43 ? -8.273 -29.781 20.609 1 87.44 43 LEU B CA 1
ATOM 2784 C C . LEU B 1 43 ? -7.594 -29.641 21.969 1 87.44 43 LEU B C 1
ATOM 2786 O O . LEU B 1 43 ? -6.68 -30.406 22.297 1 87.44 43 LEU B O 1
ATOM 2790 N N . GLU B 1 44 ? -8.086 -28.656 22.766 1 89.62 44 GLU B N 1
ATOM 2791 C CA . GLU B 1 44 ? -7.512 -28.422 24.078 1 89.62 44 GLU B CA 1
ATOM 2792 C C . GLU B 1 44 ? -7.711 -29.641 24.984 1 89.62 44 GLU B C 1
ATOM 2794 O O . GLU B 1 44 ? -6.797 -30.031 25.719 1 89.62 44 GLU B O 1
ATOM 2799 N N . ALA B 1 45 ? -8.875 -30.172 24.906 1 85 45 ALA B N 1
ATOM 2800 C CA . ALA B 1 45 ? -9.188 -31.359 25.719 1 85 45 ALA B CA 1
ATOM 2801 C C . ALA B 1 45 ? -8.328 -32.562 25.297 1 85 45 ALA B C 1
ATOM 2803 O O . ALA B 1 45 ? -7.797 -33.281 26.141 1 85 45 ALA B O 1
ATOM 2804 N N . GLU B 1 46 ? -8.211 -32.75 24.031 1 80.56 46 GLU B N 1
ATOM 2805 C CA . GLU B 1 46 ? -7.477 -33.875 23.5 1 80.56 46 GLU B CA 1
ATOM 2806 C C . GLU B 1 46 ? -6.004 -33.812 23.891 1 80.56 46 GLU B C 1
ATOM 2808 O O . GLU B 1 46 ? -5.398 -34.844 24.219 1 80.56 46 GLU B O 1
ATOM 2813 N N . PHE B 1 47 ? -5.48 -32.656 23.891 1 81.44 47 PHE B N 1
ATOM 2814 C CA . PHE B 1 47 ? -4.043 -32.531 24.109 1 81.44 47 PHE B CA 1
ATOM 2815 C C . PHE B 1 47 ? -3.756 -32.094 25.547 1 81.44 47 PHE B C 1
ATOM 2817 O O . PHE B 1 47 ? -2.598 -32.031 25.953 1 81.44 47 PHE B O 1
ATOM 2824 N N . GLY B 1 48 ? -4.844 -31.719 26.266 1 84.06 48 GLY B N 1
ATOM 2825 C CA . GLY B 1 48 ? -4.676 -31.297 27.641 1 84.06 48 GLY B CA 1
ATOM 2826 C C . GLY B 1 48 ? -3.947 -29.984 27.781 1 84.06 48 GLY B C 1
ATOM 2827 O O . GLY B 1 48 ? -3.141 -29.797 28.688 1 84.06 48 GLY B O 1
ATOM 2828 N N . LEU B 1 49 ? -4.047 -29.141 26.734 1 85.44 49 LEU B N 1
ATOM 2829 C CA . LEU B 1 49 ? -3.381 -27.844 26.672 1 85.44 49 LEU B CA 1
ATOM 2830 C C . LEU B 1 49 ? -4.395 -26.719 26.469 1 85.44 49 LEU B C 1
ATOM 2832 O O . LEU B 1 49 ? -5.363 -26.875 25.719 1 85.44 49 LEU B O 1
ATOM 2836 N N . GLN B 1 50 ? -4.18 -25.734 27.203 1 89.81 50 GLN B N 1
ATOM 2837 C CA . GLN B 1 50 ? -4.895 -24.516 26.844 1 89.81 50 GLN B CA 1
ATOM 2838 C C . GLN B 1 50 ? -4.199 -23.781 25.703 1 89.81 50 GLN B C 1
ATOM 2840 O O . GLN B 1 50 ? -3.021 -23.422 25.812 1 89.81 50 GLN B O 1
ATOM 2845 N N . LEU B 1 51 ? -4.918 -23.578 24.688 1 91.38 51 LEU B N 1
ATOM 2846 C CA . LEU B 1 51 ? -4.289 -23.047 23.484 1 91.38 51 LEU B CA 1
ATOM 2847 C C . LEU B 1 51 ? -4.473 -21.531 23.391 1 91.38 51 LEU B C 1
ATOM 2849 O O . LEU B 1 51 ? -3.623 -20.844 22.844 1 91.38 51 LEU B O 1
ATOM 2853 N N . PHE B 1 52 ? -5.605 -21.094 23.906 1 92.31 52 PHE B N 1
ATOM 2854 C CA . PHE B 1 52 ? -5.91 -19.656 23.844 1 92.31 52 PHE B CA 1
ATOM 2855 C C . PHE B 1 52 ? -6.23 -19.109 25.219 1 92.31 52 PHE B C 1
ATOM 2857 O O . PHE B 1 52 ? -6.676 -19.859 26.109 1 92.31 52 PHE B O 1
ATOM 2864 N N . ILE B 1 53 ? -5.906 -17.797 25.422 1 86.12 53 ILE B N 1
ATOM 2865 C CA . ILE B 1 53 ? -6.328 -17.094 26.625 1 86.12 53 ILE B CA 1
ATOM 2866 C C . ILE B 1 53 ? -7.105 -15.836 26.234 1 86.12 53 ILE B C 1
ATOM 2868 O O . ILE B 1 53 ? -6.801 -15.195 25.219 1 86.12 53 ILE B O 1
ATOM 2872 N N . ARG B 1 54 ? -8.148 -15.641 26.922 1 79.75 54 ARG B N 1
ATOM 2873 C CA . ARG B 1 54 ? -8.93 -14.43 26.688 1 79.75 54 ARG B CA 1
ATOM 2874 C C . ARG B 1 54 ? -8.266 -13.219 27.328 1 79.75 54 ARG B C 1
ATOM 2876 O O . ARG B 1 54 ? -7.875 -13.266 28.5 1 79.75 54 ARG B O 1
ATOM 2883 N N . ARG B 1 55 ? -7.836 -12.305 26.578 1 67.06 55 ARG B N 1
ATOM 2884 C CA . ARG B 1 55 ? -7.309 -11.055 27.125 1 67.06 55 ARG B CA 1
ATOM 2885 C C . ARG B 1 55 ? -8.375 -9.969 27.141 1 67.06 55 ARG B C 1
ATOM 2887 O O . ARG B 1 55 ? -9.18 -9.867 26.219 1 67.06 55 ARG B O 1
ATOM 2894 N N . HIS B 1 56 ? -8.359 -9.148 28.094 1 62.03 56 HIS B N 1
ATOM 2895 C CA . HIS B 1 56 ? -9.266 -8.008 28.203 1 62.03 56 HIS B CA 1
ATOM 2896 C C . HIS B 1 56 ? -9.094 -7.047 27.031 1 62.03 56 HIS B C 1
ATOM 2898 O O . HIS B 1 56 ? -7.973 -6.793 26.594 1 62.03 56 HIS B O 1
ATOM 2904 N N . ALA B 1 57 ? -10.164 -6.715 26.281 1 57.47 57 ALA B N 1
ATOM 2905 C CA . ALA B 1 57 ? -10.32 -5.707 25.25 1 57.47 57 ALA B CA 1
ATOM 2906 C C . ALA B 1 57 ? -9.656 -6.16 23.938 1 57.47 57 ALA B C 1
ATOM 2908 O O . ALA B 1 57 ? -9.852 -5.539 22.891 1 57.47 57 ALA B O 1
ATOM 2909 N N . HIS B 1 58 ? -8.812 -7.379 24.047 1 59.78 58 HIS B N 1
ATOM 2910 C CA . HIS B 1 58 ? -8.039 -7.656 22.844 1 59.78 58 HIS B CA 1
ATOM 2911 C C . HIS B 1 58 ? -8.477 -8.969 22.188 1 59.78 58 HIS B C 1
AT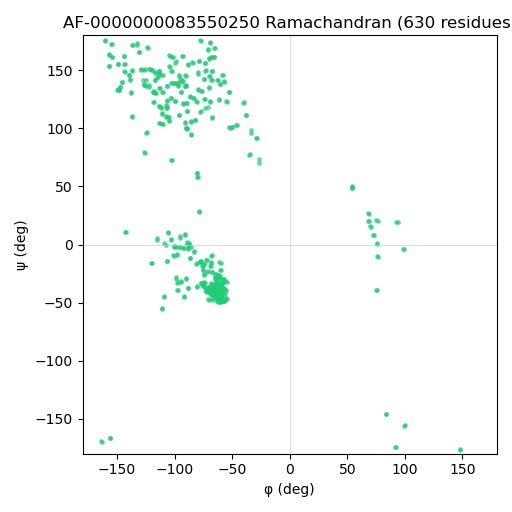OM 2913 O O . HIS B 1 58 ? -7.887 -9.406 21.203 1 59.78 58 HIS B O 1
ATOM 2919 N N . GLY B 1 59 ? -9.438 -9.555 22.688 1 73.44 59 GLY B N 1
ATOM 2920 C CA . GLY B 1 59 ? -9.891 -10.797 22.078 1 73.44 59 GLY B CA 1
ATOM 2921 C C . GLY B 1 59 ? -9.109 -12.016 22.531 1 73.44 59 GLY B C 1
ATOM 2922 O O . GLY B 1 59 ? -8.836 -12.164 23.734 1 73.44 59 GLY B O 1
ATOM 2923 N N . LEU B 1 60 ? -8.883 -13.07 21.609 1 83.62 60 LEU B N 1
ATOM 2924 C CA . LEU B 1 60 ? -8.164 -14.305 21.922 1 83.62 60 LEU B CA 1
ATOM 2925 C C . LEU B 1 60 ? -6.699 -14.195 21.531 1 83.62 60 LEU B C 1
ATOM 2927 O O . LEU B 1 60 ? -6.371 -13.625 20.484 1 83.62 60 LEU B O 1
ATOM 2931 N N . SER B 1 61 ? -5.855 -14.578 22.5 1 86.56 61 SER B N 1
ATOM 2932 C CA . SER B 1 61 ? -4.43 -14.68 22.203 1 86.56 61 SER B CA 1
ATOM 2933 C C . SER B 1 61 ? -3.91 -16.094 22.469 1 86.56 61 SER B C 1
ATOM 2935 O O . SER B 1 61 ? -4.445 -16.812 23.312 1 86.56 61 SER B O 1
ATOM 2937 N N . LEU B 1 62 ? -2.887 -16.438 21.719 1 86.62 62 LEU B N 1
ATOM 2938 C CA . LEU B 1 62 ? -2.273 -17.75 21.891 1 86.62 62 LEU B CA 1
ATOM 2939 C C . LEU B 1 62 ? -1.518 -17.828 23.219 1 86.62 62 LEU B C 1
ATOM 2941 O O . LEU B 1 62 ? -0.853 -16.875 23.609 1 86.62 62 LEU B O 1
ATOM 2945 N N . THR B 1 63 ? -1.672 -18.906 23.969 1 84.81 63 THR B N 1
ATOM 2946 C CA . THR B 1 63 ? -0.756 -19.234 25.047 1 84.81 63 THR B CA 1
ATOM 2947 C C . THR B 1 63 ? 0.613 -19.641 24.5 1 84.81 63 THR B C 1
ATOM 2949 O O . THR B 1 63 ? 0.797 -19.734 23.297 1 84.81 63 THR B O 1
ATOM 2952 N N . GLN B 1 64 ? 1.538 -19.828 25.406 1 78.19 64 GLN B N 1
ATOM 2953 C CA . GLN B 1 64 ? 2.836 -20.328 24.969 1 78.19 64 GLN B CA 1
ATOM 2954 C C . GLN B 1 64 ? 2.697 -21.703 24.297 1 78.19 64 GLN B C 1
ATOM 2956 O O . GLN B 1 64 ? 3.309 -21.953 23.266 1 78.19 64 GLN B O 1
ATOM 2961 N N . GLY B 1 65 ? 2.025 -22.531 24.953 1 81.19 65 GLY B N 1
ATOM 2962 C CA . GLY B 1 65 ? 1.722 -23.828 24.344 1 81.19 65 GLY B CA 1
ATOM 2963 C C . GLY B 1 65 ? 0.975 -23.703 23.031 1 81.19 65 GLY B C 1
ATOM 2964 O O . GLY B 1 65 ? 1.252 -24.438 22.078 1 81.19 65 GLY B O 1
ATOM 2965 N N . GLY B 1 66 ? 0.069 -22.703 23.031 1 87 66 GLY B N 1
ATOM 2966 C CA . GLY B 1 66 ? -0.672 -22.453 21.797 1 87 66 GLY B CA 1
ATOM 2967 C C . GLY B 1 66 ? 0.214 -22.031 20.641 1 87 66 GLY B C 1
ATOM 2968 O O . GLY B 1 66 ? 0.005 -22.453 19.5 1 87 66 GLY B O 1
ATOM 2969 N N . ALA B 1 67 ? 1.157 -21.266 20.906 1 83.56 67 ALA B N 1
ATOM 2970 C CA . ALA B 1 67 ? 2.08 -20.812 19.875 1 83.56 67 ALA B CA 1
ATOM 2971 C C . ALA B 1 67 ? 2.891 -21.969 19.312 1 83.56 67 ALA B C 1
ATOM 2973 O O . ALA B 1 67 ? 3.086 -22.062 18.094 1 83.56 67 ALA B O 1
ATOM 2974 N N . ARG B 1 68 ? 3.375 -22.828 20.172 1 78.88 68 ARG B N 1
ATOM 2975 C CA . ARG B 1 68 ? 4.105 -24 19.734 1 78.88 68 ARG B CA 1
ATOM 2976 C C . ARG B 1 68 ? 3.197 -24.953 18.938 1 78.88 68 ARG B C 1
ATOM 2978 O O . ARG B 1 68 ? 3.596 -25.484 17.906 1 78.88 68 ARG B O 1
ATOM 2985 N N . PHE B 1 69 ? 1.997 -25.094 19.516 1 84.5 69 PHE B N 1
ATOM 2986 C CA . PHE B 1 69 ? 1.012 -25.922 18.844 1 84.5 69 PHE B CA 1
ATOM 2987 C C . PHE B 1 69 ? 0.708 -25.391 17.453 1 84.5 69 PHE B C 1
ATOM 2989 O O . PHE B 1 69 ? 0.562 -26.156 16.5 1 84.5 69 PHE B O 1
ATOM 2996 N N . MET B 1 70 ? 0.663 -24.078 17.344 1 87.25 70 MET B N 1
ATOM 2997 C CA . MET B 1 70 ? 0.381 -23.406 16.062 1 87.25 70 MET B CA 1
ATOM 2998 C C . MET B 1 70 ? 1.422 -23.766 15.016 1 87.25 70 MET B C 1
ATOM 3000 O O . MET B 1 70 ? 1.072 -24.109 13.883 1 87.25 70 MET B O 1
ATOM 3004 N N . GLU B 1 71 ? 2.576 -23.797 15.391 1 79.94 71 GLU B N 1
ATOM 3005 C CA . GLU B 1 71 ? 3.654 -24.141 14.469 1 79.94 71 GLU B CA 1
ATOM 3006 C C . GLU B 1 71 ? 3.502 -25.562 13.961 1 79.94 71 GLU B C 1
ATOM 3008 O O . GLU B 1 71 ? 3.617 -25.812 12.758 1 79.94 71 GLU B O 1
ATOM 3013 N N . HIS B 1 72 ? 3.18 -26.406 14.844 1 78.38 72 HIS B N 1
ATOM 3014 C CA . HIS B 1 72 ? 3.039 -27.812 14.477 1 78.38 72 HIS B CA 1
ATOM 3015 C C . HIS B 1 72 ? 1.771 -28.047 13.664 1 78.38 72 HIS B C 1
ATOM 3017 O O . HIS B 1 72 ? 1.773 -28.828 12.719 1 78.38 72 HIS B O 1
ATOM 3023 N N . ALA B 1 73 ? 0.728 -27.375 14.094 1 84.31 73 ALA B N 1
ATOM 3024 C CA . ALA B 1 73 ? -0.523 -27.5 13.352 1 84.31 73 ALA B CA 1
ATOM 3025 C C . ALA B 1 73 ? -0.347 -27.047 11.906 1 84.31 73 ALA B C 1
ATOM 3027 O O . ALA B 1 73 ? -0.818 -27.719 10.977 1 84.31 73 ALA B O 1
ATOM 3028 N N . ARG B 1 74 ? 0.374 -26 11.758 1 80.38 74 ARG B N 1
ATOM 3029 C CA . ARG B 1 74 ? 0.653 -25.5 10.414 1 80.38 74 ARG B CA 1
ATOM 3030 C C . ARG B 1 74 ? 1.465 -26.516 9.617 1 80.38 74 ARG B C 1
ATOM 3032 O O . ARG B 1 74 ? 1.196 -26.75 8.43 1 80.38 74 ARG B O 1
ATOM 3039 N N . ASP B 1 75 ? 2.373 -27.125 10.266 1 75.56 75 ASP B N 1
ATOM 3040 C CA . ASP B 1 75 ? 3.199 -28.141 9.625 1 75.56 75 ASP B CA 1
ATOM 3041 C C . ASP B 1 75 ? 2.352 -29.328 9.156 1 75.56 75 ASP B C 1
ATOM 3043 O O . ASP B 1 75 ? 2.521 -29.812 8.031 1 75.56 75 ASP B O 1
ATOM 3047 N N . VAL B 1 76 ? 1.482 -29.766 10 1 74.62 76 VAL B N 1
ATOM 3048 C CA . VAL B 1 76 ? 0.611 -30.891 9.664 1 74.62 76 VAL B CA 1
ATOM 3049 C C . VAL B 1 76 ? -0.265 -30.531 8.469 1 74.62 76 VAL B C 1
ATOM 3051 O O . VAL B 1 76 ? -0.4 -31.312 7.531 1 74.62 76 VAL B O 1
ATOM 3054 N N . LEU B 1 77 ? -0.784 -29.375 8.523 1 77.81 77 LEU B N 1
ATOM 3055 C CA . LEU B 1 77 ? -1.651 -28.938 7.438 1 77.81 77 LEU B CA 1
ATOM 3056 C C . LEU B 1 77 ? -0.87 -28.812 6.133 1 77.81 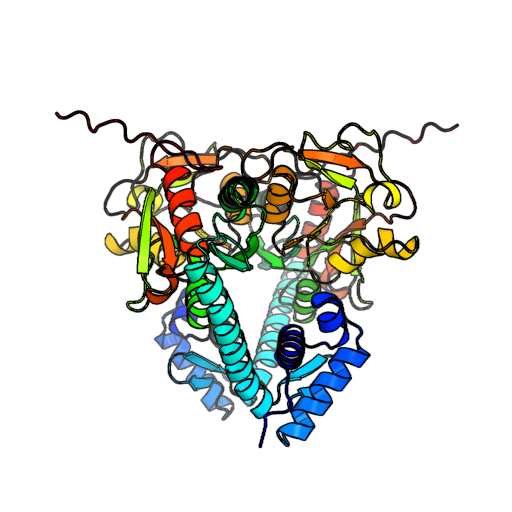77 LEU B C 1
ATOM 3058 O O . LEU B 1 77 ? -1.379 -29.172 5.066 1 77.81 77 LEU B O 1
ATOM 3062 N N . GLU B 1 78 ? 0.324 -28.453 6.281 1 71.75 78 GLU B N 1
ATOM 3063 C CA . GLU B 1 78 ? 1.205 -28.359 5.121 1 71.75 78 GLU B CA 1
ATOM 3064 C C . GLU B 1 78 ? 1.482 -29.734 4.523 1 71.75 78 GLU B C 1
ATOM 3066 O O . GLU B 1 78 ? 1.436 -29.906 3.307 1 71.75 78 GLU B O 1
ATOM 3071 N N . ARG B 1 79 ? 1.707 -30.594 5.387 1 67.69 79 ARG B N 1
ATOM 3072 C CA . ARG B 1 79 ? 1.986 -31.938 4.93 1 67.69 79 ARG B CA 1
ATOM 3073 C C . ARG B 1 79 ? 0.745 -32.594 4.309 1 67.69 79 ARG B C 1
ATOM 3075 O O . ARG B 1 79 ? 0.846 -33.344 3.342 1 67.69 79 ARG B O 1
ATOM 3082 N N . ALA B 1 80 ? -0.329 -32.312 4.898 1 70.31 80 ALA B N 1
ATOM 3083 C CA . ALA B 1 80 ? -1.579 -32.781 4.324 1 70.31 80 ALA B CA 1
ATOM 3084 C C . ALA B 1 80 ? -1.794 -32.219 2.92 1 70.31 80 ALA B C 1
ATOM 3086 O O . ALA B 1 80 ? -2.223 -32.938 2.018 1 70.31 80 ALA B O 1
ATOM 3087 N N . ARG B 1 81 ? -1.444 -31 2.77 1 70 81 ARG B N 1
ATOM 3088 C CA . ARG B 1 81 ? -1.542 -30.375 1.457 1 70 81 ARG B CA 1
ATOM 3089 C C . ARG B 1 81 ? -0.599 -31.047 0.46 1 70 81 ARG B C 1
ATOM 3091 O O . ARG B 1 81 ? -0.948 -31.219 -0.708 1 70 81 ARG B O 1
ATOM 3098 N N . ALA B 1 82 ? 0.504 -31.422 0.978 1 66.69 82 ALA B N 1
ATOM 3099 C CA . ALA B 1 82 ? 1.491 -32.094 0.134 1 66.69 82 ALA B CA 1
ATOM 3100 C C . ALA B 1 82 ? 0.958 -33.438 -0.384 1 66.69 82 ALA B C 1
ATOM 3102 O O . ALA B 1 82 ? 1.312 -33.875 -1.483 1 66.69 82 ALA B O 1
ATOM 3103 N N . LEU B 1 83 ? 0.116 -34 0.424 1 63.94 83 LEU B N 1
ATOM 3104 C CA . LEU B 1 83 ? -0.508 -35.25 -0.024 1 63.94 83 LEU B CA 1
ATOM 3105 C C . LEU B 1 83 ? -1.394 -35 -1.241 1 63.94 83 LEU B C 1
ATOM 3107 O O . LEU B 1 83 ? -1.44 -35.844 -2.156 1 63.94 83 LEU B O 1
ATOM 3111 N N . ASN B 1 84 ? -2.08 -33.938 -1.162 1 64.62 84 ASN B N 1
ATOM 3112 C CA . ASN B 1 84 ? -2.883 -33.562 -2.318 1 64.62 84 ASN B CA 1
ATOM 3113 C C . ASN B 1 84 ? -2.018 -33.344 -3.557 1 64.62 84 ASN B C 1
ATOM 3115 O O . ASN B 1 84 ? -2.393 -33.75 -4.66 1 64.62 84 ASN B O 1
ATOM 3119 N N . ASP B 1 85 ? -0.94 -32.781 -3.357 1 66.44 85 ASP B N 1
ATOM 3120 C CA . ASP B 1 85 ? 0.004 -32.562 -4.445 1 66.44 85 ASP B CA 1
ATOM 3121 C C . ASP B 1 85 ? 0.502 -33.875 -5.031 1 66.44 85 ASP B C 1
ATOM 3123 O O . ASP B 1 85 ? 0.629 -34 -6.25 1 66.44 85 ASP B O 1
ATOM 3127 N N . LEU B 1 86 ? 0.707 -34.719 -4.121 1 61.81 86 LEU B N 1
ATOM 3128 C CA . LEU B 1 86 ? 1.133 -36.062 -4.555 1 61.81 86 LEU B CA 1
ATOM 3129 C C . LEU B 1 86 ? 0.048 -36.719 -5.391 1 61.81 86 LEU B C 1
ATOM 3131 O O . LEU B 1 86 ? 0.34 -37.312 -6.43 1 61.81 86 LEU B O 1
ATOM 3135 N N . ALA B 1 87 ? -1.138 -36.625 -4.93 1 63.84 87 ALA B N 1
ATOM 3136 C CA . ALA B 1 87 ? -2.256 -37.188 -5.68 1 63.84 87 ALA B CA 1
ATOM 3137 C C . ALA B 1 87 ? -2.373 -36.562 -7.062 1 63.84 87 ALA B C 1
ATOM 3139 O O . ALA B 1 87 ? -2.613 -37.25 -8.055 1 63.84 87 ALA B O 1
ATOM 3140 N N . ASN B 1 88 ? -2.195 -35.312 -7.105 1 66.25 88 ASN B N 1
ATOM 3141 C CA . ASN B 1 88 ? -2.234 -34.594 -8.375 1 66.25 88 ASN B CA 1
ATOM 3142 C C . ASN B 1 88 ? -1.088 -35 -9.289 1 66.25 88 ASN B C 1
ATOM 3144 O O . ASN B 1 88 ? -1.275 -35.156 -10.5 1 66.25 88 ASN B O 1
ATOM 3148 N N . ASP B 1 89 ? 0.015 -35.188 -8.711 1 63.38 89 ASP B N 1
ATOM 3149 C CA . ASP B 1 89 ? 1.177 -35.656 -9.469 1 63.38 89 ASP B CA 1
ATOM 3150 C C . ASP B 1 89 ? 0.919 -37 -10.102 1 63.38 89 ASP B C 1
ATOM 3152 O O . ASP B 1 89 ? 1.243 -37.219 -11.273 1 63.38 89 ASP B O 1
ATOM 3156 N N . ILE B 1 90 ? 0.333 -37.719 -9.367 1 62.19 90 ILE B N 1
ATOM 3157 C CA . ILE B 1 90 ? 0.054 -39.062 -9.836 1 62.19 90 ILE B CA 1
ATOM 3158 C C . ILE B 1 90 ? -1 -39.031 -10.945 1 62.19 90 ILE B C 1
ATOM 3160 O O . ILE B 1 90 ? -0.881 -39.719 -11.953 1 62.19 90 ILE B O 1
ATOM 3164 N N . SER B 1 91 ? -1.913 -38.125 -10.758 1 68.88 91 SER B N 1
ATOM 3165 C CA . SER B 1 91 ? -3.004 -38.062 -11.727 1 68.88 91 SER B CA 1
ATOM 3166 C C . SER B 1 91 ? -2.633 -37.188 -12.922 1 68.88 91 SER B C 1
ATOM 3168 O O . SER B 1 91 ? -3.326 -37.188 -13.938 1 68.88 91 SER B O 1
ATOM 3170 N N . GLY B 1 92 ? -1.571 -36.438 -12.875 1 74.06 92 GLY B N 1
ATOM 3171 C CA . GLY B 1 92 ? -1.117 -35.531 -13.922 1 74.06 92 GLY B CA 1
ATOM 3172 C C . GLY B 1 92 ? -2.004 -34.312 -14.086 1 74.06 92 GLY B C 1
ATOM 3173 O O . GLY B 1 92 ? -1.946 -33.625 -15.109 1 74.06 92 GLY B O 1
ATOM 3174 N N . LYS B 1 93 ? -2.799 -34.094 -13.141 1 82.06 93 LYS B N 1
ATOM 3175 C CA . LYS B 1 93 ? -3.758 -33 -13.266 1 82.06 93 LYS B CA 1
ATOM 3176 C C . LYS B 1 93 ? -3.24 -31.734 -12.578 1 82.06 93 LYS B C 1
ATOM 3178 O O . LYS B 1 93 ? -2.568 -31.812 -11.547 1 82.06 93 LYS B O 1
ATOM 3183 N N . VAL B 1 94 ? -3.426 -30.641 -13.258 1 90.19 94 VAL B N 1
ATOM 3184 C CA . VAL B 1 94 ? -3.137 -29.328 -12.688 1 90.19 94 VAL B CA 1
ATOM 3185 C C . VAL B 1 94 ? -4.375 -28.797 -11.977 1 90.19 94 VAL B C 1
ATOM 3187 O O . VAL B 1 94 ? -5.32 -28.344 -12.625 1 90.19 94 VAL B O 1
ATOM 3190 N N . ARG B 1 95 ? -4.367 -28.938 -10.703 1 89.12 95 ARG B N 1
ATOM 3191 C CA . ARG B 1 95 ? -5.516 -28.547 -9.891 1 89.12 95 ARG B CA 1
ATOM 3192 C C . ARG B 1 95 ? -5.113 -28.359 -8.43 1 89.12 95 ARG B C 1
ATOM 3194 O O . ARG B 1 95 ? -3.945 -28.516 -8.078 1 89.12 95 ARG B O 1
ATOM 3201 N N . GLY B 1 96 ? -6.102 -27.891 -7.543 1 86.69 96 GLY B N 1
ATOM 3202 C CA . GLY B 1 96 ? -5.863 -27.719 -6.117 1 86.69 96 GLY B CA 1
ATOM 3203 C C . GLY B 1 96 ? -5.391 -26.328 -5.746 1 86.69 96 GLY B C 1
ATOM 3204 O O . GLY B 1 96 ? -5.359 -25.438 -6.59 1 86.69 96 GLY B O 1
ATOM 3205 N N . PRO B 1 97 ? -5.051 -26.203 -4.473 1 88.56 97 PRO B N 1
ATOM 3206 C CA . PRO B 1 97 ? -4.66 -24.875 -3.992 1 88.56 97 PRO B CA 1
ATOM 3207 C C . PRO B 1 97 ? -3.266 -24.469 -4.461 1 88.56 97 PRO B C 1
ATOM 3209 O O . PRO B 1 97 ? -2.373 -25.312 -4.578 1 88.56 97 PRO B O 1
ATOM 3212 N N . LEU B 1 98 ? -3.076 -23.234 -4.77 1 94.31 98 LEU B N 1
ATOM 3213 C CA . LEU B 1 98 ? -1.803 -22.609 -5.098 1 94.31 98 LEU B CA 1
ATOM 3214 C C . LEU B 1 98 ? -1.68 -21.25 -4.418 1 94.31 98 LEU B C 1
ATOM 3216 O O . LEU B 1 98 ? -2.418 -20.312 -4.746 1 94.31 98 LEU B O 1
ATOM 3220 N N . ASN B 1 99 ? -0.783 -21.141 -3.418 1 95.5 99 ASN B N 1
ATOM 3221 C CA . ASN B 1 99 ? -0.53 -19.891 -2.701 1 95.5 99 ASN B CA 1
ATOM 3222 C C . ASN B 1 99 ? 0.675 -19.141 -3.273 1 95.5 99 ASN B C 1
ATOM 3224 O O . ASN B 1 99 ? 1.816 -19.578 -3.088 1 95.5 99 ASN B O 1
ATOM 3228 N N . VAL B 1 100 ? 0.409 -17.984 -3.918 1 98.38 100 VAL B N 1
ATOM 3229 C CA . VAL B 1 100 ? 1.449 -17.25 -4.629 1 98.38 100 VAL B CA 1
ATOM 3230 C C . VAL B 1 100 ? 1.703 -15.922 -3.939 1 98.38 100 VAL B C 1
ATOM 3232 O O . VAL B 1 100 ? 0.79 -15.102 -3.797 1 98.38 100 VAL B O 1
ATOM 3235 N N . GLY B 1 101 ? 2.932 -15.719 -3.473 1 98.5 101 GLY B N 1
ATOM 3236 C CA . GLY B 1 101 ? 3.35 -14.422 -2.971 1 98.5 101 GLY B CA 1
ATOM 3237 C C . GLY B 1 101 ? 3.908 -13.516 -4.051 1 98.5 101 GLY B C 1
ATOM 3238 O O . GLY B 1 101 ? 4.375 -13.992 -5.09 1 98.5 101 GLY B O 1
ATOM 3239 N N . CYS B 1 102 ? 3.826 -12.281 -3.818 1 98.5 102 CYS B N 1
ATOM 3240 C CA . CYS B 1 102 ? 4.426 -11.297 -4.711 1 98.5 102 CYS B CA 1
ATOM 3241 C C . CYS B 1 102 ? 4.938 -10.094 -3.932 1 98.5 102 CYS B C 1
ATOM 3243 O O . CYS B 1 102 ? 4.297 -9.641 -2.982 1 98.5 102 CYS B O 1
ATOM 3245 N N . LEU B 1 103 ? 6.07 -9.641 -4.363 1 97.94 103 LEU B N 1
ATOM 3246 C CA . LEU B 1 103 ? 6.652 -8.461 -3.729 1 97.94 103 LEU B CA 1
ATOM 3247 C C . LEU B 1 103 ? 5.727 -7.258 -3.867 1 97.94 103 LEU B C 1
ATOM 3249 O O . LEU B 1 103 ? 5.207 -6.992 -4.953 1 97.94 103 LEU B O 1
ATOM 3253 N N . VAL B 1 104 ? 5.613 -6.543 -2.846 1 96.56 104 VAL B N 1
ATOM 3254 C CA . VAL B 1 104 ? 4.605 -5.496 -2.709 1 96.56 104 VAL B CA 1
ATOM 3255 C C . VAL B 1 104 ? 4.918 -4.348 -3.668 1 96.56 104 VAL B C 1
ATOM 3257 O O . VAL B 1 104 ? 4.031 -3.562 -4.016 1 96.56 104 VAL B O 1
ATOM 3260 N N . THR B 1 105 ? 6.098 -4.215 -4.172 1 95.31 105 THR B N 1
ATOM 3261 C CA . THR B 1 105 ? 6.492 -3.07 -4.988 1 95.31 105 THR B CA 1
ATOM 3262 C C . THR B 1 105 ? 5.898 -3.178 -6.391 1 95.31 105 THR B C 1
ATOM 3264 O O . THR B 1 105 ? 5.844 -2.188 -7.125 1 95.31 105 THR B O 1
ATOM 3267 N N . PHE B 1 106 ? 5.473 -4.441 -6.781 1 96.88 106 PHE B N 1
ATOM 3268 C CA . PHE B 1 106 ? 4.941 -4.551 -8.133 1 96.88 106 PHE B CA 1
ATOM 3269 C C . PHE B 1 106 ? 3.768 -5.523 -8.18 1 96.88 106 PHE B C 1
ATOM 3271 O O . PHE B 1 106 ? 3.291 -5.883 -9.258 1 96.88 106 PHE B O 1
ATOM 3278 N N . ALA B 1 107 ? 3.256 -5.949 -7.09 1 98.12 107 ALA B N 1
ATOM 3279 C CA . ALA B 1 107 ? 2.139 -6.891 -7.031 1 98.12 107 ALA B CA 1
ATOM 3280 C C . ALA B 1 107 ? 0.927 -6.352 -7.785 1 98.12 107 ALA B C 1
ATOM 3282 O O . ALA B 1 107 ? 0.253 -7.098 -8.5 1 98.12 107 ALA B O 1
ATOM 3283 N N . GLN B 1 108 ? 0.664 -5.059 -7.699 1 97.25 108 GLN B N 1
ATOM 3284 C CA . GLN B 1 108 ? -0.512 -4.434 -8.297 1 97.25 108 GLN B CA 1
ATOM 3285 C C . GLN B 1 108 ? -0.365 -4.324 -9.812 1 97.25 108 GLN B C 1
ATOM 3287 O O . GLN B 1 108 ? -1.354 -4.129 -10.523 1 97.25 108 GLN B O 1
ATOM 3292 N N . ILE B 1 109 ? 0.828 -4.457 -10.281 1 97.12 109 ILE B N 1
ATOM 3293 C CA . ILE B 1 109 ? 1.115 -4.223 -11.695 1 97.12 109 ILE B CA 1
ATOM 3294 C C . ILE B 1 109 ? 1.133 -5.551 -12.445 1 97.12 109 ILE B C 1
ATOM 3296 O O . ILE B 1 109 ? 0.576 -5.66 -13.539 1 97.12 109 ILE B O 1
ATOM 3300 N N . VAL B 1 110 ? 1.664 -6.578 -11.844 1 97.88 110 VAL B N 1
ATOM 3301 C CA . VAL B 1 110 ? 2.021 -7.777 -12.594 1 97.88 110 VAL B CA 1
ATOM 3302 C C . VAL B 1 110 ? 1.07 -8.914 -12.234 1 97.88 110 VAL B C 1
ATOM 3304 O O . VAL B 1 110 ? 0.539 -9.594 -13.117 1 97.88 110 VAL B O 1
ATOM 3307 N N . LEU B 1 111 ? 0.775 -9.125 -10.992 1 98.44 111 LEU B N 1
ATOM 3308 C CA . LEU B 1 111 ? 0.245 -10.383 -10.477 1 98.44 111 LEU B CA 1
ATOM 3309 C C . LEU B 1 111 ? -1.186 -10.602 -10.953 1 98.44 111 LEU B C 1
ATOM 3311 O O . LEU B 1 111 ? -1.538 -11.703 -11.383 1 98.44 111 LEU B O 1
ATOM 3315 N N . PRO B 1 112 ? -2.053 -9.555 -10.977 1 98.44 112 PRO B N 1
ATOM 3316 C CA . PRO B 1 112 ? -3.441 -9.812 -11.367 1 98.44 112 PRO B CA 1
ATOM 3317 C C . PRO B 1 112 ? -3.572 -10.305 -12.805 1 98.44 112 PRO B C 1
ATOM 3319 O O . PRO B 1 112 ? -4.312 -11.25 -13.07 1 98.44 112 PRO B O 1
ATOM 3322 N N . GLN B 1 113 ? -2.85 -9.672 -13.672 1 97.56 113 GLN B N 1
ATOM 3323 C CA . GLN B 1 113 ? -2.908 -10.086 -15.07 1 97.56 113 GLN B CA 1
ATOM 3324 C C . GLN B 1 113 ? -2.277 -11.461 -15.266 1 97.56 113 GLN B C 1
ATOM 3326 O O . GLN B 1 113 ? -2.803 -12.289 -16 1 97.56 113 GLN B O 1
ATOM 3331 N N . LEU B 1 114 ? -1.143 -11.68 -14.617 1 98.5 114 LEU B N 1
ATOM 3332 C CA . LEU B 1 114 ? -0.496 -12.984 -14.664 1 98.5 114 LEU B CA 1
ATOM 3333 C C . LEU B 1 114 ? -1.431 -14.07 -14.148 1 98.5 114 LEU B C 1
ATOM 3335 O O . LEU B 1 114 ? -1.552 -15.133 -14.758 1 98.5 114 LEU B O 1
ATOM 3339 N N . ARG B 1 115 ? -2.053 -13.797 -13 1 98.69 115 ARG B N 1
ATOM 3340 C CA . ARG B 1 115 ? -3.006 -14.719 -12.398 1 98.69 115 ARG B CA 1
ATOM 3341 C C . ARG B 1 115 ? -4.168 -15 -13.336 1 98.69 115 ARG B C 1
ATOM 3343 O O . ARG B 1 115 ? -4.574 -16.156 -13.508 1 98.69 115 ARG B O 1
ATOM 3350 N N . ARG B 1 116 ? -4.734 -13.977 -13.969 1 98.25 116 ARG B N 1
ATOM 3351 C CA . ARG B 1 116 ? -5.875 -14.141 -14.867 1 98.25 116 ARG B CA 1
ATOM 3352 C C . ARG B 1 116 ? -5.555 -15.125 -15.984 1 98.25 116 ARG B C 1
ATOM 3354 O O . ARG B 1 116 ? -6.312 -16.062 -16.219 1 98.25 116 ARG B O 1
ATOM 3361 N N . GLY B 1 117 ? -4.406 -14.922 -16.625 1 98 117 GLY B N 1
ATOM 3362 C CA . GLY B 1 117 ? -4.008 -15.828 -17.688 1 98 117 GLY B CA 1
ATOM 3363 C C . GLY B 1 117 ? -3.865 -17.266 -17.219 1 98 117 GLY B C 1
ATOM 3364 O O . GLY B 1 117 ? -4.254 -18.203 -17.938 1 98 117 GLY B O 1
ATOM 3365 N N . PHE B 1 118 ? -3.363 -17.453 -16.047 1 98.62 118 PHE B N 1
ATOM 3366 C CA . PHE B 1 118 ? -3.119 -18.797 -15.516 1 98.62 118 PHE B CA 1
ATOM 3367 C C . PHE B 1 118 ? -4.434 -19.5 -15.203 1 98.62 118 PHE B C 1
ATOM 3369 O O . PHE B 1 118 ? -4.641 -20.641 -15.594 1 98.62 118 PHE B O 1
ATOM 3376 N N . VAL B 1 119 ? -5.352 -18.797 -14.5 1 97.94 119 VAL B N 1
ATOM 3377 C CA . VAL B 1 119 ? -6.562 -19.453 -14.023 1 97.94 119 VAL B CA 1
ATOM 3378 C C . VAL B 1 119 ? -7.527 -19.672 -15.188 1 97.94 119 VAL B C 1
ATOM 3380 O O . VAL B 1 119 ? -8.43 -20.5 -15.109 1 97.94 119 VAL B O 1
ATOM 3383 N N . ASP B 1 120 ? -7.391 -18.891 -16.281 1 97.75 120 ASP B N 1
ATOM 3384 C CA . ASP B 1 120 ? -8.156 -19.156 -17.484 1 97.75 120 ASP B CA 1
ATOM 3385 C C . ASP B 1 120 ? -7.742 -20.484 -18.109 1 97.75 120 ASP B C 1
ATOM 3387 O O . ASP B 1 120 ? -8.578 -21.219 -18.641 1 97.75 120 ASP B O 1
ATOM 3391 N N . GLN B 1 121 ? -6.445 -20.797 -18.016 1 97.06 121 GLN B N 1
ATOM 3392 C CA . GLN B 1 121 ? -5.902 -22.031 -18.578 1 97.06 121 GLN B CA 1
ATOM 3393 C C . GLN B 1 121 ? -6.152 -23.219 -17.641 1 97.06 121 GLN B C 1
ATOM 3395 O O . GLN B 1 121 ? -6.379 -24.344 -18.109 1 97.06 121 GLN B O 1
ATOM 3400 N N . TRP B 1 122 ? -6.094 -23 -16.375 1 96.94 122 TRP B N 1
ATOM 3401 C CA . TRP B 1 122 ? -6.262 -24.062 -15.383 1 96.94 122 TRP B CA 1
ATOM 3402 C C . TRP B 1 122 ? -7.348 -23.703 -14.375 1 96.94 122 TRP B C 1
ATOM 3404 O O . TRP B 1 122 ? -7.055 -23.453 -13.203 1 96.94 122 TRP B O 1
ATOM 3414 N N . PRO B 1 123 ? -8.594 -23.859 -14.703 1 96.19 123 PRO B N 1
ATOM 3415 C CA . PRO B 1 123 ? -9.711 -23.375 -13.883 1 96.19 123 PRO B CA 1
ATOM 3416 C C . PRO B 1 123 ? -9.906 -24.203 -12.609 1 96.19 123 PRO B C 1
ATOM 3418 O O . PRO B 1 123 ? -10.609 -23.766 -11.695 1 96.19 123 PRO B O 1
ATOM 3421 N N . GLU B 1 124 ? -9.297 -25.328 -12.5 1 94.19 124 GLU B N 1
ATOM 3422 C CA . GLU B 1 124 ? -9.469 -26.172 -11.328 1 94.19 124 GLU B CA 1
ATOM 3423 C C . GLU B 1 124 ? -8.469 -25.812 -10.234 1 94.19 124 GLU B C 1
ATOM 3425 O O . GLU B 1 124 ? -8.508 -26.359 -9.133 1 94.19 124 GLU B O 1
ATOM 3430 N N . VAL B 1 125 ? -7.551 -24.859 -10.5 1 95.12 125 VAL B N 1
ATOM 3431 C CA . VAL B 1 125 ? -6.598 -24.375 -9.5 1 95.12 125 VAL B CA 1
ATOM 3432 C C . VAL B 1 125 ? -7.258 -23.312 -8.625 1 95.12 125 VAL B C 1
ATOM 3434 O O . VAL B 1 125 ? -7.898 -22.391 -9.133 1 95.12 125 VAL B O 1
ATOM 3437 N N . GLU B 1 126 ? -7.219 -23.5 -7.32 1 94.44 126 GLU B N 1
ATOM 3438 C CA . GLU B 1 126 ? -7.617 -22.469 -6.363 1 94.44 126 GLU B CA 1
ATOM 3439 C C . GLU B 1 126 ? -6.461 -21.531 -6.055 1 94.44 126 GLU B C 1
ATOM 3441 O O . GLU B 1 126 ? -5.684 -21.766 -5.129 1 94.44 126 GLU B O 1
ATOM 3446 N N . PHE B 1 127 ? -6.398 -20.422 -6.762 1 97.12 127 PHE B N 1
ATOM 3447 C CA . PHE B 1 127 ? -5.27 -19.5 -6.742 1 97.12 127 PHE B CA 1
ATOM 3448 C C . PHE B 1 127 ? -5.457 -18.438 -5.66 1 97.12 127 PHE B C 1
ATOM 3450 O O . PHE B 1 127 ? -6.457 -17.719 -5.652 1 97.12 127 PHE B O 1
ATOM 3457 N N . HIS B 1 128 ? -4.527 -18.344 -4.727 1 95.94 128 HIS B N 1
ATOM 3458 C CA . HIS B 1 128 ? -4.492 -17.312 -3.709 1 95.94 128 HIS B CA 1
ATOM 3459 C C . HIS B 1 128 ? -3.246 -16.438 -3.848 1 95.94 128 HIS B C 1
ATOM 3461 O O . HIS B 1 128 ? -2.141 -16.969 -4.016 1 95.94 128 HIS B O 1
ATOM 3467 N N . GLN B 1 129 ? -3.447 -15.156 -3.852 1 98.06 129 GLN B N 1
ATOM 3468 C CA . GLN B 1 129 ? -2.303 -14.258 -3.967 1 98.06 129 GLN B CA 1
ATOM 3469 C C . GLN B 1 129 ? -2.109 -13.445 -2.689 1 98.06 129 GLN B C 1
ATOM 3471 O O . GLN B 1 129 ? -3.084 -13.055 -2.043 1 98.06 129 GLN B O 1
ATOM 3476 N N . PHE B 1 130 ? -0.82 -13.148 -2.389 1 96.25 130 PHE B N 1
ATOM 3477 C CA . PHE B 1 130 ? -0.44 -12.406 -1.189 1 96.25 130 PHE B CA 1
ATOM 3478 C C . PHE B 1 130 ? 0.637 -11.375 -1.506 1 96.25 130 PHE B C 1
ATOM 3480 O O . PHE B 1 130 ? 1.617 -11.688 -2.188 1 96.25 130 PHE B O 1
ATOM 3487 N N . GLU B 1 131 ? 0.422 -10.148 -1.051 1 96.94 131 GLU B N 1
ATOM 3488 C CA . GLU B 1 131 ? 1.46 -9.125 -1.124 1 96.94 131 GLU B CA 1
ATOM 3489 C C . GLU B 1 131 ? 2.381 -9.188 0.091 1 96.94 131 GLU B C 1
ATOM 3491 O O . GLU B 1 131 ? 1.915 -9.148 1.232 1 96.94 131 GLU B O 1
ATOM 3496 N N . ARG B 1 132 ? 3.658 -9.25 -0.153 1 96.25 132 ARG B N 1
ATOM 3497 C CA . ARG B 1 132 ? 4.637 -9.391 0.919 1 96.25 132 ARG B CA 1
ATOM 3498 C C . ARG B 1 132 ? 5.906 -8.602 0.61 1 96.25 132 ARG B C 1
ATOM 3500 O O . ARG B 1 132 ? 6.223 -8.359 -0.556 1 96.25 132 ARG B O 1
ATOM 3507 N N . ASP B 1 133 ? 6.539 -8.133 1.66 1 94.88 133 ASP B N 1
ATOM 3508 C CA . ASP B 1 133 ? 7.91 -7.695 1.425 1 94.88 133 ASP B CA 1
ATOM 3509 C C . ASP B 1 133 ? 8.859 -8.891 1.344 1 94.88 133 ASP B C 1
ATOM 3511 O O . ASP B 1 133 ? 8.453 -10.031 1.554 1 94.88 133 ASP B O 1
ATOM 3515 N N . GLN B 1 134 ? 10.094 -8.656 1.053 1 96.31 134 GLN B N 1
ATOM 3516 C CA . GLN B 1 134 ? 11.055 -9.711 0.746 1 96.31 134 GLN B CA 1
ATOM 3517 C C . GLN B 1 134 ? 11.25 -10.641 1.94 1 96.31 134 GLN B C 1
ATOM 3519 O O . GLN B 1 134 ? 11.258 -11.867 1.786 1 96.31 134 GLN B O 1
ATOM 3524 N N . GLN B 1 135 ? 11.406 -10.125 3.119 1 93.38 135 GLN B N 1
ATOM 3525 C CA . GLN B 1 135 ? 11.602 -10.945 4.312 1 93.38 135 GLN B CA 1
ATOM 3526 C C . GLN B 1 135 ? 10.383 -11.828 4.578 1 93.38 135 GLN B C 1
ATOM 3528 O O . GLN B 1 135 ? 10.523 -13.016 4.879 1 93.38 135 GLN B O 1
ATOM 3533 N N . ALA B 1 136 ? 9.242 -11.25 4.465 1 94.19 136 ALA B N 1
ATOM 3534 C CA . ALA B 1 136 ? 8.008 -12.008 4.668 1 94.19 136 ALA B CA 1
ATOM 3535 C C . ALA B 1 136 ? 7.879 -13.125 3.643 1 94.19 136 ALA B C 1
ATOM 3537 O O . ALA B 1 136 ? 7.355 -14.203 3.951 1 94.19 136 ALA B O 1
ATOM 3538 N N . ILE B 1 137 ? 8.32 -12.898 2.426 1 97.56 137 ILE B N 1
ATOM 3539 C CA . ILE B 1 137 ? 8.297 -13.922 1.391 1 97.56 137 ILE B CA 1
ATOM 3540 C C . ILE B 1 137 ? 9.164 -15.109 1.819 1 97.56 137 ILE B C 1
ATOM 3542 O O . ILE B 1 137 ? 8.734 -16.266 1.731 1 97.56 137 ILE B O 1
ATOM 3546 N N . PHE B 1 138 ? 10.352 -14.797 2.354 1 96.38 138 PHE B N 1
ATOM 3547 C CA . PHE B 1 138 ? 11.219 -15.867 2.832 1 96.38 138 PHE B CA 1
ATOM 3548 C C . PHE B 1 138 ? 10.523 -16.688 3.912 1 96.38 138 PHE B C 1
ATOM 3550 O O . PHE B 1 138 ? 10.477 -17.922 3.83 1 96.38 138 PHE B O 1
ATOM 3557 N N . ASP B 1 139 ? 9.961 -15.984 4.871 1 92 139 ASP B N 1
ATOM 3558 C CA . ASP B 1 139 ? 9.344 -16.625 6.023 1 92 139 ASP B CA 1
ATOM 3559 C C . ASP B 1 139 ? 8.148 -17.469 5.602 1 92 139 ASP B C 1
ATOM 3561 O O . ASP B 1 139 ? 7.977 -18.594 6.074 1 92 139 ASP B O 1
ATOM 3565 N N . ASP B 1 140 ? 7.391 -16.984 4.676 1 93.06 140 ASP B N 1
ATOM 3566 C CA . ASP B 1 140 ? 6.164 -17.656 4.262 1 93.06 140 ASP B CA 1
ATOM 3567 C C . ASP B 1 140 ? 6.477 -18.859 3.389 1 93.06 140 ASP B C 1
ATOM 3569 O O . ASP B 1 140 ? 5.758 -19.875 3.432 1 93.06 140 ASP B O 1
ATOM 3573 N N . LEU B 1 141 ? 7.496 -18.766 2.588 1 92.88 141 LEU B N 1
ATOM 3574 C CA . LEU B 1 141 ? 7.922 -19.922 1.816 1 92.88 141 LEU B CA 1
ATOM 3575 C C . LEU B 1 141 ? 8.453 -21.016 2.734 1 92.88 141 LEU B C 1
ATOM 3577 O O . LEU B 1 141 ? 8.125 -22.203 2.559 1 92.88 141 LEU B O 1
ATOM 3581 N N . ARG B 1 142 ? 9.156 -20.609 3.768 1 86.62 142 ARG B N 1
ATOM 3582 C CA . ARG B 1 142 ? 9.742 -21.562 4.707 1 86.62 142 ARG B CA 1
ATOM 3583 C C . ARG B 1 142 ? 8.656 -22.25 5.531 1 86.62 142 ARG B C 1
ATOM 3585 O O . ARG B 1 142 ? 8.773 -23.422 5.859 1 86.62 142 ARG B O 1
ATOM 3592 N N . SER B 1 143 ? 7.652 -21.469 5.871 1 81.75 143 SER B N 1
ATOM 3593 C CA . SER B 1 143 ? 6.57 -22.016 6.684 1 81.75 143 SER B CA 1
ATOM 3594 C C . SER B 1 143 ? 5.477 -22.625 5.816 1 81.75 143 SER B C 1
ATOM 3596 O O . SER B 1 143 ? 4.41 -23 6.312 1 81.75 143 SER B O 1
ATOM 3598 N N . ALA B 1 144 ? 5.648 -22.625 4.5 1 81.75 144 ALA B N 1
ATOM 3599 C CA . ALA B 1 144 ? 4.762 -23.25 3.521 1 81.75 144 ALA B CA 1
ATOM 3600 C C . ALA B 1 144 ? 3.42 -22.531 3.457 1 81.75 144 ALA B C 1
ATOM 3602 O O . ALA B 1 144 ? 2.412 -23.109 3.051 1 81.75 144 ALA B O 1
ATOM 3603 N N . ARG B 1 145 ? 3.48 -21.328 3.932 1 85.75 145 ARG B N 1
ATOM 3604 C CA . ARG B 1 145 ? 2.301 -20.484 3.75 1 85.75 145 ARG B CA 1
ATOM 3605 C C . ARG B 1 145 ? 2.188 -20.016 2.309 1 85.75 145 ARG B C 1
ATOM 3607 O O . ARG B 1 145 ? 1.092 -19.703 1.836 1 85.75 145 ARG B O 1
ATOM 3614 N N . LEU B 1 146 ? 3.355 -19.969 1.664 1 94.25 146 LEU B N 1
ATOM 3615 C CA . LEU B 1 146 ? 3.451 -19.734 0.227 1 94.25 146 LEU B CA 1
ATOM 3616 C C . LEU B 1 146 ? 4.062 -20.938 -0.479 1 94.25 146 LEU B C 1
ATOM 3618 O O . LEU B 1 146 ? 4.973 -21.578 0.053 1 94.25 146 LEU B O 1
ATOM 3622 N N . ASP B 1 147 ? 3.529 -21.203 -1.627 1 93.25 147 ASP B N 1
ATOM 3623 C CA . ASP B 1 147 ? 4.102 -22.266 -2.453 1 93.25 147 ASP B CA 1
ATOM 3624 C C . ASP B 1 147 ? 5.207 -21.719 -3.357 1 93.25 147 ASP B C 1
ATOM 3626 O O . ASP B 1 147 ? 6.184 -22.406 -3.637 1 93.25 147 ASP B O 1
ATOM 3630 N N . ILE B 1 148 ? 5.012 -20.562 -3.83 1 97.62 148 ILE B N 1
ATOM 3631 C CA . ILE B 1 148 ? 5.906 -19.906 -4.773 1 97.62 148 ILE B CA 1
ATOM 3632 C C . ILE B 1 148 ? 5.711 -18.391 -4.695 1 97.62 148 ILE B C 1
ATOM 3634 O O . ILE B 1 148 ? 4.66 -17.906 -4.258 1 97.62 148 ILE B O 1
ATOM 3638 N N . ALA B 1 149 ? 6.754 -17.625 -5.039 1 98.75 149 ALA B N 1
ATOM 3639 C CA . ALA B 1 149 ? 6.625 -16.172 -4.98 1 98.75 149 ALA B CA 1
ATOM 3640 C C . ALA B 1 149 ? 7.281 -15.516 -6.188 1 98.75 149 ALA B C 1
ATOM 3642 O O . ALA B 1 149 ? 8.289 -16.016 -6.703 1 98.75 149 ALA B O 1
ATOM 3643 N N . LEU B 1 150 ? 6.672 -14.469 -6.684 1 98.62 150 LEU B N 1
ATOM 3644 C CA . LEU B 1 150 ? 7.27 -13.562 -7.656 1 98.62 150 LEU B CA 1
ATOM 3645 C C . LEU B 1 150 ? 8.016 -12.43 -6.957 1 98.62 150 LEU B C 1
ATOM 3647 O O . LEU B 1 150 ? 7.422 -11.648 -6.219 1 98.62 150 LEU B O 1
ATOM 3651 N N . THR B 1 151 ? 9.336 -12.352 -7.105 1 98.44 151 THR B N 1
ATOM 3652 C CA . THR B 1 151 ? 10.141 -11.367 -6.402 1 98.44 151 THR B CA 1
ATOM 3653 C C . THR B 1 151 ? 11.445 -11.094 -7.145 1 98.44 151 THR B C 1
ATOM 3655 O O . THR B 1 151 ? 11.539 -11.328 -8.352 1 98.44 151 THR B O 1
ATOM 3658 N N . TYR B 1 152 ? 12.398 -10.43 -6.469 1 97.88 152 TYR B N 1
ATOM 3659 C CA . TYR B 1 152 ? 13.719 -10.141 -7.016 1 97.88 152 TYR B CA 1
ATOM 3660 C C . TYR B 1 152 ? 14.766 -11.109 -6.461 1 97.88 152 TYR B C 1
ATOM 3662 O O . TYR B 1 152 ? 14.539 -11.75 -5.43 1 97.88 152 TYR B O 1
ATOM 3670 N N . ASP B 1 153 ? 15.859 -11.164 -7.168 1 97.56 153 ASP B N 1
ATOM 3671 C CA . ASP B 1 153 ? 17.016 -11.906 -6.648 1 97.56 153 ASP B CA 1
ATOM 3672 C C . ASP B 1 153 ? 17.781 -11.07 -5.633 1 97.56 153 ASP B C 1
ATOM 3674 O O . ASP B 1 153 ? 18.984 -10.852 -5.785 1 97.56 153 ASP B O 1
ATOM 3678 N N . LEU B 1 154 ? 17.125 -10.719 -4.582 1 95 154 LEU B N 1
ATOM 3679 C CA . LEU B 1 154 ? 17.688 -9.922 -3.494 1 95 154 LEU B CA 1
ATOM 3680 C C . LEU B 1 154 ? 17.969 -10.789 -2.277 1 95 154 LEU B C 1
ATOM 3682 O O . LEU B 1 154 ? 17.062 -11.195 -1.563 1 95 154 LEU B O 1
ATOM 3686 N N . ASN B 1 155 ? 19.281 -11.078 -1.98 1 94.38 155 ASN B N 1
ATOM 3687 C CA . ASN B 1 155 ? 19.719 -11.797 -0.797 1 94.38 155 ASN B CA 1
ATOM 3688 C C . ASN B 1 155 ? 19 -13.141 -0.652 1 94.38 155 ASN B C 1
ATOM 3690 O O . ASN B 1 155 ? 18.5 -13.469 0.427 1 94.38 155 ASN B O 1
ATOM 3694 N N . ILE B 1 156 ? 18.984 -13.836 -1.665 1 96.44 156 ILE B N 1
ATOM 3695 C CA . ILE B 1 156 ? 18.266 -15.109 -1.676 1 96.44 156 ILE B CA 1
ATOM 3696 C C . ILE B 1 156 ? 18.984 -16.109 -0.773 1 96.44 156 ILE B C 1
ATOM 3698 O O . ILE B 1 156 ? 20.172 -16.406 -0.976 1 96.44 156 ILE B O 1
ATOM 3702 N N . PRO B 1 157 ? 18.25 -16.609 0.17 1 94.62 157 PRO B N 1
ATOM 3703 C CA . PRO B 1 157 ? 18.875 -17.625 1.029 1 94.62 157 PRO B CA 1
ATOM 3704 C C . PRO B 1 157 ? 19.172 -18.922 0.294 1 94.62 157 PRO B C 1
ATOM 3706 O O . PRO B 1 157 ? 18.484 -19.25 -0.679 1 94.62 157 PRO B O 1
ATOM 3709 N N . ALA B 1 158 ? 20.047 -19.75 0.837 1 94.19 158 ALA B N 1
ATOM 3710 C CA . ALA B 1 158 ? 20.547 -20.953 0.187 1 94.19 158 ALA B CA 1
ATOM 3711 C C . ALA B 1 158 ? 19.469 -22.031 0.132 1 94.19 158 ALA B C 1
ATOM 3713 O O . ALA B 1 158 ? 19.5 -22.922 -0.721 1 94.19 158 ALA B O 1
ATOM 3714 N N . ASP B 1 159 ? 18.547 -21.922 1.027 1 93.44 159 ASP B N 1
ATOM 3715 C CA . ASP B 1 159 ? 17.547 -22.984 1.134 1 93.44 159 ASP B CA 1
ATOM 3716 C C . ASP B 1 159 ? 16.406 -22.75 0.16 1 93.44 159 ASP B C 1
ATOM 3718 O O . ASP B 1 159 ? 15.477 -23.578 0.08 1 93.44 159 ASP B O 1
ATOM 3722 N N . LEU B 1 160 ? 16.453 -21.688 -0.541 1 96.69 160 LEU B N 1
ATOM 3723 C CA . LEU B 1 160 ? 15.43 -21.375 -1.53 1 96.69 160 LEU B CA 1
ATOM 3724 C C . LEU B 1 160 ? 16.031 -21.328 -2.934 1 96.69 160 LEU B C 1
ATOM 3726 O O . LEU B 1 160 ? 17.188 -20.984 -3.107 1 96.69 160 LEU B O 1
ATOM 3730 N N . ALA B 1 161 ? 15.227 -21.719 -3.898 1 96.38 161 ALA B N 1
ATOM 3731 C CA . ALA B 1 161 ? 15.633 -21.688 -5.301 1 96.38 161 ALA B CA 1
ATOM 3732 C C . ALA B 1 161 ? 15.016 -20.5 -6.027 1 96.38 161 ALA B C 1
ATOM 3734 O O . ALA B 1 161 ? 13.844 -20.172 -5.824 1 96.38 161 ALA B O 1
ATOM 3735 N N . PHE B 1 162 ? 15.82 -19.922 -6.828 1 97.88 162 PHE B N 1
ATOM 3736 C CA . PHE B 1 162 ? 15.375 -18.766 -7.598 1 97.88 162 PHE B CA 1
ATOM 3737 C C . PHE B 1 162 ? 15.438 -19.047 -9.094 1 97.88 162 PHE B C 1
ATOM 3739 O O . PHE B 1 162 ? 16.453 -19.547 -9.594 1 97.88 162 PHE B O 1
ATOM 3746 N N . ILE B 1 163 ? 14.359 -18.75 -9.852 1 97.75 163 ILE B N 1
ATOM 3747 C CA . ILE B 1 163 ? 14.281 -18.859 -11.297 1 97.75 163 ILE B CA 1
ATOM 3748 C C . ILE B 1 163 ? 14.164 -17.469 -11.922 1 97.75 163 ILE B C 1
ATOM 3750 O O . ILE B 1 163 ? 13.102 -16.859 -11.883 1 97.75 163 ILE B O 1
ATOM 3754 N N . PRO B 1 164 ? 15.242 -17 -12.492 1 98.12 164 PRO B N 1
ATOM 3755 C CA . PRO B 1 164 ? 15.164 -15.664 -13.102 1 98.12 164 PRO B CA 1
ATOM 3756 C C . PRO B 1 164 ? 14.266 -15.633 -14.336 1 98.12 164 PRO B C 1
ATOM 3758 O O . PRO B 1 164 ? 14.25 -16.594 -15.117 1 98.12 164 PRO B O 1
ATOM 3761 N N . LEU B 1 165 ? 13.508 -14.555 -14.5 1 98.19 165 LEU B N 1
ATOM 3762 C CA . LEU B 1 165 ? 12.656 -14.375 -15.672 1 98.19 165 LEU B CA 1
ATOM 3763 C C . LEU B 1 165 ? 13.188 -13.258 -16.562 1 98.19 165 LEU B C 1
ATOM 3765 O O . LEU B 1 165 ? 13.445 -13.469 -17.75 1 98.19 165 LEU B O 1
ATOM 3769 N N . ILE B 1 166 ? 13.375 -12.047 -16.016 1 97 166 ILE B N 1
ATOM 3770 C CA . ILE B 1 166 ? 13.898 -10.93 -16.797 1 97 166 ILE B CA 1
ATOM 3771 C C . ILE B 1 166 ? 14.82 -10.078 -15.914 1 97 166 ILE B C 1
ATOM 3773 O O . ILE B 1 166 ? 14.711 -10.102 -14.688 1 97 166 ILE B O 1
ATOM 3777 N N . GLU B 1 167 ? 15.711 -9.383 -16.562 1 96.38 167 GLU B N 1
ATOM 3778 C CA . GLU B 1 167 ? 16.578 -8.406 -15.906 1 96.38 167 GLU B CA 1
ATOM 3779 C C . GLU B 1 167 ? 15.938 -7.016 -15.914 1 96.38 167 GLU B C 1
ATOM 3781 O O . GLU B 1 167 ? 15.359 -6.598 -16.922 1 96.38 167 GLU B O 1
ATOM 3786 N N . LEU B 1 168 ? 16.016 -6.352 -14.805 1 95.88 168 LEU B N 1
ATOM 3787 C CA . LEU B 1 168 ? 15.43 -5.023 -14.641 1 95.88 168 LEU B CA 1
ATOM 3788 C C . LEU B 1 168 ? 16.484 -4.016 -14.188 1 95.88 168 LEU B C 1
ATOM 3790 O O . LEU B 1 168 ? 16.75 -3.885 -12.992 1 95.88 168 LEU B O 1
ATOM 3794 N N . PRO B 1 169 ? 17.031 -3.281 -15.156 1 94.88 169 PRO B N 1
ATOM 3795 C CA . PRO B 1 169 ? 17.969 -2.23 -14.766 1 94.88 169 PRO B CA 1
ATOM 3796 C C . PRO B 1 169 ? 17.297 -1.093 -14 1 94.88 169 PRO B C 1
ATOM 3798 O O . PRO B 1 169 ? 16.141 -0.763 -14.266 1 94.88 169 PRO B O 1
ATOM 3801 N N . PRO B 1 170 ? 18.109 -0.515 -13.117 1 97.12 170 PRO B N 1
ATOM 3802 C CA . PRO B 1 170 ? 17.531 0.574 -12.32 1 97.12 170 PRO B CA 1
ATOM 3803 C C . PRO B 1 170 ? 17.453 1.889 -13.094 1 97.12 170 PRO B C 1
ATOM 3805 O O . PRO B 1 170 ? 18.188 2.086 -14.062 1 97.12 170 PRO B O 1
ATOM 3808 N N . PHE B 1 171 ? 16.609 2.758 -12.703 1 97.81 171 PHE B N 1
ATOM 3809 C CA . PHE B 1 171 ? 16.469 4.102 -13.242 1 97.81 171 PHE B CA 1
ATOM 3810 C C . PHE B 1 171 ? 16.109 5.094 -12.141 1 97.81 171 PHE B C 1
ATOM 3812 O O . PHE B 1 171 ? 15.703 4.695 -11.047 1 97.81 171 PHE B O 1
ATOM 3819 N N . ALA B 1 172 ? 16.297 6.312 -12.398 1 98.56 172 ALA B N 1
ATOM 3820 C CA . ALA B 1 172 ? 15.859 7.402 -11.531 1 98.56 172 ALA B CA 1
ATOM 3821 C C . ALA B 1 172 ? 14.453 7.875 -11.906 1 98.56 172 ALA B C 1
ATOM 3823 O O . ALA B 1 172 ? 14.125 7.965 -13.094 1 98.56 172 ALA B O 1
ATOM 3824 N N . LEU B 1 173 ? 13.656 8.086 -10.914 1 98.5 173 LEU B N 1
ATOM 3825 C CA . LEU B 1 173 ? 12.352 8.719 -11.055 1 98.5 173 LEU B CA 1
ATOM 3826 C C . LEU B 1 173 ? 12.414 10.195 -10.672 1 98.5 173 LEU B C 1
ATOM 3828 O O . LEU B 1 173 ? 12.867 10.539 -9.578 1 98.5 173 LEU B O 1
ATOM 3832 N N . LEU B 1 174 ? 12.016 11.023 -11.586 1 98.81 174 LEU B N 1
ATOM 3833 C CA . LEU B 1 174 ? 12.031 12.469 -11.375 1 98.81 174 LEU B CA 1
ATOM 3834 C C . LEU B 1 174 ? 10.68 13.086 -11.719 1 98.81 174 LEU B C 1
ATOM 3836 O O . LEU B 1 174 ? 9.914 12.523 -12.492 1 98.81 174 LEU B O 1
ATOM 3840 N N . ASN B 1 175 ? 10.367 14.195 -11.023 1 98.56 175 ASN B N 1
ATOM 3841 C CA . ASN B 1 175 ? 9.219 14.945 -11.523 1 98.56 175 ASN B CA 1
ATOM 3842 C C . ASN B 1 175 ? 9.492 15.547 -12.898 1 98.56 175 ASN B C 1
ATOM 3844 O O . ASN B 1 175 ? 10.648 15.727 -13.281 1 98.56 175 ASN B O 1
ATOM 3848 N N . GLU B 1 176 ? 8.508 15.891 -13.586 1 97 176 GLU B N 1
ATOM 3849 C CA . GLU B 1 176 ? 8.57 16.281 -14.992 1 97 176 GLU B CA 1
ATOM 3850 C C . GLU B 1 176 ? 9.422 17.531 -15.188 1 97 176 GLU B C 1
ATOM 3852 O O . GLU B 1 176 ? 10.094 17.688 -16.203 1 97 176 GLU B O 1
ATOM 3857 N N . THR B 1 177 ? 9.469 18.391 -14.195 1 97.38 177 THR B N 1
ATOM 3858 C CA . THR B 1 177 ? 10.141 19.672 -14.359 1 97.38 177 THR B CA 1
ATOM 3859 C C . THR B 1 177 ? 11.508 19.656 -13.688 1 97.38 177 THR B C 1
ATOM 3861 O O . THR B 1 177 ? 12.18 20.688 -13.602 1 97.38 177 THR B O 1
ATOM 3864 N N . HIS B 1 178 ? 11.914 18.578 -13.164 1 98.25 178 HIS B N 1
ATOM 3865 C CA . HIS B 1 178 ? 13.227 18.469 -12.531 1 98.25 178 HIS B CA 1
ATOM 3866 C C . HIS B 1 178 ? 14.344 18.812 -13.516 1 98.25 178 HIS B C 1
ATOM 3868 O O . HIS B 1 178 ? 14.281 18.438 -14.688 1 98.25 178 HIS B O 1
ATOM 3874 N N . GLU B 1 179 ? 15.367 19.391 -13.094 1 98.06 179 GLU B N 1
ATOM 3875 C CA . GLU B 1 179 ? 16.453 19.859 -13.953 1 98.06 179 GLU B CA 1
ATOM 3876 C C . GLU B 1 179 ? 17.156 18.688 -14.641 1 98.06 179 GLU B C 1
ATOM 3878 O O . GLU B 1 179 ? 17.672 18.828 -15.75 1 98.06 179 GLU B O 1
ATOM 3883 N N . LEU B 1 180 ? 17.141 17.531 -14.008 1 98.5 180 LEU B N 1
ATOM 3884 C CA . LEU B 1 180 ? 17.828 16.359 -14.555 1 98.5 180 LEU B CA 1
ATOM 3885 C C . LEU B 1 180 ? 16.891 15.523 -15.414 1 98.5 180 LEU B C 1
ATOM 3887 O O . LEU B 1 180 ? 17.328 14.539 -16.016 1 98.5 180 LEU B O 1
ATOM 3891 N N . ALA B 1 181 ? 15.648 15.883 -15.516 1 98.06 181 ALA B N 1
ATOM 3892 C CA . ALA B 1 181 ? 14.617 15.039 -16.109 1 98.06 181 ALA B CA 1
ATOM 3893 C C . ALA B 1 181 ? 14.836 14.867 -17.609 1 98.06 181 ALA B C 1
ATOM 3895 O O . ALA B 1 181 ? 14.328 13.914 -18.219 1 98.06 181 ALA B O 1
ATOM 3896 N N . HIS B 1 182 ? 15.641 15.688 -18.188 1 96.81 182 HIS B N 1
ATOM 3897 C CA . HIS B 1 182 ? 15.805 15.68 -19.641 1 96.81 182 HIS B CA 1
ATOM 3898 C C . HIS B 1 182 ? 17.047 14.906 -20.047 1 96.81 182 HIS B C 1
ATOM 3900 O O . HIS B 1 182 ? 17.312 14.727 -21.25 1 96.81 182 HIS B O 1
ATOM 3906 N N . ARG B 1 183 ? 17.766 14.438 -19.062 1 97.75 183 ARG B N 1
ATOM 3907 C CA . ARG B 1 183 ? 18.984 13.711 -19.359 1 97.75 183 ARG B CA 1
ATOM 3908 C C . ARG B 1 183 ? 18.672 12.328 -19.922 1 97.75 183 ARG B C 1
ATOM 3910 O O . ARG B 1 183 ? 17.688 11.703 -19.547 1 97.75 183 ARG B O 1
ATOM 3917 N N . GLU B 1 184 ? 19.609 11.875 -20.766 1 97.38 184 GLU B N 1
ATOM 3918 C CA . GLU B 1 184 ? 19.453 10.539 -21.344 1 97.38 184 GLU B CA 1
ATOM 3919 C C . GLU B 1 184 ? 19.75 9.453 -20.328 1 97.38 184 GLU B C 1
ATOM 3921 O O . GLU B 1 184 ? 19.172 8.359 -20.375 1 97.38 184 GLU B O 1
ATOM 3926 N N . SER B 1 185 ? 20.688 9.75 -19.422 1 98.12 185 SER B N 1
ATOM 3927 C CA . SER B 1 185 ? 21.078 8.859 -18.328 1 98.12 185 SER B CA 1
ATOM 3928 C C . SER B 1 185 ? 21.656 9.633 -17.156 1 98.12 185 SER B C 1
ATOM 3930 O O . SER B 1 185 ? 22.047 10.797 -17.297 1 98.12 185 SER B O 1
ATOM 3932 N N . LEU B 1 186 ? 21.672 8.969 -16.016 1 98.38 186 LEU B N 1
ATOM 3933 C CA . LEU B 1 186 ? 22.219 9.555 -14.797 1 98.38 186 LEU B CA 1
ATOM 3934 C C . LEU B 1 186 ? 23.078 8.539 -14.039 1 98.38 186 LEU B C 1
ATOM 3936 O O . LEU B 1 186 ? 22.859 7.332 -14.164 1 98.38 186 LEU B O 1
ATOM 3940 N N . SER B 1 187 ? 24.062 9.055 -13.336 1 97.56 187 SER B N 1
ATOM 3941 C CA . SER B 1 187 ? 24.797 8.25 -12.367 1 97.56 187 SER B CA 1
ATOM 3942 C C . SER B 1 187 ? 24.391 8.602 -10.938 1 97.56 187 SER B C 1
ATOM 3944 O O . SER B 1 187 ? 23.797 9.664 -10.703 1 97.56 187 SER B O 1
ATOM 3946 N N . PRO B 1 188 ? 24.703 7.73 -9.992 1 97.62 188 PRO B N 1
ATOM 3947 C CA . PRO B 1 188 ? 24.438 8.086 -8.594 1 97.62 188 PRO B CA 1
ATOM 3948 C C . PRO B 1 188 ? 25.109 9.398 -8.188 1 97.62 188 PRO B C 1
ATOM 3950 O O . PRO B 1 188 ? 24.562 10.148 -7.379 1 97.62 188 PRO B O 1
ATOM 3953 N N . ALA B 1 189 ? 26.219 9.695 -8.75 1 97.75 189 ALA B N 1
ATOM 3954 C CA . ALA B 1 189 ? 26.938 10.938 -8.445 1 97.75 189 ALA B CA 1
ATOM 3955 C C . ALA B 1 189 ? 26.125 12.156 -8.891 1 97.75 189 ALA B C 1
ATOM 3957 O O . ALA B 1 189 ? 26.125 13.188 -8.219 1 97.75 189 ALA B O 1
ATOM 3958 N N . ASP B 1 190 ? 25.469 12.023 -10.031 1 98.12 190 ASP B N 1
ATOM 3959 C CA . ASP B 1 190 ? 24.625 13.102 -10.531 1 98.12 190 ASP B CA 1
ATOM 3960 C C . ASP B 1 190 ? 23.5 13.422 -9.555 1 98.12 190 ASP B C 1
ATOM 3962 O O . ASP B 1 190 ? 23.016 14.555 -9.508 1 98.12 190 ASP B O 1
ATOM 3966 N N . LEU B 1 191 ? 23.094 12.406 -8.75 1 98.44 191 LEU B N 1
ATOM 3967 C CA . LEU B 1 191 ? 21.891 12.5 -7.91 1 98.44 191 LEU B CA 1
ATOM 3968 C C . LEU B 1 191 ? 22.266 12.875 -6.48 1 98.44 191 LEU B C 1
ATOM 3970 O O . LEU B 1 191 ? 21.391 13.25 -5.691 1 98.44 191 LEU B O 1
ATOM 3974 N N . ALA B 1 192 ? 23.516 12.891 -6.156 1 96.44 192 ALA B N 1
ATOM 3975 C CA . ALA B 1 192 ? 24.031 12.914 -4.785 1 96.44 192 ALA B CA 1
ATOM 3976 C C . ALA B 1 192 ? 23.594 14.188 -4.062 1 96.44 192 ALA B C 1
ATOM 3978 O O . ALA B 1 192 ? 23.359 14.164 -2.854 1 96.44 192 ALA B O 1
ATOM 3979 N N . ASP B 1 193 ? 23.453 15.266 -4.77 1 97.06 193 ASP B N 1
ATOM 3980 C CA . ASP B 1 193 ? 23.219 16.562 -4.133 1 97.06 193 ASP B CA 1
ATOM 3981 C C . ASP B 1 193 ? 21.719 16.891 -4.082 1 97.06 193 ASP B C 1
ATOM 3983 O O . ASP B 1 193 ? 21.328 17.938 -3.566 1 97.06 193 ASP B O 1
ATOM 3987 N N . TYR B 1 194 ? 20.906 16.031 -4.621 1 98.5 194 TYR B N 1
ATOM 3988 C CA . TYR B 1 194 ? 19.469 16.25 -4.648 1 98.5 194 TYR B CA 1
ATOM 3989 C C . TYR B 1 194 ? 18.766 15.406 -3.586 1 98.5 194 TYR B C 1
ATOM 3991 O O . TYR B 1 194 ? 19.234 14.328 -3.232 1 98.5 194 TYR B O 1
ATOM 3999 N N . PRO B 1 195 ? 17.609 15.914 -3.029 1 98.56 195 PRO B N 1
ATOM 4000 C CA . PRO B 1 195 ? 16.859 15.125 -2.051 1 98.56 195 PRO B CA 1
ATOM 4001 C C . PRO B 1 195 ? 16.328 13.82 -2.635 1 98.56 195 PRO B C 1
ATOM 4003 O O . PRO B 1 195 ? 15.898 13.781 -3.791 1 98.56 195 PRO B O 1
ATOM 4006 N N . MET B 1 196 ? 16.375 12.766 -1.798 1 98.56 196 MET B N 1
ATOM 4007 C CA . MET B 1 196 ? 15.891 11.445 -2.199 1 98.56 196 MET B CA 1
ATOM 4008 C C . MET B 1 196 ? 14.625 11.078 -1.434 1 98.56 196 MET B C 1
ATOM 4010 O O . MET B 1 196 ? 14.539 11.305 -0.227 1 98.56 196 MET B O 1
ATOM 4014 N N . VAL B 1 197 ? 13.633 10.641 -2.148 1 98.69 197 VAL B N 1
ATOM 4015 C CA . VAL B 1 197 ? 12.508 9.914 -1.562 1 98.69 197 VAL B CA 1
ATOM 4016 C C . VAL B 1 197 ? 12.797 8.414 -1.574 1 98.69 197 VAL B C 1
ATOM 4018 O O . VAL B 1 197 ? 12.672 7.762 -2.613 1 98.69 197 VAL B O 1
ATOM 4021 N N . LEU B 1 198 ? 13.109 7.867 -0.447 1 97.81 198 LEU B N 1
ATOM 4022 C CA . LEU B 1 198 ? 13.562 6.484 -0.367 1 97.81 198 LEU B CA 1
ATOM 4023 C C . LEU B 1 198 ? 12.398 5.543 -0.102 1 97.81 198 LEU B C 1
ATOM 4025 O O . LEU B 1 198 ? 11.625 5.75 0.839 1 97.81 198 LEU B O 1
ATOM 4029 N N . LEU B 1 199 ? 12.203 4.59 -1.015 1 96.62 199 LEU B N 1
ATOM 4030 C CA . LEU B 1 199 ? 11.336 3.463 -0.684 1 96.62 199 LEU B CA 1
ATOM 4031 C C . LEU B 1 199 ? 11.969 2.594 0.397 1 96.62 199 LEU B C 1
ATOM 4033 O O . LEU B 1 199 ? 12.898 1.832 0.122 1 96.62 199 LEU B O 1
ATOM 4037 N N . ASP B 1 200 ? 11.445 2.619 1.585 1 94.06 200 ASP B N 1
ATOM 4038 C CA . ASP B 1 200 ? 12.117 2.1 2.771 1 94.06 200 ASP B CA 1
ATOM 4039 C C . ASP B 1 200 ? 11.57 0.729 3.16 1 94.06 200 ASP B C 1
ATOM 4041 O O . ASP B 1 200 ? 10.914 0.588 4.191 1 94.06 200 ASP B O 1
ATOM 4045 N N . LEU B 1 201 ? 11.891 -0.249 2.414 1 93 201 LEU B N 1
ATOM 4046 C CA . LEU B 1 201 ? 11.508 -1.636 2.654 1 93 201 LEU B CA 1
ATOM 4047 C C . LEU B 1 201 ? 12.727 -2.488 2.977 1 93 201 LEU B C 1
ATOM 4049 O O . LEU B 1 201 ? 13.82 -2.229 2.471 1 93 201 LEU B O 1
ATOM 4053 N N . PRO B 1 202 ? 12.516 -3.523 3.801 1 88.44 202 PRO B N 1
ATOM 4054 C CA . PRO B 1 202 ? 13.633 -4.418 4.109 1 88.44 202 PRO B CA 1
ATOM 4055 C C . PRO B 1 202 ? 14.312 -4.961 2.857 1 88.44 202 PRO B C 1
ATOM 4057 O O . PRO B 1 202 ? 13.641 -5.352 1.899 1 88.44 202 PRO B O 1
ATOM 4060 N N . MET B 1 203 ? 15.672 -4.879 2.814 1 91.94 203 MET B N 1
ATOM 4061 C CA . MET B 1 203 ? 16.547 -5.371 1.757 1 91.94 203 MET B CA 1
ATOM 4062 C C . MET B 1 203 ? 16.5 -4.461 0.537 1 91.94 203 MET B C 1
ATOM 4064 O O . MET B 1 203 ? 17.531 -4.18 -0.076 1 91.94 203 MET B O 1
ATOM 4068 N N . SER B 1 204 ? 15.273 -3.934 0.18 1 93.19 204 SER B N 1
ATOM 4069 C CA . SER B 1 204 ? 15.141 -3.037 -0.965 1 93.19 204 SER B CA 1
ATOM 4070 C C . SER B 1 204 ? 15.898 -1.734 -0.741 1 93.19 204 SER B C 1
ATOM 4072 O O . SER B 1 204 ? 16.594 -1.257 -1.636 1 93.19 204 SER B O 1
ATOM 4074 N N . ALA B 1 205 ? 15.742 -1.189 0.447 1 94.69 205 ALA B N 1
ATOM 4075 C CA . ALA B 1 205 ? 16.422 0.063 0.762 1 94.69 205 ALA B CA 1
ATOM 4076 C C . ALA B 1 205 ? 17.938 -0.094 0.651 1 94.69 205 ALA B C 1
ATOM 4078 O O . ALA B 1 205 ? 18.609 0.744 0.048 1 94.69 205 ALA B O 1
ATOM 4079 N N . ASP B 1 206 ? 18.438 -1.214 1.191 1 94.44 206 ASP B N 1
ATOM 4080 C CA . ASP B 1 206 ? 19.875 -1.479 1.143 1 94.44 206 ASP B CA 1
ATOM 4081 C C . ASP B 1 206 ? 20.359 -1.615 -0.299 1 94.44 206 ASP B C 1
ATOM 4083 O O . ASP B 1 206 ? 21.438 -1.138 -0.643 1 94.44 206 ASP B O 1
ATOM 4087 N N . TYR B 1 207 ? 19.625 -2.238 -1.092 1 96.25 207 TYR B N 1
ATOM 4088 C CA . TYR B 1 207 ? 19.953 -2.422 -2.5 1 96.25 207 TYR B CA 1
ATOM 4089 C C . TYR B 1 207 ? 20.125 -1.08 -3.201 1 96.25 207 TYR B C 1
ATOM 4091 O O . TYR B 1 207 ? 21.156 -0.829 -3.836 1 96.25 207 TYR B O 1
ATOM 4099 N N . PHE B 1 208 ? 19.203 -0.178 -3.023 1 96.5 208 PHE B N 1
ATOM 4100 C CA . PHE B 1 208 ? 19.266 1.099 -3.725 1 96.5 208 PHE B CA 1
ATOM 4101 C C . PHE B 1 208 ? 20.375 1.976 -3.146 1 96.5 208 PHE B C 1
ATOM 4103 O O . PHE B 1 208 ? 21.078 2.668 -3.887 1 96.5 208 PHE B O 1
ATOM 4110 N N . LEU B 1 209 ? 20.531 1.956 -1.818 1 96.56 209 LEU B N 1
ATOM 4111 C CA . LEU B 1 209 ? 21.562 2.775 -1.182 1 96.56 209 LEU B CA 1
ATOM 4112 C C . LEU B 1 209 ? 22.953 2.285 -1.554 1 96.56 209 LEU B C 1
ATOM 4114 O O . LEU B 1 209 ? 23.906 3.061 -1.546 1 96.56 209 LEU B O 1
ATOM 4118 N N . SER B 1 210 ? 23.078 1.019 -1.932 1 96.44 210 SER B N 1
ATOM 4119 C CA . SER B 1 210 ? 24.375 0.451 -2.314 1 96.44 210 SER B CA 1
ATOM 4120 C C . SER B 1 210 ? 24.922 1.12 -3.57 1 96.44 210 SER B C 1
ATOM 4122 O O . SER B 1 210 ? 26.125 1.111 -3.807 1 96.44 210 SER B O 1
ATOM 4124 N N . PHE B 1 211 ? 24.031 1.688 -4.43 1 96.56 211 PHE B N 1
ATOM 4125 C CA . PHE B 1 211 ? 24.469 2.412 -5.613 1 96.56 211 PHE B CA 1
ATOM 4126 C C . PHE B 1 211 ? 25.375 3.574 -5.234 1 96.56 211 PHE B C 1
ATOM 4128 O O . PHE B 1 211 ? 26.281 3.941 -5.992 1 96.56 211 PHE B O 1
ATOM 4135 N N . PHE B 1 212 ? 25.094 4.137 -4.086 1 96.94 212 PHE B N 1
ATOM 4136 C CA . PHE B 1 212 ? 25.797 5.324 -3.619 1 96.94 212 PHE B CA 1
ATOM 4137 C C . PHE B 1 212 ? 27 4.938 -2.752 1 96.94 212 PHE B C 1
ATOM 4139 O O . PHE B 1 212 ? 28.094 5.465 -2.926 1 96.94 212 PHE B O 1
ATOM 4146 N N . THR B 1 213 ? 26.781 4.023 -1.878 1 94.19 213 THR B N 1
ATOM 4147 C CA . THR B 1 213 ? 27.828 3.615 -0.957 1 94.19 213 THR B CA 1
ATOM 4148 C C . THR B 1 213 ? 29.031 3.066 -1.721 1 94.19 213 THR B C 1
ATOM 4150 O O . THR B 1 213 ? 30.188 3.256 -1.308 1 94.19 213 THR B O 1
ATOM 4153 N N . ALA B 1 214 ? 28.812 2.408 -2.809 1 90.81 214 ALA B N 1
ATOM 4154 C CA . ALA B 1 214 ? 29.859 1.855 -3.658 1 90.81 214 ALA B CA 1
ATOM 4155 C C . ALA B 1 214 ? 30.781 2.957 -4.176 1 90.81 214 ALA B C 1
ATOM 4157 O O . ALA B 1 214 ? 31.953 2.703 -4.488 1 90.81 214 ALA B O 1
ATOM 4158 N N . MET B 1 215 ? 30.312 4.148 -4.199 1 94.25 215 MET B N 1
ATOM 4159 C CA . MET B 1 215 ? 31.062 5.285 -4.723 1 94.25 215 MET B CA 1
ATOM 4160 C C . MET B 1 215 ? 31.531 6.203 -3.594 1 94.25 215 MET B C 1
ATOM 4162 O O . MET B 1 215 ? 32.062 7.277 -3.844 1 94.25 215 MET B O 1
ATOM 4166 N N . GLY B 1 216 ? 31.172 5.805 -2.383 1 95.25 216 GLY B N 1
ATOM 4167 C CA . GLY B 1 216 ? 31.516 6.625 -1.234 1 95.25 216 GLY B CA 1
ATOM 4168 C C . GLY B 1 216 ? 30.641 7.848 -1.084 1 95.25 216 GLY B C 1
ATOM 4169 O O . GLY B 1 216 ? 31.047 8.852 -0.504 1 95.25 216 GLY B O 1
ATOM 4170 N N . ILE B 1 217 ? 29.516 7.781 -1.7 1 95.94 217 ILE B N 1
ATOM 4171 C CA . ILE B 1 217 ? 28.578 8.891 -1.675 1 95.94 217 ILE B CA 1
ATOM 4172 C C . ILE B 1 217 ? 27.484 8.625 -0.642 1 95.94 217 ILE B C 1
ATOM 4174 O O . ILE B 1 217 ? 27.016 7.488 -0.513 1 95.94 217 ILE B O 1
ATOM 4178 N N . GLU B 1 218 ? 27.125 9.625 0.074 1 94.56 218 GLU B N 1
ATOM 4179 C CA . GLU B 1 218 ? 25.969 9.57 0.953 1 94.56 218 GLU B CA 1
ATOM 4180 C C . GLU B 1 218 ? 24.812 10.406 0.394 1 94.56 218 GLU B C 1
ATOM 4182 O O . GLU B 1 218 ? 24.891 11.641 0.379 1 94.56 218 GLU B O 1
ATOM 4187 N N . PRO B 1 219 ? 23.812 9.734 -0.031 1 96.25 219 PRO B N 1
ATOM 4188 C CA . PRO B 1 219 ? 22.703 10.523 -0.566 1 96.25 219 PRO B CA 1
ATOM 4189 C C . PRO B 1 219 ? 21.953 11.297 0.516 1 96.25 219 PRO B C 1
ATOM 4191 O O . PRO B 1 219 ? 22.047 10.961 1.699 1 96.25 219 PRO B O 1
ATOM 4194 N N . ILE B 1 220 ? 21.219 12.32 0.128 1 97.31 220 ILE B N 1
ATOM 4195 C CA . ILE B 1 220 ? 20.391 13.102 1.039 1 97.31 220 ILE B CA 1
ATOM 4196 C C . ILE B 1 220 ? 18.984 12.5 1.11 1 97.31 220 ILE B C 1
ATOM 4198 O O . ILE B 1 220 ? 18.156 12.727 0.224 1 97.31 220 ILE B O 1
ATOM 4202 N N . ILE B 1 221 ? 18.734 11.75 2.146 1 96.06 221 ILE B N 1
ATOM 4203 C CA . ILE B 1 221 ? 17.406 11.148 2.295 1 96.06 221 ILE B CA 1
ATOM 4204 C C . ILE B 1 221 ? 16.453 12.164 2.908 1 96.06 221 ILE B C 1
ATOM 4206 O O . ILE B 1 221 ? 16.5 12.438 4.109 1 96.06 221 ILE B O 1
ATOM 4210 N N . ALA B 1 222 ? 15.547 12.688 2.104 1 96.75 222 ALA B N 1
ATOM 4211 C CA . ALA B 1 222 ? 14.625 13.727 2.547 1 96.75 222 ALA B CA 1
ATOM 4212 C C . ALA B 1 222 ? 13.297 13.133 3.008 1 96.75 222 ALA B C 1
ATOM 4214 O O . ALA B 1 222 ? 12.602 13.711 3.846 1 96.75 222 ALA B O 1
ATOM 4215 N N . GLU B 1 223 ? 12.914 12.016 2.387 1 96.69 223 GLU B N 1
ATOM 4216 C CA . GLU B 1 223 ? 11.656 11.336 2.684 1 96.69 223 GLU B CA 1
ATOM 4217 C C . GLU B 1 223 ? 11.836 9.82 2.688 1 96.69 223 GLU B C 1
ATOM 4219 O O . GLU B 1 223 ? 12.672 9.281 1.953 1 96.69 223 GLU B O 1
ATOM 4224 N N . ARG B 1 224 ? 11.07 9.18 3.566 1 95.62 224 ARG B N 1
ATOM 4225 C CA . ARG B 1 224 ? 10.953 7.723 3.58 1 95.62 224 ARG B CA 1
ATOM 4226 C C . ARG B 1 224 ? 9.492 7.289 3.523 1 95.62 224 ARG B C 1
ATOM 4228 O O . ARG B 1 224 ? 8.633 7.926 4.133 1 95.62 224 ARG B O 1
ATOM 4235 N N . THR B 1 225 ? 9.234 6.312 2.754 1 96 225 THR B N 1
ATOM 4236 C CA . THR B 1 225 ? 7.914 5.684 2.752 1 96 225 THR B CA 1
ATOM 4237 C C . THR B 1 225 ? 8.023 4.203 2.404 1 96 225 THR B C 1
ATOM 4239 O O . THR B 1 225 ? 8.969 3.785 1.731 1 96 225 THR B O 1
ATOM 4242 N N . ARG B 1 226 ? 7.035 3.438 2.857 1 94.19 226 ARG B N 1
ATOM 4243 C CA . ARG B 1 226 ? 7.004 2.016 2.525 1 94.19 226 ARG B CA 1
ATOM 4244 C C . ARG B 1 226 ? 6.027 1.74 1.388 1 94.19 226 ARG B C 1
ATOM 4246 O O . ARG B 1 226 ? 5.898 0.601 0.936 1 94.19 226 ARG B O 1
ATOM 4253 N N . ASP B 1 227 ? 5.375 2.746 0.938 1 95.44 227 ASP B N 1
ATOM 4254 C CA . ASP B 1 227 ? 4.355 2.615 -0.096 1 95.44 227 ASP B CA 1
ATOM 4255 C C . ASP B 1 227 ? 4.855 3.152 -1.435 1 95.44 227 ASP B C 1
ATOM 4257 O O . ASP B 1 227 ? 5.062 4.359 -1.587 1 95.44 227 ASP B O 1
ATOM 4261 N N . ILE B 1 228 ? 4.926 2.248 -2.404 1 96.31 228 ILE B N 1
ATOM 4262 C CA . ILE B 1 228 ? 5.516 2.594 -3.693 1 96.31 228 ILE B CA 1
ATOM 4263 C C . ILE B 1 228 ? 4.652 3.641 -4.391 1 96.31 228 ILE B C 1
ATOM 4265 O O . ILE B 1 228 ? 5.168 4.512 -5.098 1 96.31 228 ILE B O 1
ATOM 4269 N N . ALA B 1 229 ? 3.348 3.562 -4.215 1 96.69 229 ALA B N 1
ATOM 4270 C CA . ALA B 1 229 ? 2.459 4.543 -4.832 1 96.69 229 ALA B CA 1
ATOM 4271 C C . ALA B 1 229 ? 2.654 5.926 -4.215 1 96.69 229 ALA B C 1
ATOM 4273 O O . ALA B 1 229 ? 2.65 6.938 -4.922 1 96.69 229 ALA B O 1
ATOM 4274 N N . VAL B 1 230 ? 2.828 5.996 -2.93 1 97.88 230 VAL B N 1
ATOM 4275 C CA . VAL B 1 230 ? 3.09 7.254 -2.24 1 97.88 230 VAL B CA 1
ATOM 4276 C C . VAL B 1 230 ? 4.441 7.812 -2.684 1 97.88 230 VAL B C 1
ATOM 4278 O O . VAL B 1 230 ? 4.57 9.016 -2.936 1 97.88 230 VAL B O 1
ATOM 4281 N N . MET B 1 231 ? 5.406 6.945 -2.789 1 98.25 231 MET B N 1
ATOM 4282 C CA . MET B 1 231 ? 6.727 7.359 -3.254 1 98.25 231 MET B CA 1
ATOM 4283 C C . MET B 1 231 ? 6.629 8.055 -4.605 1 98.25 231 MET B C 1
ATOM 4285 O O . MET B 1 231 ? 7.203 9.133 -4.797 1 98.25 231 MET B O 1
ATOM 4289 N N . ARG B 1 232 ? 5.898 7.488 -5.504 1 98.06 232 ARG B N 1
ATOM 4290 C CA . ARG B 1 232 ? 5.766 8.031 -6.852 1 98.06 232 ARG B CA 1
ATOM 4291 C C . ARG B 1 232 ? 5.105 9.406 -6.82 1 98.06 232 ARG B C 1
ATOM 4293 O O . ARG B 1 232 ? 5.535 10.328 -7.523 1 98.06 232 ARG B O 1
ATOM 4300 N N . SER B 1 233 ? 4.094 9.547 -6.016 1 98.62 233 SER B N 1
ATOM 4301 C CA . SER B 1 233 ? 3.396 10.828 -5.934 1 98.62 233 SER B CA 1
ATOM 4302 C C . SER B 1 233 ? 4.262 11.891 -5.258 1 98.62 233 SER B C 1
ATOM 4304 O O . SER B 1 233 ? 4.219 13.062 -5.633 1 98.62 233 SER B O 1
ATOM 4306 N N . LEU B 1 234 ? 5.02 11.477 -4.238 1 98.81 234 LEU B N 1
ATOM 4307 C CA . LEU B 1 234 ? 5.938 12.422 -3.613 1 98.81 234 LEU B CA 1
ATOM 4308 C C . LEU B 1 234 ? 6.953 12.938 -4.621 1 98.81 234 LEU B C 1
ATOM 4310 O O . LEU B 1 234 ? 7.207 14.148 -4.691 1 98.81 234 LEU B O 1
ATOM 4314 N N . VAL B 1 235 ? 7.488 12.039 -5.426 1 98.88 235 VAL B N 1
ATOM 4315 C CA . VAL B 1 235 ? 8.453 12.43 -6.449 1 98.88 235 VAL B CA 1
ATOM 4316 C C . VAL B 1 235 ? 7.785 13.375 -7.449 1 98.88 235 VAL B C 1
ATOM 4318 O O . VAL B 1 235 ? 8.336 14.43 -7.781 1 98.88 235 VAL B O 1
ATOM 4321 N N . ALA B 1 236 ? 6.625 13.023 -7.887 1 98.69 236 ALA B N 1
ATOM 4322 C CA . ALA B 1 236 ? 5.922 13.805 -8.906 1 98.69 236 ALA B CA 1
ATOM 4323 C C . ALA B 1 236 ? 5.613 15.211 -8.406 1 98.69 236 ALA B C 1
ATOM 4325 O O . ALA B 1 236 ? 5.488 16.141 -9.195 1 98.69 236 ALA B O 1
ATOM 4326 N N . ASN B 1 237 ? 5.508 15.336 -7.102 1 98.44 237 ASN B N 1
ATOM 4327 C CA . ASN B 1 237 ? 5.188 16.625 -6.512 1 98.44 237 ASN B CA 1
ATOM 4328 C C . ASN B 1 237 ? 6.445 17.375 -6.078 1 98.44 237 ASN B C 1
ATOM 4330 O O . ASN B 1 237 ? 6.363 18.359 -5.344 1 98.44 237 ASN B O 1
ATOM 4334 N N . GLY B 1 238 ? 7.605 16.844 -6.379 1 98.44 238 GLY B N 1
ATOM 4335 C CA . GLY B 1 238 ? 8.836 17.625 -6.277 1 98.44 238 GLY B CA 1
ATOM 4336 C C . GLY B 1 238 ? 9.531 17.453 -4.941 1 98.44 238 GLY B C 1
ATOM 4337 O O . GLY B 1 238 ? 10.359 18.297 -4.559 1 98.44 238 GLY B O 1
ATOM 4338 N N . PHE B 1 239 ? 9.242 16.422 -4.215 1 98.56 239 PHE B N 1
ATOM 4339 C CA . PHE B 1 239 ? 9.875 16.25 -2.914 1 98.56 239 PHE B CA 1
ATOM 4340 C C . PHE B 1 239 ? 11.25 15.602 -3.064 1 98.56 239 PHE B C 1
ATOM 4342 O O . PHE B 1 239 ? 11.977 15.438 -2.082 1 98.56 239 PHE B O 1
ATOM 4349 N N . GLY B 1 240 ? 11.617 15.211 -4.234 1 98.69 240 GLY B N 1
ATOM 4350 C CA . GLY B 1 240 ? 12.906 14.617 -4.543 1 98.69 240 GLY B CA 1
ATOM 4351 C C . GLY B 1 240 ? 12.836 13.594 -5.656 1 98.69 240 GLY B C 1
ATOM 4352 O O . GLY B 1 240 ? 11.797 13.43 -6.301 1 98.69 240 GLY B O 1
ATOM 4353 N N . TYR B 1 241 ? 13.977 12.969 -5.93 1 98.88 241 TYR B N 1
ATOM 4354 C CA . TYR B 1 241 ? 14.031 11.836 -6.852 1 98.88 241 TYR B CA 1
ATOM 4355 C C . TYR B 1 241 ? 13.891 10.516 -6.105 1 98.88 241 TYR B C 1
ATOM 4357 O O . TYR B 1 241 ? 14 10.477 -4.875 1 98.88 241 TYR B O 1
ATOM 4365 N N . SER B 1 242 ? 13.57 9.5 -6.801 1 98.75 242 SER B N 1
ATOM 4366 C CA . SER B 1 242 ? 13.664 8.133 -6.297 1 98.75 242 SER B CA 1
ATOM 4367 C C . SER B 1 242 ? 14.359 7.219 -7.301 1 98.75 242 SER B C 1
ATOM 4369 O O . SER B 1 242 ? 14.789 7.672 -8.367 1 98.75 242 SER B O 1
ATOM 4371 N N . VAL B 1 243 ? 14.641 6.027 -6.898 1 98.06 243 VAL B N 1
ATOM 4372 C CA . VAL B 1 243 ? 15.203 4.984 -7.75 1 98.06 243 VAL B CA 1
ATOM 4373 C C . VAL B 1 243 ? 14.32 3.738 -7.695 1 98.06 243 VAL B C 1
ATOM 4375 O O . VAL B 1 243 ? 13.773 3.404 -6.641 1 98.06 243 VAL B O 1
ATOM 4378 N N . ALA B 1 244 ? 14.172 3.107 -8.82 1 97.25 244 ALA B N 1
ATOM 4379 C CA . ALA B 1 244 ? 13.305 1.937 -8.922 1 97.25 244 ALA B CA 1
ATOM 4380 C C . ALA B 1 244 ? 13.742 1.029 -10.07 1 97.25 244 ALA B C 1
ATOM 4382 O O . ALA B 1 244 ? 14.633 1.381 -10.844 1 97.25 244 ALA B O 1
ATOM 4383 N N . ASN B 1 245 ? 13.102 -0.154 -10.141 1 96.44 245 ASN B N 1
ATOM 4384 C CA . ASN B 1 245 ? 13.438 -1.12 -11.18 1 96.44 245 ASN B CA 1
ATOM 4385 C C . ASN B 1 245 ? 12.234 -1.437 -12.062 1 96.44 245 ASN B C 1
ATOM 4387 O O . ASN B 1 245 ? 12.391 -1.984 -13.156 1 96.44 245 ASN B O 1
ATOM 4391 N N . ILE B 1 246 ? 11.062 -1.077 -11.594 1 93.81 246 ILE B N 1
ATOM 4392 C CA . ILE B 1 246 ? 9.836 -1.406 -12.312 1 93.81 246 ILE B CA 1
ATOM 4393 C C . ILE B 1 246 ? 9.273 -0.15 -12.969 1 93.81 246 ILE B C 1
ATOM 4395 O O . ILE B 1 246 ? 9 0.846 -12.297 1 93.81 246 ILE B O 1
ATOM 4399 N N . ARG B 1 247 ? 9.109 -0.226 -14.227 1 93.44 247 ARG B N 1
ATOM 4400 C CA . ARG B 1 247 ? 8.492 0.879 -14.953 1 93.44 247 ARG B CA 1
ATOM 4401 C C . ARG B 1 247 ? 7.055 0.537 -15.344 1 93.44 247 ARG B C 1
ATOM 4403 O O . ARG B 1 247 ? 6.828 -0.325 -16.188 1 93.44 247 ARG B O 1
ATOM 4410 N N . PRO B 1 248 ? 6.082 1.185 -14.703 1 92.62 248 PRO B N 1
ATOM 4411 C CA . PRO B 1 248 ? 4.691 0.944 -15.102 1 92.62 248 PRO B CA 1
ATOM 4412 C C . PRO B 1 248 ? 4.395 1.417 -16.516 1 92.62 248 PRO B C 1
ATOM 4414 O O . PRO B 1 248 ? 5.188 2.152 -17.109 1 92.62 248 PRO B O 1
ATOM 4417 N N . LEU B 1 249 ? 3.258 1.067 -17.047 1 92.75 249 LEU B N 1
ATOM 4418 C CA . LEU B 1 249 ? 2.836 1.461 -18.391 1 92.75 249 LEU B CA 1
ATOM 4419 C C . LEU B 1 249 ? 2.559 2.959 -18.453 1 92.75 249 LEU B C 1
ATOM 4421 O O . LEU B 1 249 ? 2.814 3.6 -19.484 1 92.75 249 LEU B O 1
ATOM 4425 N N . SER B 1 250 ? 2.062 3.465 -17.344 1 92.12 250 SER B N 1
ATOM 4426 C CA . SER B 1 250 ? 1.736 4.887 -17.281 1 92.12 250 SER B CA 1
ATOM 4427 C C . SER B 1 250 ? 2.889 5.691 -16.688 1 92.12 250 SER B C 1
ATOM 4429 O O . SER B 1 250 ? 3.523 5.258 -15.727 1 92.12 250 SER B O 1
ATOM 4431 N N . ASP B 1 251 ? 3.066 6.891 -17.266 1 95.06 251 ASP B N 1
ATOM 4432 C CA . ASP B 1 251 ? 4.07 7.801 -16.719 1 95.06 251 ASP B CA 1
ATOM 4433 C C . ASP B 1 251 ? 3.457 8.719 -15.672 1 95.06 251 ASP B C 1
ATOM 4435 O O . ASP B 1 251 ? 4.094 9.68 -15.234 1 95.06 251 ASP B O 1
ATOM 4439 N N . LEU B 1 252 ? 2.244 8.422 -15.344 1 95.69 252 LEU B N 1
ATOM 4440 C CA . LEU B 1 252 ? 1.577 9.25 -14.344 1 95.69 252 LEU B CA 1
ATOM 4441 C C . LEU B 1 252 ? 1.669 8.617 -12.961 1 95.69 252 LEU B C 1
ATOM 4443 O O . LEU B 1 252 ? 1.533 7.398 -12.82 1 95.69 252 LEU B O 1
ATOM 4447 N N . ALA B 1 253 ? 1.916 9.477 -11.992 1 96.81 253 ALA B N 1
ATOM 4448 C CA . ALA B 1 253 ? 1.771 9.055 -10.602 1 96.81 253 ALA B CA 1
ATOM 4449 C C . ALA B 1 253 ? 0.302 8.859 -10.234 1 96.81 253 ALA B C 1
ATOM 4451 O O . ALA B 1 253 ? -0.588 9.281 -10.984 1 96.81 253 ALA B O 1
ATOM 4452 N N . PRO B 1 254 ? 0.032 8.242 -9.078 1 95.62 254 PRO B N 1
ATOM 4453 C CA . PRO B 1 254 ? -1.354 8 -8.672 1 95.62 254 PRO B CA 1
ATOM 4454 C C . PRO B 1 254 ? -2.176 9.281 -8.586 1 95.62 254 PRO B C 1
ATOM 4456 O O . PRO B 1 254 ? -3.391 9.258 -8.805 1 95.62 254 PRO B O 1
ATOM 4459 N N . ASP B 1 255 ? -1.58 10.375 -8.289 1 95.69 255 ASP B N 1
ATOM 4460 C CA . ASP B 1 255 ? -2.312 11.625 -8.125 1 95.69 255 ASP B CA 1
ATOM 4461 C C . ASP B 1 255 ? -2.471 12.352 -9.461 1 95.69 255 ASP B C 1
ATOM 4463 O O . ASP B 1 255 ? -2.955 13.484 -9.508 1 95.69 255 ASP B O 1
ATOM 4467 N N . GLY B 1 256 ? -1.979 11.789 -10.547 1 95.19 256 GLY B N 1
ATOM 4468 C CA . GLY B 1 256 ? -2.205 12.328 -11.883 1 95.19 256 GLY B CA 1
ATOM 4469 C C . GLY B 1 256 ? -1.044 13.156 -12.391 1 95.19 256 GLY B C 1
ATOM 4470 O O . GLY B 1 256 ? -1.039 13.578 -13.547 1 95.19 256 GLY B O 1
ATOM 4471 N N . ARG B 1 257 ? -0.068 13.367 -11.633 1 96.94 257 ARG B N 1
ATOM 4472 C CA . ARG B 1 257 ? 1.08 14.156 -12.07 1 96.94 257 ARG B CA 1
ATOM 4473 C C . ARG B 1 257 ? 2.072 13.297 -12.844 1 96.94 257 ARG B C 1
ATOM 4475 O O . ARG B 1 257 ? 2.174 12.094 -12.609 1 96.94 257 ARG B O 1
ATOM 4482 N N . ARG B 1 258 ? 2.826 13.914 -13.648 1 97.25 258 ARG B N 1
ATOM 4483 C CA . ARG B 1 258 ? 3.691 13.188 -14.578 1 97.25 258 ARG B CA 1
ATOM 4484 C C . ARG B 1 258 ? 5.059 12.922 -13.961 1 97.25 258 ARG B C 1
ATOM 4486 O O . ARG B 1 258 ? 5.57 13.742 -13.195 1 97.25 258 ARG B O 1
ATOM 4493 N N . LEU B 1 259 ? 5.621 11.805 -14.289 1 98.25 259 LEU B N 1
ATOM 4494 C CA . LEU B 1 259 ? 6.953 11.375 -13.875 1 98.25 259 LEU B CA 1
ATOM 4495 C C . LEU B 1 259 ? 7.855 11.164 -15.086 1 98.25 259 LEU B C 1
ATOM 4497 O O . LEU B 1 259 ? 7.375 10.867 -16.188 1 98.25 259 LEU B O 1
ATOM 4501 N N . ARG B 1 260 ? 9.117 11.383 -14.852 1 98.31 260 ARG B N 1
ATOM 4502 C CA . ARG B 1 260 ? 10.156 11.055 -15.82 1 98.31 260 ARG B CA 1
ATOM 4503 C C . ARG B 1 260 ? 11.039 9.922 -15.32 1 98.31 260 ARG B C 1
ATOM 4505 O O . ARG B 1 260 ? 11.406 9.883 -14.141 1 98.31 260 ARG B O 1
ATOM 4512 N N . PHE B 1 261 ? 11.328 8.961 -16.188 1 97.81 261 PHE B N 1
ATOM 4513 C CA . PHE B 1 261 ? 12.141 7.785 -15.906 1 97.81 261 PHE B CA 1
ATOM 4514 C C . PHE B 1 261 ? 13.469 7.848 -16.656 1 97.81 261 PHE B C 1
ATOM 4516 O O . PHE B 1 261 ? 13.492 7.758 -17.891 1 97.81 261 PHE B O 1
ATOM 4523 N N . VAL B 1 262 ? 14.562 7.992 -15.953 1 98.25 262 VAL B N 1
ATOM 4524 C CA . VAL B 1 262 ? 15.859 8.164 -16.594 1 98.25 262 VAL B CA 1
ATOM 4525 C C . VAL B 1 262 ? 16.781 7.004 -16.203 1 98.25 262 VAL B C 1
ATOM 4527 O O . VAL B 1 262 ? 17.047 6.777 -15.023 1 98.25 262 VAL B O 1
ATOM 4530 N N . PRO B 1 263 ? 17.312 6.254 -17.156 1 97.56 263 PRO B N 1
ATOM 4531 C CA . PRO B 1 263 ? 18.172 5.113 -16.859 1 97.56 263 PRO B CA 1
ATOM 4532 C C . PRO B 1 263 ? 19.391 5.5 -16.016 1 97.56 263 PRO B C 1
ATOM 4534 O O . PRO B 1 263 ? 19.969 6.574 -16.203 1 97.56 263 PRO B O 1
ATOM 4537 N N . LEU B 1 264 ? 19.703 4.613 -15.062 1 97.31 264 LEU B N 1
ATOM 4538 C CA . LEU B 1 264 ? 20.906 4.809 -14.273 1 97.31 264 LEU B CA 1
ATOM 4539 C C . LEU B 1 264 ? 22.094 4.059 -14.883 1 97.31 264 LEU B C 1
ATOM 4541 O O . LEU B 1 264 ? 21.938 2.928 -15.352 1 97.31 264 LEU B O 1
ATOM 4545 N N . THR B 1 265 ? 23.25 4.738 -14.828 1 94.75 265 THR B N 1
ATOM 4546 C CA . THR B 1 265 ? 24.484 4.145 -15.305 1 94.75 265 THR B CA 1
ATOM 4547 C C . THR B 1 265 ? 25.547 4.145 -14.211 1 94.75 265 THR B C 1
ATOM 4549 O O . THR B 1 265 ? 25.344 4.727 -13.141 1 94.75 265 THR B O 1
ATOM 4552 N N . GLY B 1 266 ? 26.672 3.424 -14.469 1 91.56 266 GLY B N 1
ATOM 4553 C CA . GLY B 1 266 ? 27.703 3.281 -13.453 1 91.56 266 GLY B CA 1
ATOM 4554 C C . GLY B 1 266 ? 27.625 1.958 -12.711 1 91.56 266 GLY B C 1
ATOM 4555 O O . GLY B 1 266 ? 27.219 0.943 -13.281 1 91.56 266 GLY B O 1
ATOM 4556 N N . PRO B 1 267 ? 28.188 1.972 -11.469 1 92.06 267 PRO B N 1
ATOM 4557 C CA . PRO B 1 267 ? 28.219 0.722 -10.703 1 92.06 267 PRO B CA 1
ATOM 4558 C C . PRO B 1 267 ? 26.891 0.41 -10.023 1 92.06 267 PRO B C 1
ATOM 4560 O O . PRO B 1 267 ? 26.844 0.279 -8.797 1 92.06 267 PRO B O 1
ATOM 4563 N N . VAL B 1 268 ? 25.906 0.322 -10.828 1 93.62 268 VAL B N 1
ATOM 4564 C CA . VAL B 1 268 ? 24.578 -0.016 -10.344 1 93.62 268 VAL B CA 1
ATOM 4565 C C . VAL B 1 268 ? 24.172 -1.401 -10.844 1 93.62 268 VAL B C 1
ATOM 4567 O O . VAL B 1 268 ? 24.125 -1.637 -12.055 1 93.62 268 VAL B O 1
ATOM 4570 N N . LYS B 1 269 ? 23.969 -2.279 -9.922 1 92.69 269 LYS B N 1
ATOM 4571 C CA . LYS B 1 269 ? 23.656 -3.658 -10.273 1 92.69 269 LYS B CA 1
ATOM 4572 C C . LYS B 1 269 ? 22.172 -3.797 -10.648 1 92.69 269 LYS B C 1
ATOM 4574 O O . LYS B 1 269 ? 21.297 -3.273 -9.961 1 92.69 269 LYS B O 1
ATOM 4579 N N . ALA B 1 270 ? 21.906 -4.492 -11.766 1 94.25 270 ALA B N 1
ATOM 4580 C CA . ALA B 1 270 ? 20.531 -4.816 -12.141 1 94.25 270 ALA B CA 1
ATOM 4581 C C . ALA B 1 270 ? 19.953 -5.914 -11.242 1 94.25 270 ALA B C 1
ATOM 4583 O O . ALA B 1 270 ? 20.719 -6.68 -10.633 1 94.25 270 ALA B O 1
ATOM 4584 N N . LEU B 1 271 ? 18.625 -5.922 -11.164 1 95.56 271 LEU B N 1
ATOM 4585 C CA . LEU B 1 271 ? 17.922 -7.012 -10.5 1 95.56 271 LEU B CA 1
ATOM 4586 C C . LEU B 1 271 ? 17.281 -7.945 -11.531 1 95.56 271 LEU B C 1
ATOM 4588 O O . LEU B 1 271 ? 17.047 -7.547 -12.672 1 95.56 271 LEU B O 1
ATOM 4592 N N . HIS B 1 272 ? 17.141 -9.133 -11.078 1 97.06 272 HIS B N 1
ATOM 4593 C CA . HIS B 1 272 ? 16.297 -10.039 -11.844 1 97.06 272 HIS B CA 1
ATOM 4594 C C . HIS B 1 272 ? 14.93 -10.211 -11.172 1 97.06 272 HIS B C 1
ATOM 4596 O O . HIS B 1 272 ? 14.859 -10.469 -9.969 1 97.06 272 HIS B O 1
ATOM 4602 N N . LEU B 1 273 ? 13.922 -9.961 -11.953 1 97.88 273 LEU B N 1
ATOM 4603 C CA . LEU B 1 273 ? 12.602 -10.445 -11.562 1 97.88 273 LEU B CA 1
ATOM 4604 C C . LEU B 1 273 ? 12.477 -11.945 -11.828 1 97.88 273 LEU B C 1
ATOM 4606 O O . LEU B 1 273 ? 12.898 -12.43 -12.875 1 97.88 273 LEU B O 1
ATOM 4610 N N . GLY B 1 274 ? 11.984 -12.641 -10.82 1 98.56 274 GLY B N 1
ATOM 4611 C CA . GLY B 1 274 ? 11.875 -14.086 -10.992 1 98.56 274 GLY B CA 1
ATOM 4612 C C . GLY B 1 274 ? 10.953 -14.742 -9.984 1 98.56 274 GLY B C 1
ATOM 4613 O O . GLY B 1 274 ? 10.164 -14.07 -9.328 1 98.56 274 GLY B O 1
ATOM 4614 N N . LEU B 1 275 ? 11.039 -16.047 -10.016 1 98.62 275 LEU B N 1
ATOM 4615 C CA . LEU B 1 275 ? 10.242 -16.891 -9.133 1 98.62 275 LEU B CA 1
ATOM 4616 C C . LEU B 1 275 ? 11.102 -17.5 -8.031 1 98.62 275 LEU B C 1
ATOM 4618 O O . LEU B 1 275 ? 12.242 -17.891 -8.281 1 98.62 275 LEU B O 1
ATOM 4622 N N . LEU B 1 276 ? 10.57 -17.469 -6.824 1 98.56 276 LEU B N 1
ATOM 4623 C CA . LEU B 1 276 ? 11.25 -18.031 -5.656 1 98.56 276 LEU B CA 1
ATOM 4624 C C . LEU B 1 276 ? 10.43 -19.156 -5.035 1 98.56 276 LEU B C 1
ATOM 4626 O O . LEU B 1 276 ? 9.219 -19.016 -4.848 1 98.56 276 LEU B O 1
ATOM 4630 N N . LEU B 1 277 ? 11.016 -20.25 -4.762 1 96.25 277 LEU B N 1
ATOM 4631 C CA . LEU B 1 277 ? 10.312 -21.391 -4.191 1 96.25 277 LEU B CA 1
ATOM 4632 C C . LEU B 1 277 ? 11.281 -22.312 -3.463 1 96.25 277 LEU B C 1
ATOM 4634 O O . LEU B 1 277 ? 12.5 -22.172 -3.594 1 96.25 277 LEU B O 1
ATOM 4638 N N . HIS B 1 278 ? 10.641 -23.172 -2.643 1 91.12 278 HIS B N 1
ATOM 4639 C CA . HIS B 1 278 ? 11.445 -24.266 -2.088 1 91.12 278 HIS B CA 1
ATOM 4640 C C . HIS B 1 278 ? 11.812 -25.281 -3.162 1 91.12 278 HIS B C 1
ATOM 4642 O O . HIS B 1 278 ? 11 -25.594 -4.035 1 91.12 278 HIS B O 1
ATOM 4648 N N . ASP B 1 279 ? 12.953 -25.828 -3.049 1 81.5 279 ASP B N 1
ATOM 4649 C CA . ASP B 1 279 ? 13.43 -26.781 -4.051 1 81.5 279 ASP B CA 1
ATOM 4650 C C . ASP B 1 279 ? 12.492 -27.969 -4.156 1 81.5 279 ASP B C 1
ATOM 4652 O O . ASP B 1 279 ? 12.242 -28.484 -5.25 1 81.5 279 ASP B O 1
ATOM 4656 N N . THR B 1 280 ? 11.922 -28.344 -3.076 1 75.69 280 THR B N 1
ATOM 4657 C CA . THR B 1 280 ? 11.094 -29.547 -3.039 1 75.69 280 THR B CA 1
ATOM 4658 C C . THR B 1 280 ? 9.719 -29.281 -3.645 1 75.69 280 THR B C 1
ATOM 4660 O O . THR B 1 280 ? 9 -30.219 -3.996 1 75.69 280 THR B O 1
ATOM 4663 N N . ALA B 1 281 ? 9.453 -28.047 -3.787 1 72.81 281 ALA B N 1
ATOM 4664 C CA . ALA B 1 281 ? 8.117 -27.688 -4.258 1 72.81 281 ALA B CA 1
ATOM 4665 C C . ALA B 1 281 ? 7.992 -27.906 -5.766 1 72.81 281 ALA B C 1
ATOM 4667 O O . ALA B 1 281 ? 6.883 -28.016 -6.289 1 72.81 281 ALA B O 1
ATOM 4668 N N . ARG B 1 282 ? 9.016 -28.062 -6.449 1 73.12 282 ARG B N 1
ATOM 4669 C CA . ARG B 1 282 ? 9.016 -28.156 -7.902 1 73.12 282 ARG B CA 1
ATOM 4670 C C . ARG B 1 282 ? 8.352 -29.453 -8.359 1 73.12 282 ARG B C 1
ATOM 4672 O O . ARG B 1 282 ? 7.965 -29.578 -9.523 1 73.12 282 ARG B O 1
ATOM 4679 N N . GLN B 1 283 ? 8.117 -30.266 -7.457 1 73.88 283 GLN B N 1
ATOM 4680 C CA . GLN B 1 283 ? 7.547 -31.547 -7.812 1 73.88 283 GLN B CA 1
ATOM 4681 C C . GLN B 1 283 ? 6.039 -31.453 -8.031 1 73.88 283 GLN B C 1
ATOM 4683 O O . GLN B 1 283 ? 5.441 -32.312 -8.695 1 73.88 283 GLN B O 1
ATOM 4688 N N . SER B 1 284 ? 5.473 -30.375 -7.555 1 82.19 284 SER B N 1
ATOM 4689 C CA . SER B 1 284 ? 4.043 -30.156 -7.738 1 82.19 284 SER B CA 1
ATOM 4690 C C . SER B 1 284 ? 3.727 -29.766 -9.18 1 82.19 284 SER B C 1
ATOM 4692 O O . SER B 1 284 ? 4.352 -28.875 -9.742 1 82.19 284 SER B O 1
ATOM 4694 N N . ARG B 1 285 ? 2.842 -30.469 -9.852 1 87.56 285 ARG B N 1
ATOM 4695 C CA . ARG B 1 285 ? 2.447 -30.172 -11.227 1 87.56 285 ARG B CA 1
ATOM 4696 C C . ARG B 1 285 ? 1.853 -28.781 -11.336 1 87.56 285 ARG B C 1
ATOM 4698 O O . ARG B 1 285 ? 2.059 -28.094 -12.336 1 87.56 285 ARG B O 1
ATOM 4705 N N . THR B 1 286 ? 1.126 -28.422 -10.312 1 92.31 286 THR B N 1
ATOM 4706 C CA . THR B 1 286 ? 0.517 -27.094 -10.289 1 92.31 286 THR B CA 1
ATOM 4707 C C . THR B 1 286 ? 1.588 -26.016 -10.242 1 92.31 286 THR B C 1
ATOM 4709 O O . THR B 1 286 ? 1.515 -25.031 -10.977 1 92.31 286 THR B O 1
ATOM 4712 N N . ILE B 1 287 ? 2.568 -26.203 -9.406 1 94.06 287 ILE B N 1
ATOM 4713 C CA . ILE B 1 287 ? 3.652 -25.234 -9.281 1 94.06 287 ILE B CA 1
ATOM 4714 C C . ILE B 1 287 ? 4.449 -25.188 -10.586 1 94.06 287 ILE B C 1
ATOM 4716 O O . ILE B 1 287 ? 4.773 -24.109 -11.086 1 94.06 287 ILE B O 1
ATOM 4720 N N . SER B 1 288 ? 4.715 -26.344 -11.188 1 93.62 288 SER B N 1
ATOM 4721 C CA . SER B 1 288 ? 5.434 -26.422 -12.461 1 93.62 288 SER B CA 1
ATOM 4722 C C . SER B 1 288 ? 4.664 -25.719 -13.57 1 93.62 288 SER B C 1
ATOM 4724 O O . SER B 1 288 ? 5.25 -25 -14.383 1 93.62 288 SER B O 1
ATOM 4726 N N . ALA B 1 289 ? 3.381 -25.938 -13.594 1 95.81 289 ALA B N 1
ATOM 4727 C CA . ALA B 1 289 ? 2.545 -25.266 -14.586 1 95.81 289 ALA B CA 1
ATOM 4728 C C . ALA B 1 289 ? 2.604 -23.75 -14.422 1 95.81 289 ALA B C 1
ATOM 4730 O O . ALA B 1 289 ? 2.635 -23.016 -15.414 1 95.81 289 ALA B O 1
ATOM 4731 N N . PHE B 1 290 ? 2.627 -23.297 -13.203 1 98 290 PHE B N 1
ATOM 4732 C CA . PHE B 1 290 ? 2.703 -21.859 -12.953 1 98 290 PHE B CA 1
ATOM 4733 C C . PHE B 1 290 ? 4.059 -21.312 -13.375 1 98 290 PHE B C 1
ATOM 4735 O O . PHE B 1 290 ? 4.141 -20.219 -13.93 1 98 290 PHE B O 1
ATOM 4742 N N . ILE B 1 291 ? 5.102 -22.031 -13.078 1 97.75 291 ILE B N 1
ATOM 4743 C CA . ILE B 1 291 ? 6.438 -21.641 -13.516 1 97.75 291 ILE B CA 1
ATOM 4744 C C . ILE B 1 291 ? 6.465 -21.484 -15.031 1 97.75 291 ILE B C 1
ATOM 4746 O O . ILE B 1 291 ? 6.922 -20.469 -15.547 1 97.75 291 ILE B O 1
ATOM 4750 N N . ASP B 1 292 ? 5.918 -22.484 -15.766 1 97.81 292 ASP B N 1
ATOM 4751 C CA . ASP B 1 292 ? 5.871 -22.422 -17.219 1 97.81 292 ASP B CA 1
ATOM 4752 C C . ASP B 1 292 ? 5.066 -21.219 -17.703 1 97.81 292 ASP B C 1
ATOM 4754 O O . ASP B 1 292 ? 5.48 -20.531 -18.625 1 97.81 292 ASP B O 1
ATOM 4758 N N . HIS B 1 293 ? 3.996 -20.984 -17.078 1 98.31 293 HIS B N 1
ATOM 4759 C CA . HIS B 1 293 ? 3.139 -19.859 -17.422 1 98.31 293 HIS B CA 1
ATOM 4760 C C . HIS B 1 293 ? 3.871 -18.531 -17.234 1 98.31 293 HIS B C 1
ATOM 4762 O O . HIS B 1 293 ? 3.848 -17.672 -18.125 1 98.31 293 HIS B O 1
ATOM 4768 N N . ALA B 1 294 ? 4.508 -18.344 -16.078 1 98.56 294 ALA B N 1
ATOM 4769 C CA . ALA B 1 294 ? 5.246 -17.109 -15.797 1 98.56 294 ALA B CA 1
ATOM 4770 C C . ALA B 1 294 ? 6.367 -16.906 -16.812 1 98.56 294 ALA B C 1
ATOM 4772 O O . ALA B 1 294 ? 6.578 -15.781 -17.297 1 98.56 294 ALA B O 1
ATOM 4773 N N . GLN B 1 295 ? 7.078 -17.969 -17.125 1 98.31 295 GLN B N 1
ATOM 4774 C CA . GLN B 1 295 ? 8.164 -17.906 -18.094 1 98.31 295 GLN B CA 1
ATOM 4775 C C . GLN B 1 295 ? 7.648 -17.5 -19.469 1 98.31 295 GLN B C 1
ATOM 4777 O O . GLN B 1 295 ? 8.328 -16.781 -20.203 1 98.31 295 GLN B O 1
ATOM 4782 N N . ASP B 1 296 ? 6.508 -17.938 -19.797 1 97.94 296 ASP B N 1
ATOM 4783 C CA . ASP B 1 296 ? 5.898 -17.609 -21.078 1 97.94 296 ASP B CA 1
ATOM 4784 C C . ASP B 1 296 ? 5.422 -16.172 -21.125 1 97.94 296 ASP B C 1
ATOM 4786 O O . ASP B 1 296 ? 5.555 -15.492 -22.141 1 97.94 296 ASP B O 1
ATOM 4790 N N . GLN B 1 297 ? 4.898 -15.664 -20 1 97.88 297 GLN B N 1
ATOM 4791 C CA . GLN B 1 297 ? 4.215 -14.375 -19.984 1 97.88 297 GLN B CA 1
ATOM 4792 C C . GLN B 1 297 ? 5.188 -13.234 -19.688 1 97.88 297 GLN B C 1
ATOM 4794 O O . GLN B 1 297 ? 4.93 -12.078 -20.031 1 97.88 297 GLN B O 1
ATOM 4799 N N . ILE B 1 298 ? 6.211 -13.547 -18.969 1 98 298 ILE B N 1
ATOM 4800 C CA . ILE B 1 298 ? 7.172 -12.523 -18.578 1 98 298 ILE B CA 1
ATOM 4801 C C . ILE B 1 298 ? 8.5 -12.766 -19.297 1 98 298 ILE B C 1
ATOM 4803 O O . ILE B 1 298 ? 9.273 -13.641 -18.906 1 98 298 ILE B O 1
ATOM 4807 N N . THR B 1 299 ? 8.766 -11.984 -20.312 1 96.44 299 THR B N 1
ATOM 4808 C CA . THR B 1 299 ? 9.953 -12.031 -21.156 1 96.44 299 THR B CA 1
ATOM 4809 C C . THR B 1 299 ? 10.562 -10.648 -21.312 1 96.44 299 THR B C 1
ATOM 4811 O O . THR B 1 299 ? 9.945 -9.641 -20.938 1 96.44 299 THR B O 1
ATOM 4814 N N . PRO B 1 300 ? 11.758 -10.523 -21.781 1 93 300 PRO B N 1
ATOM 4815 C CA . PRO B 1 300 ? 12.359 -9.203 -22 1 93 300 PRO B CA 1
ATOM 4816 C C . PRO B 1 300 ? 11.57 -8.352 -22.984 1 93 300 PRO B C 1
ATOM 4818 O O . PRO B 1 300 ? 11.734 -7.133 -23.016 1 93 300 PRO B O 1
ATOM 4821 N N . LEU B 1 301 ? 10.648 -8.969 -23.766 1 91.19 301 LEU B N 1
ATOM 4822 C CA . LEU B 1 301 ? 9.891 -8.258 -24.781 1 91.19 301 LEU B CA 1
ATOM 4823 C C . LEU B 1 301 ? 8.508 -7.887 -24.281 1 91.19 301 LEU B C 1
ATOM 4825 O O . LEU B 1 301 ? 7.902 -6.922 -24.75 1 91.19 301 LEU B O 1
ATOM 4829 N N . ARG B 1 302 ? 8.039 -8.742 -23.344 1 92.44 302 ARG B N 1
ATOM 4830 C CA . ARG B 1 302 ? 6.676 -8.531 -22.875 1 92.44 302 ARG B CA 1
ATOM 4831 C C . ARG B 1 302 ? 6.516 -8.992 -21.438 1 92.44 302 ARG B C 1
ATOM 4833 O O . ARG B 1 302 ? 6.949 -10.086 -21.078 1 92.44 302 ARG B O 1
ATOM 4840 N N . ALA B 1 303 ? 5.891 -8.141 -20.672 1 93.62 303 ALA B N 1
ATOM 4841 C CA . ALA B 1 303 ? 5.535 -8.453 -19.297 1 93.62 303 ALA B CA 1
ATOM 4842 C C . ALA B 1 303 ? 4.25 -7.734 -18.891 1 93.62 303 ALA B C 1
ATOM 4844 O O . ALA B 1 303 ? 4.102 -6.531 -19.109 1 93.62 303 ALA B O 1
ATOM 4845 N N . PRO B 1 304 ? 3.379 -8.523 -18.25 1 91.94 304 PRO B N 1
ATOM 4846 C CA . PRO B 1 304 ? 2.098 -7.926 -17.875 1 91.94 304 PRO B CA 1
ATOM 4847 C C . PRO B 1 304 ? 2.268 -6.664 -17.031 1 91.94 304 PRO B C 1
ATOM 4849 O O . PRO B 1 304 ? 2.865 -6.715 -15.953 1 91.94 304 PRO B O 1
ATOM 4852 N N . GLY B 1 305 ? 1.678 -5.57 -17.547 1 92.5 305 GLY B N 1
ATOM 4853 C CA . GLY B 1 305 ? 1.595 -4.324 -16.797 1 92.5 305 GLY B CA 1
ATOM 4854 C C . GLY B 1 305 ? 2.912 -3.574 -16.75 1 92.5 305 GLY B C 1
ATOM 4855 O O . GLY B 1 305 ? 3.008 -2.523 -16.109 1 92.5 305 GLY B O 1
ATOM 4856 N N . LEU B 1 306 ? 3.957 -4.102 -17.375 1 93.5 306 LEU B N 1
ATOM 4857 C CA . LEU B 1 306 ? 5.277 -3.488 -17.297 1 93.5 306 LEU B CA 1
ATOM 4858 C C . LEU B 1 306 ? 5.719 -2.967 -18.672 1 93.5 306 LEU B C 1
ATOM 4860 O O . LEU B 1 306 ? 5.387 -3.557 -19.703 1 93.5 306 LEU B O 1
ATOM 4864 N N . GLN B 1 307 ? 6.418 -1.85 -18.641 1 91.31 307 GLN B N 1
ATOM 4865 C CA . GLN B 1 307 ? 7.195 -1.433 -19.797 1 91.31 307 GLN B CA 1
ATOM 4866 C C . GLN B 1 307 ? 8.578 -2.07 -19.797 1 91.31 307 GLN B C 1
ATOM 4868 O O . GLN B 1 307 ? 9.422 -1.734 -18.953 1 91.31 307 GLN B O 1
ATOM 4873 N N . VAL B 1 308 ? 8.727 -3.016 -20.641 1 89.12 308 VAL B N 1
ATOM 4874 C CA . VAL B 1 308 ? 10.016 -3.693 -20.703 1 89.12 308 VAL B CA 1
ATOM 4875 C C . VAL B 1 308 ? 10.758 -3.268 -21.969 1 89.12 308 VAL B C 1
ATOM 4877 O O . VAL B 1 308 ? 10.141 -2.883 -22.969 1 89.12 308 VAL B O 1
ATOM 4880 N N . ARG B 1 309 ? 12.023 -2.6 -21.922 1 70 309 ARG B N 1
ATOM 4881 C CA . ARG B 1 309 ? 12.789 -2.213 -23.109 1 70 309 ARG B CA 1
ATOM 4882 C C . ARG B 1 309 ? 13.367 -3.438 -23.812 1 70 309 ARG B C 1
ATOM 4884 O O . ARG B 1 309 ? 13.859 -4.359 -23.156 1 70 309 ARG B O 1
ATOM 4891 N N . ALA B 1 310 ? 12.859 -3.564 -25.109 1 54.75 310 ALA B N 1
ATOM 4892 C CA . ALA B 1 310 ? 13.539 -4.539 -25.969 1 54.75 310 ALA B CA 1
ATOM 4893 C C . ALA B 1 310 ? 15.047 -4.293 -25.984 1 54.75 310 ALA B C 1
ATOM 4895 O O . ALA B 1 310 ? 15.492 -3.145 -25.969 1 54.75 310 ALA B O 1
ATOM 4896 N N . ASN B 1 311 ? 15.773 -5.051 -25.234 1 45.25 311 ASN B N 1
ATOM 4897 C CA . ASN B 1 311 ? 17.219 -4.988 -25.406 1 45.25 311 ASN B CA 1
ATOM 4898 C C . ASN B 1 311 ? 17.594 -4.551 -26.812 1 45.25 311 ASN B C 1
ATOM 4900 O O . ASN B 1 311 ? 17.312 -5.254 -27.781 1 45.25 311 ASN B O 1
ATOM 4904 N N . THR B 1 312 ? 17.438 -3.289 -27.188 1 42.91 312 THR B N 1
ATOM 4905 C CA . THR B 1 312 ? 18.172 -3.016 -28.406 1 42.91 312 THR B CA 1
ATOM 4906 C C . THR B 1 312 ? 19.531 -3.705 -28.375 1 42.91 312 THR B C 1
ATOM 4908 O O . THR B 1 312 ? 20.266 -3.615 -27.375 1 42.91 312 THR B O 1
ATOM 4911 N N . PRO B 1 313 ? 19.875 -4.613 -29.359 1 36 313 PRO B N 1
ATOM 4912 C CA . PRO B 1 313 ? 21.234 -5.145 -29.469 1 36 313 PRO B CA 1
ATOM 4913 C C . PRO B 1 313 ? 22.312 -4.098 -29.172 1 36 313 PRO B C 1
ATOM 4915 O O . PRO B 1 313 ? 22.156 -2.928 -29.531 1 36 313 PRO B O 1
ATOM 4918 N N . LEU B 1 314 ? 23.062 -4.148 -28.125 1 34.16 314 LEU B N 1
ATOM 4919 C CA . LEU B 1 314 ? 24.344 -3.443 -28.094 1 34.16 314 LEU B CA 1
ATOM 4920 C C . LEU B 1 314 ? 24.938 -3.309 -29.484 1 34.16 314 LEU B C 1
ATOM 4922 O O . LEU B 1 314 ? 25.047 -4.297 -30.219 1 34.16 314 LEU B O 1
ATOM 4926 N N . GLN B 1 315 ? 24.734 -2.289 -30.266 1 30.94 315 GLN B N 1
ATOM 4927 C CA . GLN B 1 315 ? 25.641 -2.047 -31.406 1 30.94 315 GLN B CA 1
ATOM 4928 C C . GLN B 1 315 ? 27.062 -2.475 -31.078 1 30.94 315 GLN B C 1
ATOM 4930 O O . GLN B 1 315 ? 27.609 -2.086 -30.047 1 30.94 315 GLN B O 1
ATOM 4935 N N . GLN B 1 316 ? 27.469 -3.684 -31.516 1 27.09 316 GLN B N 1
ATOM 4936 C CA . GLN B 1 316 ? 28.859 -4.051 -31.719 1 27.09 316 GLN B CA 1
ATOM 4937 C C . GLN B 1 316 ? 29.672 -2.861 -32.219 1 27.09 316 GLN B C 1
ATOM 4939 O O . GLN B 1 316 ? 29.422 -2.357 -33.344 1 27.09 316 GLN B O 1
ATOM 4944 N N . ALA B 1 317 ? 30.109 -1.881 -31.531 1 21.92 317 ALA B N 1
ATOM 4945 C CA . ALA B 1 317 ? 31.406 -1.327 -31.922 1 21.92 317 ALA B CA 1
ATOM 4946 C C . ALA B 1 317 ? 32.531 -2.291 -31.578 1 21.92 317 ALA B C 1
ATOM 4948 O O . ALA B 1 317 ? 32.531 -2.947 -30.531 1 21.92 317 ALA B O 1
#

Sequence (634 aa):
MALRITLRQLEYFVAVGEHGSIALAAEKVSVSSPSISAAIAQLEAEFGLQLFIRRHAHGLSLTQGGARFMEHARDVLERARALNDLANDISGKVRGPLNVGCLVTFAQIVLPQLRRGFVDQWPEVEFHQFERDQQAIFDDLRSARLDIALTYDLNIPADLAFIPLIELPPFALLNETHELAHRESLSPADLADYPMVLLDLPMSADYFLSFFTAMGIEPIIAERTRDIAVMRSLVANGFGYSVANIRPLSDLAPDGRRLRFVPLTGPVKALHLGLLLHDTARQSRTISAFIDHAQDQITPLRAPGLQVRANTPLQQAMALRITLRQLEYFVAVGEHGSIALAAEKVSVSSPSISAAIAQLEAEFGLQLFIRRHAHGLSLTQGGARFMEHARDVLERARALNDLANDISGKVRGPLNVGCLVTFAQIVLPQLRRGFVDQWPEVEFHQFERDQQAIFDDLRSARLDIALTYDLNIPADLAFIPLIELPPFALLNETHELAHRESLSPADLADYPMVLLDLPMSADYFLSFFTAMGIEPIIAERTRDIAVMRSLVANGFGYSVANIRPLSDLAPDGRRLRFVPLTGPVKALHLGLLLHDTARQSRTISAFIDHAQDQITPLRAPGLQVRANTPLQQA